Protein 6R2W (pdb70)

Foldseek 3Di:
DDDDDPDDDDVVVCVDDLCVNVVPVVSVVVCQVSVQDFPCPVVQAPDPWDWAGDRVDIATHEDPQADDRRSPGGNPPPQACVPVRSLAPDHWADDPPDHIFHADDPQWGADPVRHDIDGPDDDDPPDDVVPVD/DFQWAFQPQLNQQQKKFKDAPNHTQEIWGAAFQFKIKFWQQSCLDDDRLQRIKIWGSDFFQVDDPPSIDIFRFQAKEFAPPDDHPAFPRTMIMTTTPDTDDDDSRHDGAHADALCCCVPPQLPQFKFKAKFQQAHFFVHDGHRGITMDIKGWDAVVVQCVLPPPRADPQKTFIHDLQFRDADAPRHGNTFRWTDDPHGIHGAWTQTDWDTTRHHSHTGMTGGCSLCSVVNVCVVVDDDDDDHYHHDYDD/DVPDQKDEWDPWDWAFELLFIKTFIDDQDDQKFKWKWKDFPPGDIDIFCPRHSGRMTGCSVPCLVDLQTKMKMKMFIAGPPGRQPADDVSHGHMDIDPIDRRVQDGAYEAWAFPDKDDDAFKMKTFIDQDFGSRDDVHDTDTPCRSCPQQKKKKKWKDWPVDDDIDMDIGSHRMDMDTHHPPTKMKMKMWMARPPHPPSGIYDIHDIDMD

Radius of gyration: 31.71 Å; Cα contacts (8 Å, |Δi|>4): 1489; chains: 3; bounding box: 58×54×110 Å

Secondary structure (DSSP, 8-state):
-BS-EE--TTSSTTEEEEEETTEEEEEEEE-SSSEEEE-GGGGTT---GGGEEEEES--BTT---S--EEEEEEEEEEETT--TTS-TT--EEEEESSPPPPBTTB-PPB---HHHHHHTGGG-SEEEEEESSBSSTTSPBPSB-EEEEEEEE-HHHHTTTSTTT--TTEEEES-TTSS-B--TT-TT-EEEEEETTEEEEEEEEEE-SSSS-TT--EEEEEGGGGHHHHHHHHHSPP-SSSEEEE---/------PPP-----------------HHHHHHHHTT--GGGG----TT-EEEEETTEEEEEPPTTEESTTS-EETTS---TTTGGGG-SSEEEEETTEEEEEE--TTEEE-TTSS-EEESSSS-TT--TTT--/-TT-S----EEEEEEEETTEEEEEEEPPPSSEEEEEEEEETTS--EEEEEEES-SEEE-HHHHTT-TTS-EEEEEEEEETT-TT---TTS---EEEPPPB-HHHHSBPPPP-EEEEEEETTEEEEEE---EEEEEETTEEEEHHHHHGGG-EEEEEEEETTSS--EEEEESSSEEEEE--TT--EEEEEEEE-TT-SSS-BPPPPPPEE-

Solvent-accessible surface area: 27518 Å² total

Sequence (592 aa):
ANAFLLRPGSLRCKQCSFARIFKDARTKLFWISYSDGDQCASSPCQNGGSCKDQLQSYICFCLPAFEGRNCETHKDDQLICVNENGGCEQYCSDHTGTKRSCRCHEGYSLLADGVSCTPTVEYPCGKIPIILEKIVGGKVCPKGECPWQVLLLVVNGAQLCGGTLINNTIWVVSAAHCFDKIKNWRNLIAVLGEHDLSEHDGDEQSRRVAQVIIPSTYVPGTTTNHDIALLRLHQPVVLTDHVVPLCLPERTFSERTLAFVRFSLVSGWGQLLDRRGATALELMMVLNVPRVVMTQDCCEASSYPGKITEYMFCAGYSDDGSKDSCKGDSGGPHATHYRGTWYLTGIVSWGQGCATTVGHFGVYTRVSQYIEEWLQQKLMRSEPRPGVLLLRRAPFPSGTTNNTVAAYNLTWKSTNFKTILEWEPKPVNQVYTVQISTKSSGDWKSKCFYTTDTECDLTDEIVKDVKQTYLARVFSYPAGNVESTGSAGEPLYENSPEFTPYLETNLGQPTIQSFEQVGTKVNVTVEDERTLVRRNNTFLSLRDVFGKDLIYTTLYYYWKSSSSGKKTAKKTNTNNEFLIDVDKGENYCFSSVQAVIIPSRTVNRKSTTDSPVECM

Nearest PDB structures (foldseek):
  6r2w-assembly1_L  TM=9.993E-01  e=6.902E-25  Homo sapiens
  2b8o-assembly1_L  TM=9.483E-01  e=8.894E-23  Homo sapiens
  1fak-assembly1_L  TM=9.411E-01  e=5.788E-20  Homo sapiens
  2b7d-assembly1_L  TM=9.915E-01  e=4.739E-18  Homo sapiens
  2flb-assembly1_L  TM=9.709E-01  e=3.213E-18  Homo sapiens

B-factor: mean 26.99, std 15.72, range [4.36, 119.9]

Structure (mmCIF, N/CA/C/O backbone):
data_6R2W
#
_entry.id   6R2W
#
_cell.length_a   71.310
_cell.length_b   80.040
_cell.length_c   123.380
_cell.angle_alpha   90.000
_cell.angle_beta   90.000
_cell.angle_gamma   90.000
#
_symmetry.space_group_name_H-M   'P 21 21 21'
#
loop_
_entity.id
_entity.type
_entity.pdbx_description
1 polymer 'Coagulation factor VII'
2 polymer 'Coagulation factor VII'
3 polymer 'Tissue factor'
4 branched alpha-D-xylopyranose-(1-3)-alpha-D-xylopyranose-(1-3)-beta-D-glucopyranose
5 non-polymer 'CALCIUM ION'
6 non-polymer alpha-L-fucopyranose
7 non-polymer 'TETRAMETHYLAMMONIUM ION'
8 non-polymer N-acetyl-D-phenylalanyl-N-[(2S,3S)-6-carbamimidamido-1-chloro-2-hydroxyhexan-3-yl]-L-phenylalaninamide
9 water water
#
loop_
_atom_site.group_PDB
_atom_site.id
_atom_site.type_symbol
_atom_site.label_atom_id
_atom_site.label_alt_id
_atom_site.label_comp_id
_atom_site.label_asym_id
_atom_site.label_entity_id
_atom_site.label_seq_id
_atom_site.pdbx_PDB_ins_code
_atom_site.Cartn_x
_atom_site.Cartn_y
_atom_site.Cartn_z
_atom_site.occupancy
_atom_site.B_iso_or_equiv
_atom_site.auth_seq_id
_atom_site.auth_comp_id
_atom_site.auth_asym_id
_atom_site.auth_atom_id
_atom_site.pdbx_PDB_model_num
ATOM 1 N N . ALA A 1 1 ? 8.378 27.895 25.387 1.00 28.10 1 ALA L N 1
ATOM 2 C CA . ALA A 1 1 ? 9.418 28.917 25.647 1.00 29.81 1 ALA L CA 1
ATOM 3 C C . ALA A 1 1 ? 9.840 28.798 27.099 1.00 30.17 1 ALA L C 1
ATOM 4 O O . ALA A 1 1 ? 9.100 28.286 27.945 1.00 28.57 1 ALA L O 1
ATOM 13 N N . ASN A 1 2 ? 11.041 29.276 27.387 1.00 32.45 2 ASN L N 1
ATOM 14 C CA . ASN A 1 2 ? 11.643 29.100 28.698 1.00 33.93 2 ASN L CA 1
ATOM 15 C C . ASN A 1 2 ? 11.854 30.457 29.343 1.00 37.95 2 ASN L C 1
ATOM 16 O O . ASN A 1 2 ? 12.443 31.361 28.743 1.00 40.64 2 ASN L O 1
ATOM 27 N N . ALA A 1 3 ? 11.295 30.607 30.531 1.00 38.04 3 ALA L N 1
ATOM 28 C CA . ALA A 1 3 ? 11.565 31.712 31.422 1.00 39.16 3 ALA L CA 1
ATOM 29 C C . ALA A 1 3 ? 12.104 31.112 32.708 1.00 39.49 3 ALA L C 1
ATOM 30 O O . ALA A 1 3 ? 11.959 29.912 32.962 1.00 37.71 3 ALA L O 1
ATOM 37 N N . PHE A 1 4 ? 12.722 31.957 33.520 1.00 40.94 4 PHE L N 1
ATOM 38 C CA . PHE A 1 4 ? 13.436 31.465 34.688 1.00 42.61 4 PHE L CA 1
ATOM 39 C C . PHE A 1 4 ? 12.511 30.645 35.581 1.00 35.98 4 PHE L C 1
ATOM 40 O O . PHE A 1 4 ? 11.387 31.053 35.889 1.00 36.33 4 PHE L O 1
ATOM 57 N N . LEU A 1 5 ? 12.987 29.462 35.951 1.00 30.28 5 LEU L N 1
ATOM 58 C CA . LEU A 1 5 ? 12.309 28.523 36.840 1.00 26.48 5 LEU L CA 1
ATOM 59 C C . LEU A 1 5 ? 11.132 27.769 36.232 1.00 24.11 5 LEU L C 1
ATOM 60 O O . LEU A 1 5 ? 10.685 26.788 36.819 1.00 23.32 5 LEU L O 1
ATOM 108 N N . LEU A 1 8 ? 11.348 23.879 36.108 1.00 20.20 8 LEU L N 1
ATOM 109 C CA . LEU A 1 8 ? 11.160 23.040 37.286 1.00 19.96 8 LEU L CA 1
ATOM 110 C C . LEU A 1 8 ? 9.842 22.284 37.169 1.00 19.99 8 LEU L C 1
ATOM 111 O O . LEU A 1 8 ? 9.621 21.284 37.854 1.00 20.20 8 LEU L O 1
ATOM 127 N N . ARG A 1 9 ? 8.927 22.808 36.276 1.00 20.78 9 ARG L N 1
ATOM 128 C CA . ARG A 1 9 ? 7.601 22.238 36.122 1.00 23.61 9 ARG L CA 1
ATOM 129 C C . ARG A 1 9 ? 7.624 21.107 35.105 1.00 24.39 9 ARG L C 1
ATOM 130 O O . ARG A 1 9 ? 8.409 21.133 34.155 1.00 24.13 9 ARG L O 1
ATOM 151 N N . PRO A 1 10 ? 6.734 20.132 35.272 1.00 26.68 10 PRO L N 1
ATOM 152 C CA . PRO A 1 10 ? 6.496 19.158 34.202 1.00 26.89 10 PRO L CA 1
ATOM 153 C C . PRO A 1 10 ? 6.140 19.846 32.891 1.00 25.36 10 PRO L C 1
ATOM 154 O O . PRO A 1 10 ? 5.513 20.907 32.869 1.00 24.81 10 PRO L O 1
ATOM 165 N N . GLY A 1 11 ? 6.542 19.223 31.787 1.00 24.99 11 GLY L N 1
ATOM 166 C CA . GLY A 1 11 ? 6.210 19.768 30.486 1.00 26.07 11 GLY L CA 1
ATOM 167 C C . GLY A 1 11 ? 4.713 19.783 30.244 1.00 26.56 11 GLY L C 1
ATOM 168 O O . GLY A 1 11 ? 3.960 18.979 30.797 1.00 27.74 11 GLY L O 1
ATOM 172 N N . SER A 1 12 ? 4.279 20.722 29.404 1.00 25.49 12 SER L N 1
ATOM 173 C CA . SER A 1 12 ? 2.868 20.857 29.062 1.00 25.77 12 SER L CA 1
ATOM 174 C C . SER A 1 12 ? 2.769 21.308 27.616 1.00 24.71 12 SER L C 1
ATOM 175 O O . SER A 1 12 ? 3.244 22.397 27.276 1.00 23.86 12 SER L O 1
ATOM 183 N N . LEU A 1 13 ? 2.140 20.492 26.781 1.00 25.16 13 LEU L N 1
ATOM 184 C CA . LEU A 1 13 ? 1.942 20.850 25.385 1.00 26.14 13 LEU L CA 1
ATOM 185 C C . LEU A 1 13 ? 1.182 22.176 25.281 1.00 26.11 13 LEU L C 1
ATOM 186 O O . LEU A 1 13 ? 1.562 23.056 24.510 1.00 24.46 13 LEU L O 1
ATOM 218 N N . ARG A 1 15 ? 0.773 24.680 27.593 1.00 25.95 15 ARG L N 1
ATOM 219 C CA . ARG A 1 15 ? 1.482 25.833 28.120 1.00 26.39 15 ARG L CA 1
ATOM 220 C C . ARG A 1 15 ? 2.677 26.189 27.245 1.00 25.10 15 ARG L C 1
ATOM 221 O O . ARG A 1 15 ? 2.945 27.368 27.013 1.00 25.48 15 ARG L O 1
ATOM 258 N N . CYS A 1 17 ? 3.775 24.806 23.953 1.00 23.00 17 CYS L N 1
ATOM 259 C CA . CYS A 1 17 ? 3.762 24.783 22.496 1.00 23.81 17 CYS L CA 1
ATOM 260 C C . CYS A 1 17 ? 2.547 25.456 21.864 1.00 26.15 17 CYS L C 1
ATOM 261 O O . CYS A 1 17 ? 2.590 25.799 20.686 1.00 26.06 17 CYS L O 1
ATOM 268 N N . LYS A 1 18 ? 1.463 25.626 22.619 1.00 28.46 18 LYS L N 1
ATOM 269 C CA . LYS A 1 18 ? 0.249 26.233 22.067 1.00 31.75 18 LYS L CA 1
ATOM 270 C C . LYS A 1 18 ? 0.106 27.687 22.513 1.00 34.61 18 LYS L C 1
ATOM 271 O O . LYS A 1 18 ? -0.198 28.564 21.708 1.00 36.02 18 LYS L O 1
ATOM 322 N N . GLN A 1 21 ? 5.611 29.474 21.900 1.00 34.35 21 GLN L N 1
ATOM 323 C CA . GLN A 1 21 ? 6.383 28.725 20.923 1.00 38.94 21 GLN L CA 1
ATOM 324 C C . GLN A 1 21 ? 7.373 27.830 21.670 1.00 33.85 21 GLN L C 1
ATOM 325 O O . GLN A 1 21 ? 8.107 28.304 22.548 1.00 33.55 21 GLN L O 1
ATOM 339 N N . CYS A 1 22 ? 7.395 26.541 21.337 1.00 30.08 22 CYS L N 1
ATOM 340 C CA . CYS A 1 22 ? 8.315 25.604 21.964 1.00 28.06 22 CYS L CA 1
ATOM 341 C C . CYS A 1 22 ? 9.403 25.184 20.987 1.00 28.74 22 CYS L C 1
ATOM 342 O O . CYS A 1 22 ? 9.163 25.057 19.778 1.00 29.37 22 CYS L O 1
ATOM 349 N N . SER A 1 23 ? 10.600 24.984 21.529 1.00 28.58 23 SER L N 1
ATOM 350 C CA . SER A 1 23 ? 11.708 24.470 20.753 1.00 29.04 23 SER L CA 1
ATOM 351 C C . SER A 1 23 ? 11.568 22.960 20.611 1.00 27.47 23 SER L C 1
ATOM 352 O O . SER A 1 23 ? 10.755 22.322 21.284 1.00 26.28 23 SER L O 1
ATOM 360 N N . PHE A 1 24 ? 12.380 22.385 19.733 1.00 28.33 24 PHE L N 1
ATOM 361 C CA . PHE A 1 24 ? 12.379 20.942 19.578 1.00 29.31 24 PHE L CA 1
ATOM 362 C C . PHE A 1 24 ? 12.614 20.262 20.933 1.00 29.08 24 PHE L C 1
ATOM 363 O O . PHE A 1 24 ? 11.926 19.306 21.301 1.00 30.05 24 PHE L O 1
ATOM 412 N N . ALA A 1 27 ? 9.573 20.231 23.161 1.00 23.25 27 ALA L N 1
ATOM 413 C CA . ALA A 1 27 ? 8.603 19.255 22.697 1.00 23.37 27 ALA L CA 1
ATOM 414 C C . ALA A 1 27 ? 9.053 17.833 23.049 1.00 25.57 27 ALA L C 1
ATOM 415 O O . ALA A 1 27 ? 8.243 16.986 23.416 1.00 24.79 27 ALA L O 1
ATOM 422 N N . ARG A 1 28 ? 10.347 17.580 22.908 1.00 29.18 28 ARG L N 1
ATOM 423 C CA . ARG A 1 28 ? 10.970 16.301 23.236 1.00 36.68 28 ARG L CA 1
ATOM 424 C C . ARG A 1 28 ? 10.693 15.948 24.715 1.00 33.39 28 ARG L C 1
ATOM 425 O O . ARG A 1 28 ? 10.414 14.796 25.075 1.00 32.27 28 ARG L O 1
ATOM 462 N N . ILE A 1 30 ? 8.173 16.756 26.450 1.00 29.14 30 ILE L N 1
ATOM 463 C CA . ILE A 1 30 ? 6.767 16.430 26.572 1.00 28.60 30 ILE L CA 1
ATOM 464 C C . ILE A 1 30 ? 6.473 15.017 26.080 1.00 30.41 30 ILE L C 1
ATOM 465 O O . ILE A 1 30 ? 5.825 14.253 26.786 1.00 31.67 30 ILE L O 1
ATOM 481 N N . PHE A 1 31 ? 6.926 14.680 24.865 1.00 30.39 31 PHE L N 1
ATOM 482 C CA . PHE A 1 31 ? 6.585 13.400 24.251 1.00 32.19 31 PHE L CA 1
ATOM 483 C C . PHE A 1 31 ? 7.559 12.284 24.593 1.00 37.21 31 PHE L C 1
ATOM 484 O O . PHE A 1 31 ? 7.180 11.109 24.523 1.00 38.53 31 PHE L O 1
ATOM 501 N N . LYS A 1 32 ? 8.806 12.625 24.928 1.00 40.10 32 LYS L N 1
ATOM 502 C CA . LYS A 1 32 ? 9.811 11.668 25.380 1.00 43.77 32 LYS L CA 1
ATOM 503 C C . LYS A 1 32 ? 10.350 10.836 24.223 1.00 43.91 32 LYS L C 1
ATOM 504 O O . LYS A 1 32 ? 11.547 10.877 23.917 1.00 44.51 32 LYS L O 1
ATOM 523 N N . ASP A 1 33 ? 9.470 10.080 23.578 1.00 43.06 33 ASP L N 1
ATOM 524 C CA . ASP A 1 33 ? 9.883 9.198 22.500 1.00 42.15 33 ASP L CA 1
ATOM 525 C C . ASP A 1 33 ? 10.320 10.013 21.291 1.00 40.48 33 ASP L C 1
ATOM 526 O O . ASP A 1 33 ? 9.663 10.982 20.903 1.00 38.80 33 ASP L O 1
ATOM 535 N N . ALA A 1 34 ? 11.432 9.607 20.687 1.00 40.74 34 ALA L N 1
ATOM 536 C CA . ALA A 1 34 ? 11.978 10.316 19.537 1.00 40.69 34 ALA L CA 1
ATOM 537 C C . ALA A 1 34 ? 10.997 10.354 18.369 1.00 39.91 34 ALA L C 1
ATOM 538 O O . ALA A 1 34 ? 10.783 11.406 17.766 1.00 38.64 34 ALA L O 1
ATOM 561 N N . ARG A 1 36 ? 7.648 9.843 18.341 1.00 32.43 36 ARG L N 1
ATOM 562 C CA . ARG A 1 36 ? 6.445 10.617 18.634 1.00 29.99 36 ARG L CA 1
ATOM 563 C C . ARG A 1 36 ? 6.768 12.100 18.515 1.00 26.48 36 ARG L C 1
ATOM 564 O O . ARG A 1 36 ? 5.989 12.883 17.963 1.00 25.52 36 ARG L O 1
ATOM 585 N N . THR A 1 37 ? 7.934 12.487 19.033 1.00 26.45 37 THR L N 1
ATOM 586 C CA . THR A 1 37 ? 8.317 13.890 18.963 1.00 26.54 37 THR L CA 1
ATOM 587 C C . THR A 1 37 ? 8.446 14.338 17.515 1.00 25.52 37 THR L C 1
ATOM 588 O O . THR A 1 37 ? 7.987 15.425 17.149 1.00 23.23 37 THR L O 1
ATOM 599 N N . LYS A 1 38 ? 9.085 13.516 16.677 1.00 28.39 38 LYS L N 1
ATOM 600 C CA . LYS A 1 38 ? 9.248 13.864 15.269 1.00 32.21 38 LYS L CA 1
ATOM 601 C C . LYS A 1 38 ? 7.903 14.022 14.573 1.00 27.84 38 LYS L C 1
ATOM 602 O O . LYS A 1 38 ? 7.727 14.920 13.742 1.00 27.33 38 LYS L O 1
ATOM 621 N N . LEU A 1 39 ? 6.949 13.142 14.879 1.00 24.41 39 LEU L N 1
ATOM 622 C CA . LEU A 1 39 ? 5.647 13.217 14.228 1.00 21.52 39 LEU L CA 1
ATOM 623 C C . LEU A 1 39 ? 4.943 14.513 14.595 1.00 20.54 39 LEU L C 1
ATOM 624 O O . LEU A 1 39 ? 4.304 15.143 13.747 1.00 21.23 39 LEU L O 1
ATOM 640 N N . PHE A 1 40 ? 5.054 14.936 15.853 1.00 19.07 40 PHE L N 1
ATOM 641 C CA . PHE A 1 40 ? 4.525 16.238 16.237 1.00 19.94 40 PHE L CA 1
ATOM 642 C C . PHE A 1 40 ? 5.273 17.351 15.522 1.00 20.74 40 PHE L C 1
ATOM 643 O O . PHE A 1 40 ? 4.661 18.268 14.962 1.00 20.77 40 PHE L O 1
ATOM 660 N N . TRP A 1 41 ? 6.608 17.265 15.515 1.00 21.50 41 TRP L N 1
ATOM 661 C CA . TRP A 1 41 ? 7.456 18.370 15.079 1.00 22.58 41 TRP L CA 1
ATOM 662 C C . TRP A 1 41 ? 7.333 18.649 13.585 1.00 23.14 41 TRP L C 1
ATOM 663 O O . TRP A 1 41 ? 7.423 19.807 13.161 1.00 23.07 41 TRP L O 1
ATOM 684 N N . ILE A 1 42 ? 7.144 17.621 12.761 1.00 23.48 42 ILE L N 1
ATOM 685 C CA . ILE A 1 42 ? 7.128 17.865 11.320 1.00 23.71 42 ILE L CA 1
ATOM 686 C C . ILE A 1 42 ? 6.016 18.848 10.950 1.00 23.38 42 ILE L C 1
ATOM 687 O O . ILE A 1 42 ? 6.190 19.702 10.070 1.00 24.99 42 ILE L O 1
ATOM 703 N N . SER A 1 43 ? 4.874 18.775 11.638 1.00 21.86 43 SER L N 1
ATOM 704 C CA . SER A 1 43 ? 3.815 19.747 11.394 1.00 21.30 43 SER L CA 1
ATOM 705 C C . SER A 1 43 ? 4.021 21.024 12.198 1.00 21.23 43 SER L C 1
ATOM 706 O O . SER A 1 43 ? 3.821 22.130 11.680 1.00 21.33 43 SER L O 1
ATOM 714 N N . TYR A 1 44 ? 4.402 20.895 13.467 1.00 20.57 44 TYR L N 1
ATOM 715 C CA . TYR A 1 44 ? 4.446 22.069 14.323 1.00 22.57 44 TYR L CA 1
ATOM 716 C C . TYR A 1 44 ? 5.459 23.076 13.809 1.00 24.75 44 TYR L C 1
ATOM 717 O O . TYR A 1 44 ? 5.229 24.287 13.871 1.00 26.59 44 TYR L O 1
ATOM 735 N N . SER A 1 45 ? 6.588 22.593 13.307 1.00 24.77 45 SER L N 1
ATOM 736 C CA . SER A 1 45 ? 7.669 23.455 12.866 1.00 27.40 45 SER L CA 1
ATOM 737 C C . SER A 1 45 ? 7.557 23.860 11.405 1.00 28.49 45 SER L C 1
ATOM 738 O O . SER A 1 45 ? 8.437 24.570 10.911 1.00 30.03 45 SER L O 1
ATOM 746 N N . ASP A 1 46 ? 6.521 23.414 10.696 1.00 28.36 46 ASP L N 1
ATOM 747 C CA . ASP A 1 46 ? 6.479 23.624 9.254 1.00 29.91 46 ASP L CA 1
ATOM 748 C C . ASP A 1 46 ? 6.313 25.098 8.907 1.00 31.41 46 ASP L C 1
ATOM 749 O O . ASP A 1 46 ? 6.863 25.574 7.906 1.00 32.78 46 ASP L O 1
ATOM 758 N N . GLY A 1 47 ? 5.546 25.828 9.706 1.00 31.78 47 GLY L N 1
ATOM 759 C CA . GLY A 1 47 ? 5.194 27.194 9.387 1.00 32.21 47 GLY L CA 1
ATOM 760 C C . GLY A 1 47 ? 3.963 27.279 8.498 1.00 31.10 47 GLY L C 1
ATOM 761 O O . GLY A 1 47 ? 3.577 26.329 7.817 1.00 30.69 47 GLY L O 1
ATOM 765 N N . ASP A 1 48 ? 3.334 28.451 8.517 1.00 30.85 48 ASP L N 1
ATOM 766 C CA . ASP A 1 48 ? 2.131 28.712 7.725 1.00 31.64 48 ASP L CA 1
ATOM 767 C C . ASP A 1 48 ? 2.570 29.418 6.449 1.00 31.17 48 ASP L C 1
ATOM 768 O O . ASP A 1 48 ? 2.882 30.609 6.469 1.00 32.08 48 ASP L O 1
ATOM 777 N N . GLN A 1 49 ? 2.581 28.683 5.330 1.00 30.79 49 GLN L N 1
ATOM 778 C CA . GLN A 1 49 ? 2.995 29.271 4.058 1.00 30.71 49 GLN L CA 1
ATOM 779 C C . GLN A 1 49 ? 1.959 30.240 3.499 1.00 30.20 49 GLN L C 1
ATOM 780 O O . GLN A 1 49 ? 2.251 30.935 2.521 1.00 30.41 49 GLN L O 1
ATOM 794 N N . CYS A 1 50 ? 0.774 30.317 4.109 1.00 29.56 50 CYS L N 1
ATOM 795 C CA . CYS A 1 50 ? -0.215 31.332 3.774 1.00 29.83 50 CYS L CA 1
ATOM 796 C C . CYS A 1 50 ? 0.061 32.667 4.448 1.00 31.83 50 CYS L C 1
ATOM 797 O O . CYS A 1 50 ? -0.628 33.650 4.155 1.00 31.99 50 CYS L O 1
ATOM 804 N N . ALA A 1 51 ? 1.055 32.732 5.333 1.00 33.84 51 ALA L N 1
ATOM 805 C CA . ALA A 1 51 ? 1.286 33.963 6.077 1.00 35.59 51 ALA L CA 1
ATOM 806 C C . ALA A 1 51 ? 1.687 35.103 5.155 1.00 36.45 51 ALA L C 1
ATOM 807 O O . ALA A 1 51 ? 1.468 36.275 5.484 1.00 37.27 51 ALA L O 1
ATOM 814 N N . SER A 1 52 ? 2.280 34.785 4.009 1.00 36.34 52 SER L N 1
ATOM 815 C CA . SER A 1 52 ? 2.679 35.785 3.030 1.00 36.92 52 SER L CA 1
ATOM 816 C C . SER A 1 52 ? 1.526 36.214 2.129 1.00 36.92 52 SER L C 1
ATOM 817 O O . SER A 1 52 ? 1.752 36.974 1.180 1.00 37.74 52 SER L O 1
ATOM 824 N N . SER A 1 53 ? 0.311 35.756 2.420 1.00 36.05 53 SER L N 1
ATOM 825 C CA . SER A 1 53 ? -0.881 36.086 1.646 1.00 35.62 53 SER L CA 1
ATOM 826 C C . SER A 1 53 ? -0.679 35.851 0.145 1.00 33.96 53 SER L C 1
ATOM 827 O O . SER A 1 53 ? -0.809 36.777 -0.657 1.00 35.16 53 SER L O 1
ATOM 835 N N . PRO A 1 54 ? -0.373 34.615 -0.259 1.00 30.74 54 PRO L N 1
ATOM 836 C CA . PRO A 1 54 ? -0.039 34.364 -1.664 1.00 29.94 54 PRO L CA 1
ATOM 837 C C . PRO A 1 54 ? -1.222 34.347 -2.617 1.00 29.25 54 PRO L C 1
ATOM 838 O O . PRO A 1 54 ? -0.995 34.402 -3.833 1.00 30.53 54 PRO L O 1
ATOM 849 N N . CYS A 1 55 ? -2.463 34.271 -2.142 1.00 27.42 55 CYS L N 1
ATOM 850 C CA . CYS A 1 55 ? -3.597 34.115 -3.048 1.00 26.59 55 CYS L CA 1
ATOM 851 C C . CYS A 1 55 ? -4.183 35.481 -3.383 1.00 28.43 55 CYS L C 1
ATOM 852 O O . CYS A 1 55 ? -4.653 36.201 -2.494 1.00 30.46 55 CYS L O 1
ATOM 859 N N . GLN A 1 56 ? -4.176 35.818 -4.667 1.00 28.20 56 GLN L N 1
ATOM 860 C CA . GLN A 1 56 ? -4.589 37.128 -5.135 1.00 28.57 56 GLN L CA 1
ATOM 861 C C . GLN A 1 56 ? -6.078 37.151 -5.486 1.00 26.95 56 GLN L C 1
ATOM 862 O O . GLN A 1 56 ? -6.774 36.130 -5.493 1.00 24.63 56 GLN L O 1
ATOM 876 N N . ASN A 1 57 ? -6.563 38.358 -5.775 1.00 28.17 57 ASN L N 1
ATOM 877 C CA . ASN A 1 57 ? -7.879 38.560 -6.380 1.00 29.86 57 ASN L CA 1
ATOM 878 C C . ASN A 1 57 ? -9.003 37.923 -5.572 1.00 29.85 57 ASN L C 1
ATOM 879 O O . ASN A 1 57 ? -9.941 37.351 -6.131 1.00 29.74 57 ASN L O 1
ATOM 890 N N . GLY A 1 58 ? -8.928 38.053 -4.249 1.00 29.56 58 GLY L N 1
ATOM 891 C CA . GLY A 1 58 ? -9.974 37.554 -3.382 1.00 29.64 58 GLY L CA 1
ATOM 892 C C . GLY A 1 58 ? -9.964 36.061 -3.151 1.00 28.75 58 GLY L C 1
ATOM 893 O O . GLY A 1 58 ? -10.920 35.534 -2.569 1.00 29.77 58 GLY L O 1
ATOM 897 N N . GLY A 1 59 ? -8.915 35.363 -3.574 1.00 26.32 59 GLY L N 1
ATOM 898 C CA . GLY A 1 59 ? -8.807 33.946 -3.304 1.00 26.08 59 GLY L CA 1
ATOM 899 C C . GLY A 1 59 ? -8.537 33.656 -1.838 1.00 24.90 59 GLY L C 1
ATOM 900 O O . GLY A 1 59 ? -8.229 34.539 -1.034 1.00 25.77 59 GLY L O 1
ATOM 904 N N . SER A 1 60 ? -8.641 32.372 -1.495 1.00 23.65 60 SER L N 1
ATOM 905 C CA . SER A 1 60 ? -8.465 31.901 -0.127 1.00 22.58 60 SER L CA 1
ATOM 906 C C . SER A 1 60 ? -7.351 30.867 -0.063 1.00 21.43 60 SER L C 1
ATOM 907 O O . SER A 1 60 ? -7.325 29.908 -0.844 1.00 21.66 60 SER L O 1
ATOM 914 N N . CYS A 1 61 ? -6.449 31.065 0.889 1.00 22.64 61 CYS L N 1
ATOM 915 C CA . CYS A 1 61 ? -5.246 30.263 1.019 1.00 23.82 61 CYS L CA 1
ATOM 916 C C . CYS A 1 61 ? -5.463 29.166 2.047 1.00 23.55 61 CYS L C 1
ATOM 917 O O . CYS A 1 61 ? -5.990 29.417 3.136 1.00 23.96 61 CYS L O 1
ATOM 924 N N . LYS A 1 62 ? -5.034 27.960 1.695 1.00 22.14 62 LYS L N 1
ATOM 925 C CA . LYS A 1 62 ? -5.040 26.804 2.579 1.00 21.02 62 LYS L CA 1
ATOM 926 C C . LYS A 1 62 ? -3.604 26.326 2.752 1.00 21.36 62 LYS L C 1
ATOM 927 O O . LYS A 1 62 ? -2.960 25.907 1.783 1.00 22.36 62 LYS L O 1
ATOM 946 N N . ASP A 1 63 ? -3.107 26.386 3.985 1.00 21.26 63 ASP L N 1
ATOM 947 C CA . ASP A 1 63 ? -1.749 25.949 4.272 1.00 22.72 63 ASP L CA 1
ATOM 948 C C . ASP A 1 63 ? -1.632 24.434 4.119 1.00 24.79 63 ASP L C 1
ATOM 949 O O . ASP A 1 63 ? -2.585 23.685 4.361 1.00 25.27 63 ASP L O 1
ATOM 958 N N . GLN A 1 64 ? -0.450 23.991 3.678 1.00 26.07 64 GLN L N 1
ATOM 959 C CA . GLN A 1 64 ? -0.120 22.571 3.587 1.00 29.00 64 GLN L CA 1
ATOM 960 C C . GLN A 1 64 ? 1.247 22.347 4.230 1.00 30.86 64 GLN L C 1
ATOM 961 O O . GLN A 1 64 ? 1.771 23.253 4.885 1.00 29.45 64 GLN L O 1
ATOM 975 N N . LEU A 1 65 ? 1.834 21.160 4.058 1.00 33.50 65 LEU L N 1
ATOM 976 C CA . LEU A 1 65 ? 3.214 20.932 4.476 1.00 35.52 65 LEU L CA 1
ATOM 977 C C . LEU A 1 65 ? 4.148 21.517 3.422 1.00 35.38 65 LEU L C 1
ATOM 978 O O . LEU A 1 65 ? 4.156 21.070 2.270 1.00 35.22 65 LEU L O 1
ATOM 994 N N . GLN A 1 66 ? 4.919 22.528 3.813 1.00 36.91 66 GLN L N 1
ATOM 995 C CA . GLN A 1 66 ? 5.899 23.148 2.927 1.00 39.17 66 GLN L CA 1
ATOM 996 C C . GLN A 1 66 ? 5.262 23.642 1.635 1.00 36.66 66 GLN L C 1
ATOM 997 O O . GLN A 1 66 ? 5.903 23.654 0.582 1.00 36.73 66 GLN L O 1
ATOM 1011 N N . SER A 1 67 ? 4.007 24.078 1.714 1.00 34.30 67 SER L N 1
ATOM 1012 C CA . SER A 1 67 ? 3.267 24.500 0.533 1.00 32.10 67 SER L CA 1
ATOM 1013 C C . SER A 1 67 ? 1.901 25.040 0.937 1.00 28.28 67 SER L C 1
ATOM 1014 O O . SER A 1 67 ? 1.542 25.033 2.121 1.00 27.40 67 SER L O 1
ATOM 1022 N N . TYR A 1 68 ? 1.156 25.539 -0.045 1.00 25.36 68 TYR L N 1
ATOM 1023 C CA . TYR A 1 68 ? -0.205 26.003 0.153 1.00 23.76 68 TYR L CA 1
ATOM 1024 C C . TYR A 1 68 ? -0.981 25.716 -1.123 1.00 22.85 68 TYR L C 1
ATOM 1025 O O . TYR A 1 68 ? -0.406 25.400 -2.170 1.00 24.22 68 TYR L O 1
ATOM 1043 N N . ILE A 1 69 ? -2.302 25.862 -1.022 1.00 20.86 69 ILE L N 1
ATOM 1044 C CA . ILE A 1 69 ? -3.210 25.803 -2.159 1.00 20.07 69 ILE L CA 1
ATOM 1045 C C . ILE A 1 69 ? -4.123 27.023 -2.127 1.00 19.23 69 ILE L C 1
ATOM 1046 O O . ILE A 1 69 ? -4.647 27.391 -1.070 1.00 18.12 69 ILE L O 1
ATOM 1062 N N . CYS A 1 70 ? -4.319 27.643 -3.292 1.00 19.90 70 CYS L N 1
ATOM 1063 C CA . CYS A 1 70 ? -5.204 28.793 -3.436 1.00 18.49 70 CYS L CA 1
ATOM 1064 C C . CYS A 1 70 ? -6.530 28.373 -4.063 1.00 18.54 70 CYS L C 1
ATOM 1065 O O . CYS A 1 70 ? -6.559 27.764 -5.141 1.00 19.01 70 CYS L O 1
ATOM 1072 N N . PHE A 1 71 ? -7.620 28.717 -3.383 1.00 18.17 71 PHE L N 1
ATOM 1073 C CA . PHE A 1 71 ? -8.974 28.563 -3.893 1.00 18.64 71 PHE L CA 1
ATOM 1074 C C . PHE A 1 71 ? -9.368 29.907 -4.486 1.00 20.69 71 PHE L C 1
ATOM 1075 O O . PHE A 1 71 ? -9.341 30.925 -3.786 1.00 22.66 71 PHE L O 1
ATOM 1092 N N . CYS A 1 72 ? -9.705 29.920 -5.763 1.00 20.33 72 CYS L N 1
ATOM 1093 C CA . CYS A 1 72 ? -9.930 31.179 -6.447 1.00 21.34 72 CYS L CA 1
ATOM 1094 C C . CYS A 1 72 ? -11.418 31.459 -6.550 1.00 22.47 72 CYS L C 1
ATOM 1095 O O . CYS A 1 72 ? -12.239 30.538 -6.560 1.00 22.82 72 CYS L O 1
ATOM 1102 N N . LEU A 1 73 ? -11.749 32.743 -6.641 1.00 23.34 73 LEU L N 1
ATOM 1103 C CA . LEU A 1 73 ? -13.072 33.144 -7.053 1.00 26.04 73 LEU L CA 1
ATOM 1104 C C . LEU A 1 73 ? -13.308 32.729 -8.500 1.00 27.12 73 LEU L C 1
ATOM 1105 O O . LEU A 1 73 ? -12.363 32.489 -9.263 1.00 26.56 73 LEU L O 1
ATOM 1121 N N . PRO A 1 74 ? -14.571 32.654 -8.902 1.00 28.23 74 PRO L N 1
ATOM 1122 C CA . PRO A 1 74 ? -14.880 32.000 -10.174 1.00 30.47 74 PRO L CA 1
ATOM 1123 C C . PRO A 1 74 ? -14.233 32.620 -11.386 1.00 31.84 74 PRO L C 1
ATOM 1124 O O . PRO A 1 74 ? -14.056 31.893 -12.347 1.00 33.26 74 PRO L O 1
ATOM 1135 N N . ALA A 1 75 ? -13.886 33.907 -11.394 1.00 30.34 75 ALA L N 1
ATOM 1136 C CA . ALA A 1 75 ? -13.307 34.520 -12.588 1.00 29.69 75 ALA L CA 1
ATOM 1137 C C . ALA A 1 75 ? -11.785 34.388 -12.678 1.00 27.59 75 ALA L C 1
ATOM 1138 O O . ALA A 1 75 ? -11.184 34.938 -13.608 1.00 29.53 75 ALA L O 1
ATOM 1145 N N . PHE A 1 76 ? -11.155 33.653 -11.765 1.00 24.00 76 PHE L N 1
ATOM 1146 C CA . PHE A 1 76 ? -9.704 33.623 -11.667 1.00 23.50 76 PHE L CA 1
ATOM 1147 C C . PHE A 1 76 ? -9.176 32.200 -11.632 1.00 22.36 76 PHE L C 1
ATOM 1148 O O . PHE A 1 76 ? -9.881 31.257 -11.271 1.00 23.30 76 PHE L O 1
ATOM 1165 N N . GLU A 1 77 ? -7.907 32.067 -12.013 1.00 20.08 77 GLU L N 1
ATOM 1166 C CA . GLU A 1 77 ? -7.181 30.803 -11.953 1.00 19.43 77 GLU L CA 1
ATOM 1167 C C . GLU A 1 77 ? -5.706 31.135 -11.750 1.00 17.88 77 GLU L C 1
ATOM 1168 O O . GLU A 1 77 ? -5.329 32.301 -11.587 1.00 18.71 77 GLU L O 1
ATOM 1180 N N . GLY A 1 78 ? -4.881 30.101 -11.734 1.00 17.14 78 GLY L N 1
ATOM 1181 C CA . GLY A 1 78 ? -3.470 30.228 -11.447 1.00 16.97 78 GLY L CA 1
ATOM 1182 C C . GLY A 1 78 ? -3.137 29.717 -10.054 1.00 16.73 78 GLY L C 1
ATOM 1183 O O . GLY A 1 78 ? -3.977 29.682 -9.152 1.00 17.00 78 GLY L O 1
ATOM 1187 N N . ARG A 1 79 ? -1.873 29.319 -9.883 1.00 16.48 79 ARG L N 1
ATOM 1188 C CA . ARG A 1 79 ? -1.392 28.899 -8.567 1.00 16.84 79 ARG L CA 1
ATOM 1189 C C . ARG A 1 79 ? -1.744 29.925 -7.490 1.00 17.31 79 ARG L C 1
ATOM 1190 O O . ARG A 1 79 ? -1.993 29.570 -6.332 1.00 18.73 79 ARG L O 1
ATOM 1211 N N . ASN A 1 80 ? -1.706 31.212 -7.846 1.00 17.85 80 ASN L N 1
ATOM 1212 C CA . ASN A 1 80 ? -1.953 32.312 -6.916 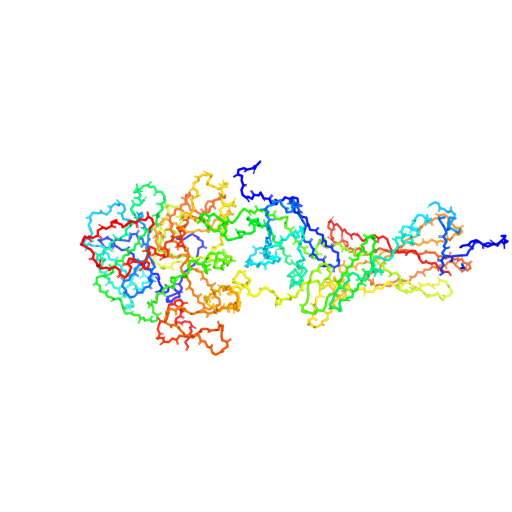1.00 19.69 80 ASN L CA 1
ATOM 1213 C C . ASN A 1 80 ? -3.198 33.110 -7.290 1.00 20.37 80 ASN L C 1
ATOM 1214 O O . ASN A 1 80 ? -3.375 34.243 -6.823 1.00 21.76 80 ASN L O 1
ATOM 1225 N N . CYS A 1 81 ? -4.084 32.527 -8.098 1.00 19.40 81 CYS L N 1
ATOM 1226 C CA . CYS A 1 81 ? -5.273 33.217 -8.594 1.00 19.89 81 CYS L CA 1
ATOM 1227 C C . CYS A 1 81 ? -4.907 34.486 -9.347 1.00 20.42 81 CYS L C 1
ATOM 1228 O O . CYS A 1 81 ? -5.663 35.461 -9.341 1.00 22.32 81 CYS L O 1
ATOM 1235 N N . GLU A 1 82 ? -3.741 34.480 -9.988 1.00 19.81 82 GLU L N 1
ATOM 1236 C CA . GLU A 1 82 ? -3.229 35.669 -10.658 1.00 21.94 82 GLU L CA 1
ATOM 1237 C C . GLU A 1 82 ? -3.815 35.877 -12.053 1.00 22.70 82 GLU L C 1
ATOM 1238 O O . GLU A 1 82 ? -3.647 36.961 -12.623 1.00 25.38 82 GLU L O 1
ATOM 1250 N N . THR A 1 83 ? -4.490 34.881 -12.619 1.00 22.57 83 THR L N 1
ATOM 1251 C CA . THR A 1 83 ? -4.937 34.927 -14.005 1.00 24.35 83 THR L CA 1
ATOM 1252 C C . THR A 1 83 ? -6.429 35.205 -14.037 1.00 26.12 83 THR L C 1
ATOM 1253 O O . THR A 1 83 ? -7.203 34.477 -13.413 1.00 25.39 83 THR L O 1
ATOM 1264 N N . HIS A 1 84 ? -6.839 36.231 -14.776 1.00 28.86 84 HIS L N 1
ATOM 1265 C CA . HIS A 1 84 ? -8.260 36.472 -14.973 1.00 33.07 84 HIS L CA 1
ATOM 1266 C C . HIS A 1 84 ? -8.712 35.793 -16.261 1.00 34.59 84 HIS L C 1
ATOM 1267 O O . HIS A 1 84 ? -8.002 35.825 -17.269 1.00 30.47 84 HIS L O 1
ATOM 1281 N N . LYS A 1 85 ? -9.908 35.195 -16.227 1.00 40.99 85 LYS L N 1
ATOM 1282 C CA . LYS A 1 85 ? -10.322 34.311 -17.309 1.00 50.04 85 LYS L CA 1
ATOM 1283 C C . LYS A 1 85 ? -10.484 35.034 -18.632 1.00 55.58 85 LYS L C 1
ATOM 1284 O O . LYS A 1 85 ? -10.362 34.412 -19.694 1.00 55.01 85 LYS L O 1
ATOM 1303 N N . ASP A 1 86 ? -10.821 36.317 -18.600 1.00 62.28 86 ASP L N 1
ATOM 1304 C CA . ASP A 1 86 ? -10.965 37.062 -19.844 1.00 69.75 86 ASP L CA 1
ATOM 1305 C C . ASP A 1 86 ? -9.946 38.194 -19.910 1.00 72.96 86 ASP L C 1
ATOM 1306 O O . ASP A 1 86 ? -10.316 39.366 -20.006 1.00 75.55 86 ASP L O 1
ATOM 1315 N N . ASP A 1 87 ? -8.655 37.849 -19.873 1.00 72.41 87 ASP L N 1
ATOM 1316 C CA . ASP A 1 87 ? -7.582 38.831 -19.966 1.00 70.51 87 ASP L CA 1
ATOM 1317 C C . ASP A 1 87 ? -6.661 38.611 -21.159 1.00 61.19 87 ASP L C 1
ATOM 1318 O O . ASP A 1 87 ? -5.713 39.384 -21.342 1.00 61.58 87 ASP L O 1
ATOM 1327 N N . GLN A 1 88 ? -6.895 37.564 -21.956 1.00 50.75 88 GLN L N 1
ATOM 1328 C CA . GLN A 1 88 ? -6.185 37.335 -23.213 1.00 41.87 88 GLN L CA 1
ATOM 1329 C C . GLN A 1 88 ? -7.246 37.096 -24.291 1.00 34.86 88 GLN L C 1
ATOM 1330 O O . GLN A 1 88 ? -7.462 35.968 -24.742 1.00 32.59 88 GLN L O 1
ATOM 1344 N N . LEU A 1 89 ? -7.930 38.170 -24.681 1.00 31.44 89 LEU L N 1
ATOM 1345 C CA . LEU A 1 89 ? -8.927 38.106 -25.747 1.00 29.26 89 LEU L CA 1
ATOM 1346 C C . LEU A 1 89 ? -8.184 38.177 -27.077 1.00 27.12 89 LEU L C 1
ATOM 1347 O O . LEU A 1 89 ? -8.122 39.211 -27.747 1.00 27.78 89 LEU L O 1
ATOM 1363 N N . ILE A 1 90 ? -7.598 37.040 -27.450 1.00 25.59 90 ILE L N 1
ATOM 1364 C CA . ILE A 1 90 ? -6.761 36.921 -28.634 1.00 23.87 90 ILE L CA 1
ATOM 1365 C C . ILE A 1 90 ? -7.241 35.716 -29.433 1.00 21.69 90 ILE L C 1
ATOM 1366 O O . ILE A 1 90 ? -7.886 34.807 -28.908 1.00 21.45 90 ILE L O 1
ATOM 1382 N N . CYS A 1 91 ? -6.919 35.724 -30.725 1.00 20.96 91 CYS L N 1
ATOM 1383 C CA . CYS A 1 91 ? -7.510 34.756 -31.641 1.00 22.01 91 CYS L CA 1
ATOM 1384 C C . CYS A 1 91 ? -7.098 33.320 -31.344 1.00 22.32 91 CYS L C 1
ATOM 1385 O O . CYS A 1 91 ? -7.846 32.397 -31.682 1.00 22.72 91 CYS L O 1
ATOM 1392 N N . VAL A 1 92 ? -5.932 33.098 -30.725 1.00 21.47 92 VAL L N 1
ATOM 1393 C CA . VAL A 1 92 ? -5.541 31.731 -30.378 1.00 20.89 92 VAL L CA 1
ATOM 1394 C C . VAL A 1 92 ? -6.243 31.203 -29.131 1.00 20.27 92 VAL L C 1
ATOM 1395 O O . VAL A 1 92 ? -6.108 30.017 -28.799 1.00 19.41 92 VAL L O 1
ATOM 1408 N N . ASN A 1 93 ? -6.984 32.049 -28.424 1.00 20.37 93 ASN L N 1
ATOM 1409 C CA . ASN A 1 93 ? -7.672 31.651 -27.200 1.00 20.99 93 ASN L CA 1
ATOM 1410 C C . ASN A 1 93 ? -9.136 31.393 -27.527 1.00 20.57 93 ASN L C 1
ATOM 1411 O O . ASN A 1 93 ? -9.949 32.321 -27.562 1.00 21.49 93 ASN L O 1
ATOM 1422 N N . GLU A 1 94 ? -9.473 30.129 -27.758 1.00 21.22 94 GLU L N 1
ATOM 1423 C CA . GLU A 1 94 ? -10.840 29.755 -28.101 1.00 21.27 94 GLU L CA 1
ATOM 1424 C C . GLU A 1 94 ? -11.389 30.649 -29.212 1.00 19.45 94 GLU L C 1
ATOM 1425 O O . GLU A 1 94 ? -12.531 31.109 -29.164 1.00 20.32 94 GLU L O 1
ATOM 1437 N N . ASN A 1 95 ? -10.549 30.915 -30.210 1.00 18.10 95 ASN L N 1
ATOM 1438 C CA . ASN A 1 95 ? -10.926 31.643 -31.419 1.00 16.98 95 ASN L CA 1
ATOM 1439 C C . ASN A 1 95 ? -11.352 33.073 -31.128 1.00 18.15 95 ASN L C 1
ATOM 1440 O O . ASN A 1 95 ? -12.118 33.662 -31.895 1.00 18.77 95 ASN L O 1
ATOM 1451 N N . GLY A 1 96 ? -10.876 33.638 -30.023 1.00 18.66 96 GLY L N 1
ATOM 1452 C CA . GLY A 1 96 ? -11.285 34.964 -29.625 1.00 19.69 96 GLY L CA 1
ATOM 1453 C C . GLY A 1 96 ? -12.740 35.086 -29.249 1.00 20.36 96 GLY L C 1
ATOM 1454 O O . GLY A 1 96 ? -13.241 36.207 -29.122 1.00 21.62 96 GLY L O 1
ATOM 1458 N N . GLY A 1 97 ? -13.437 33.968 -29.062 1.00 20.13 97 GLY L N 1
ATOM 1459 C CA . GLY A 1 97 ? -14.865 33.985 -28.867 1.00 21.51 97 GLY L CA 1
ATOM 1460 C C . GLY A 1 97 ? -15.654 34.162 -30.140 1.00 20.78 97 GLY L C 1
ATOM 1461 O O . GLY A 1 97 ? -16.892 34.238 -30.082 1.00 21.21 97 GLY L O 1
ATOM 1465 N N . CYS A 1 98 ? -14.979 34.224 -31.286 1.00 20.10 98 CYS L N 1
ATOM 1466 C CA . CYS A 1 98 ? -15.649 34.446 -32.555 1.00 18.76 98 CYS L CA 1
ATOM 1467 C C . CYS A 1 98 ? -16.256 33.145 -33.065 1.00 18.14 98 CYS L C 1
ATOM 1468 O O . CYS A 1 98 ? -15.676 32.067 -32.915 1.00 18.52 98 CYS L O 1
ATOM 1475 N N . GLU A 1 99 ? -17.425 33.251 -33.694 1.00 18.95 99 GLU L N 1
ATOM 1476 C CA . GLU A 1 99 ? -18.048 32.060 -34.256 1.00 18.41 99 GLU L CA 1
ATOM 1477 C C . GLU A 1 99 ? -17.275 31.539 -35.464 1.00 16.91 99 GLU L C 1
ATOM 1478 O O . GLU A 1 99 ? -17.112 30.323 -35.618 1.00 17.22 99 GLU L O 1
ATOM 1490 N N . GLN A 1 100 ? -16.806 32.446 -36.335 1.00 16.48 100 GLN L N 1
ATOM 1491 C CA . GLN A 1 100 ? -16.110 32.073 -37.559 1.00 16.15 100 GLN L CA 1
ATOM 1492 C C . GLN A 1 100 ? -14.704 32.631 -37.514 1.00 17.68 100 GLN L C 1
ATOM 1493 O O . GLN A 1 100 ? -13.822 32.033 -36.887 1.00 18.81 100 GLN L O 1
ATOM 1507 N N . TYR A 1 101 ? -14.430 33.765 -38.156 1.00 17.35 101 TYR L N 1
ATOM 1508 C CA . TYR A 1 101 ? -13.066 34.253 -38.312 1.00 18.37 101 TYR L CA 1
ATOM 1509 C C . TYR A 1 101 ? -12.725 35.312 -37.269 1.00 18.77 101 TYR L C 1
ATOM 1510 O O . TYR A 1 101 ? -13.600 36.007 -36.749 1.00 19.66 101 TYR L O 1
ATOM 1528 N N . CYS A 1 102 ? -11.428 35.423 -36.971 1.00 19.92 102 CYS L N 1
ATOM 1529 C CA . CYS A 1 102 ? -10.920 36.271 -35.900 1.00 21.42 102 CYS L CA 1
ATOM 1530 C C . CYS A 1 102 ? -9.665 36.980 -36.387 1.00 22.05 102 CYS L C 1
ATOM 1531 O O . CYS A 1 102 ? -8.814 36.376 -37.046 1.00 22.00 102 CYS L O 1
ATOM 1538 N N . SER A 1 103 ? -9.543 38.260 -36.058 1.00 23.25 103 SER L N 1
ATOM 1539 C CA . SER A 1 103 ? -8.333 39.002 -36.369 1.00 24.54 103 SER L CA 1
ATOM 1540 C C . SER A 1 103 ? -7.857 39.731 -35.124 1.00 24.84 103 SER L C 1
ATOM 1541 O O . SER A 1 103 ? -8.633 40.459 -34.496 1.00 24.54 103 SER L O 1
ATOM 1549 N N . ASP A 1 104 ? -6.587 39.545 -34.779 1.00 25.26 104 ASP L N 1
ATOM 1550 C CA . ASP A 1 104 ? -5.937 40.393 -33.794 1.00 26.90 104 ASP L CA 1
ATOM 1551 C C . ASP A 1 104 ? -5.474 41.681 -34.466 1.00 30.49 104 ASP L C 1
ATOM 1552 O O . ASP A 1 104 ? -5.080 41.693 -35.636 1.00 31.71 104 ASP L O 1
ATOM 1561 N N . HIS A 1 105 ? -5.515 42.772 -33.712 1.00 33.36 105 HIS L N 1
ATOM 1562 C CA . HIS A 1 105 ? -5.113 44.070 -34.224 1.00 36.57 105 HIS L CA 1
ATOM 1563 C C . HIS A 1 105 ? -4.196 44.750 -33.226 1.00 41.61 105 HIS L C 1
ATOM 1564 O O . HIS A 1 105 ? -4.386 44.626 -32.012 1.00 42.13 105 HIS L O 1
ATOM 1578 N N . THR A 1 106 ? -3.224 45.490 -33.741 1.00 46.41 106 THR L N 1
ATOM 1579 C CA . THR A 1 106 ? -2.363 46.297 -32.886 1.00 50.49 106 THR L CA 1
ATOM 1580 C C . THR A 1 106 ? -3.155 47.493 -32.372 1.00 51.31 106 THR L C 1
ATOM 1581 O O . THR A 1 106 ? -3.669 48.291 -33.163 1.00 51.70 106 THR L O 1
ATOM 1592 N N . GLY A 1 107 ? -3.260 47.614 -31.050 1.00 51.05 107 GLY L N 1
ATOM 1593 C CA . GLY A 1 107 ? -3.888 48.770 -30.444 1.00 50.35 107 GLY L CA 1
ATOM 1594 C C . GLY A 1 107 ? -5.398 48.804 -30.504 1.00 49.27 107 GLY L C 1
ATOM 1595 O O . GLY A 1 107 ? -5.987 49.856 -30.239 1.00 48.98 107 GLY L O 1
ATOM 1599 N N . THR A 1 108 ? -6.047 47.698 -30.847 1.00 48.57 108 THR L N 1
ATOM 1600 C CA . THR A 1 108 ? -7.500 47.629 -30.849 1.00 48.41 108 THR L CA 1
ATOM 1601 C C . THR A 1 108 ? -7.904 46.244 -30.369 1.00 41.92 108 THR L C 1
ATOM 1602 O O . THR A 1 108 ? -7.122 45.293 -30.436 1.00 40.55 108 THR L O 1
ATOM 1613 N N . LYS A 1 109 ? -9.137 46.134 -29.885 1.00 37.97 109 LYS L N 1
ATOM 1614 C CA . LYS A 1 109 ? -9.678 44.820 -29.568 1.00 37.25 109 LYS L CA 1
ATOM 1615 C C . LYS A 1 109 ? -9.747 43.972 -30.835 1.00 32.83 109 LYS L C 1
ATOM 1616 O O . LYS A 1 109 ? -9.856 44.484 -31.953 1.00 31.82 109 LYS L O 1
ATOM 1635 N N . ARG A 1 110 ? -9.662 42.660 -30.655 1.00 30.00 110 ARG L N 1
ATOM 1636 C CA . ARG A 1 110 ? -9.787 41.758 -31.787 1.00 28.99 110 ARG L CA 1
ATOM 1637 C C . ARG A 1 110 ? -11.155 41.943 -32.427 1.00 28.85 110 ARG L C 1
ATOM 1638 O O . ARG A 1 110 ? -12.121 42.359 -31.783 1.00 29.26 110 ARG L O 1
ATOM 1659 N N . SER A 1 111 ? -11.240 41.645 -33.709 1.00 28.10 111 SER L N 1
ATOM 1660 C CA . SER A 1 111 ? -12.518 41.696 -34.393 1.00 28.28 111 SER L CA 1
ATOM 1661 C C . SER A 1 111 ? -12.881 40.301 -34.877 1.00 26.57 111 SER L C 1
ATOM 1662 O O . SER A 1 111 ? -12.014 39.481 -35.200 1.00 26.27 111 SER L O 1
ATOM 1670 N N . CYS A 1 112 ? -14.176 40.032 -34.882 1.00 25.38 112 CYS L N 1
ATOM 1671 C CA . CYS A 1 112 ? -14.717 38.820 -35.467 1.00 24.49 112 CYS L CA 1
ATOM 1672 C C . CYS A 1 112 ? -15.281 39.143 -36.843 1.00 23.71 112 CYS L C 1
ATOM 1673 O O . CYS A 1 112 ? -15.736 40.262 -37.099 1.00 23.69 112 CYS L O 1
ATOM 1680 N N . ARG A 1 113 ? -15.240 38.147 -37.726 1.00 22.58 113 ARG L N 1
ATOM 1681 C CA . ARG A 1 113 ? -15.703 38.291 -39.097 1.00 21.59 113 ARG L CA 1
ATOM 1682 C C . ARG A 1 113 ? -16.405 37.011 -39.515 1.00 20.38 113 ARG L C 1
ATOM 1683 O O . ARG A 1 113 ? -16.315 35.979 -38.844 1.00 20.55 113 ARG L O 1
ATOM 1704 N N . CYS A 1 114 ? -17.129 37.089 -40.626 1.00 20.28 114 CYS L N 1
ATOM 1705 C CA . CYS A 1 114 ? -17.839 35.937 -41.153 1.00 20.13 114 CYS L CA 1
ATOM 1706 C C . CYS A 1 114 ? -17.400 35.633 -42.581 1.00 20.22 114 CYS L C 1
ATOM 1707 O O . CYS A 1 114 ? -16.916 36.500 -43.313 1.00 21.21 114 CYS L O 1
ATOM 1714 N N . HIS A 1 115 ? -17.586 34.372 -42.958 1.00 19.71 115 HIS L N 1
ATOM 1715 C CA . HIS A 1 115 ? -17.348 33.883 -44.307 1.00 20.11 115 HIS L CA 1
ATOM 1716 C C . HIS A 1 115 ? -18.380 34.450 -45.282 1.00 20.55 115 HIS L C 1
ATOM 1717 O O . HIS A 1 115 ? -19.462 34.895 -44.904 1.00 19.70 115 HIS L O 1
ATOM 1731 N N . GLU A 1 116 ? -18.039 34.416 -46.565 1.00 21.89 116 GLU L N 1
ATOM 1732 C CA . GLU A 1 116 ? -19.007 34.775 -47.593 1.00 24.15 116 GLU L CA 1
ATOM 1733 C C . GLU A 1 116 ? -20.299 33.988 -47.405 1.00 20.75 116 GLU L C 1
ATOM 1734 O O . GLU A 1 116 ? -20.276 32.807 -47.055 1.00 20.20 116 GLU L O 1
ATOM 1746 N N . GLY A 1 117 ? -21.434 34.639 -47.662 1.00 20.61 117 GLY L N 1
ATOM 1747 C CA . GLY A 1 117 ? -22.719 34.014 -47.438 1.00 20.25 117 GLY L CA 1
ATOM 1748 C C . GLY A 1 117 ? -23.239 34.149 -46.027 1.00 19.67 117 GLY L C 1
ATOM 1749 O O . GLY A 1 117 ? -24.299 33.591 -45.722 1.00 19.31 117 GLY L O 1
ATOM 1753 N N . TYR A 1 118 ? -22.527 34.878 -45.169 1.00 20.19 118 TYR L N 1
ATOM 1754 C CA . TYR A 1 118 ? -22.890 35.106 -43.782 1.00 19.41 118 TYR L CA 1
ATOM 1755 C C . TYR A 1 118 ? -22.654 36.574 -43.452 1.00 21.53 118 TYR L C 1
ATOM 1756 O O . TYR A 1 118 ? -21.885 37.262 -44.126 1.00 23.01 118 TYR L O 1
ATOM 1774 N N . SER A 1 119 ? -23.305 37.048 -42.391 1.00 22.04 119 SER L N 1
ATOM 1775 C CA . SER A 1 119 ? -23.053 38.390 -41.881 1.00 24.67 119 SER L CA 1
ATOM 1776 C C . SER A 1 119 ? -22.939 38.348 -40.362 1.00 24.24 119 SER L C 1
ATOM 1777 O O . SER A 1 119 ? -23.528 37.489 -39.701 1.00 23.35 119 SER L O 1
ATOM 1785 N N . LEU A 1 120 ? -22.185 39.298 -39.815 1.00 25.21 120 LEU L N 1
ATOM 1786 C CA . LEU A 1 120 ? -21.936 39.355 -38.380 1.00 26.83 120 LEU L CA 1
ATOM 1787 C C . LEU A 1 120 ? -23.129 39.981 -37.668 1.00 29.26 120 LEU L C 1
ATOM 1788 O O . LEU A 1 120 ? -23.673 40.994 -38.121 1.00 31.14 120 LEU L O 1
ATOM 1804 N N . LEU A 1 121 ? -23.541 39.368 -36.560 1.00 29.91 121 LEU L N 1
ATOM 1805 C CA . LEU A 1 121 ? -24.645 39.882 -35.768 1.00 30.63 121 LEU L CA 1
ATOM 1806 C C . LEU A 1 121 ? -24.185 41.014 -34.854 1.00 31.79 121 LEU L C 1
ATOM 1807 O O . LEU A 1 121 ? -22.989 41.255 -34.656 1.00 31.33 121 LEU L O 1
ATOM 1823 N N . ALA A 1 122 ? -25.177 41.704 -34.281 1.00 32.55 122 ALA L N 1
ATOM 1824 C CA . ALA A 1 122 ? -24.931 42.838 -33.402 1.00 33.92 122 ALA L CA 1
ATOM 1825 C C . ALA A 1 122 ? -24.108 42.463 -32.177 1.00 34.53 122 ALA L C 1
ATOM 1826 O O . ALA A 1 122 ? -23.473 43.340 -31.581 1.00 36.29 122 ALA L O 1
ATOM 1833 N N . ASP A 1 123 ? -24.121 41.192 -31.768 1.00 33.92 123 ASP L N 1
ATOM 1834 C CA . ASP A 1 123 ? -23.290 40.766 -30.644 1.00 33.41 123 ASP L CA 1
ATOM 1835 C C . ASP A 1 123 ? -21.806 40.801 -30.984 1.00 33.48 123 ASP L C 1
ATOM 1836 O O . ASP A 1 123 ? -20.971 40.635 -30.088 1.00 35.16 123 ASP L O 1
ATOM 1845 N N . GLY A 1 124 ? -21.461 41.026 -32.247 1.00 31.84 124 GLY L N 1
ATOM 1846 C CA . GLY A 1 124 ? -20.084 41.186 -32.646 1.00 30.40 124 GLY L CA 1
ATOM 1847 C C . GLY A 1 124 ? -19.282 39.913 -32.755 1.00 28.50 124 GLY L C 1
ATOM 1848 O O . GLY A 1 124 ? -18.081 39.990 -33.042 1.00 27.99 124 GLY L O 1
ATOM 1852 N N . VAL A 1 125 ? -19.897 38.748 -32.548 1.00 27.06 125 VAL L N 1
ATOM 1853 C CA . VAL A 1 125 ? -19.164 37.489 -32.567 1.00 26.02 125 VAL L CA 1
ATOM 1854 C C . VAL A 1 125 ? -19.870 36.423 -33.402 1.00 24.22 125 VAL L C 1
ATOM 1855 O O . VAL A 1 125 ? -19.213 35.547 -33.974 1.00 23.24 125 VAL L O 1
ATOM 1868 N N . SER A 1 126 ? -21.200 36.472 -33.476 1.00 26.10 126 SER L N 1
ATOM 1869 C CA . SER A 1 126 ? -21.973 35.421 -34.129 1.00 26.07 126 SER L CA 1
ATOM 1870 C C . SER A 1 126 ? -22.211 35.751 -35.602 1.00 25.22 126 SER L C 1
ATOM 1871 O O . SER A 1 126 ? -22.172 36.909 -36.015 1.00 24.82 126 SER L O 1
ATOM 1879 N N . CYS A 1 127 ? -22.454 34.705 -36.395 1.00 24.63 127 CYS L N 1
ATOM 1880 C CA . CYS A 1 127 ? -22.670 34.829 -37.831 1.00 24.08 127 CYS L CA 1
ATOM 1881 C C . CYS A 1 127 ? -24.009 34.207 -38.200 1.00 24.79 127 CYS L C 1
ATOM 1882 O O . CYS A 1 127 ? -24.446 33.231 -37.587 1.00 27.13 127 CYS L O 1
ATOM 1889 N N . THR A 1 128 ? -24.667 34.778 -39.199 1.00 23.54 128 THR L N 1
ATOM 1890 C CA . THR A 1 128 ? -25.933 34.228 -39.664 1.00 25.02 128 THR L CA 1
ATOM 1891 C C . THR A 1 128 ? -25.936 34.209 -41.184 1.00 24.02 128 THR L C 1
ATOM 1892 O O . THR A 1 128 ? -25.327 35.080 -41.815 1.00 22.60 128 THR L O 1
ATOM 1903 N N . PRO A 1 129 ? -26.578 33.210 -41.799 1.00 23.93 129 PRO L N 1
ATOM 1904 C CA . PRO A 1 129 ? -26.581 33.137 -43.264 1.00 23.26 129 PRO L CA 1
ATOM 1905 C C . PRO A 1 129 ? -27.316 34.297 -43.906 1.00 23.95 129 PRO L C 1
ATOM 1906 O O . PRO A 1 129 ? -28.345 34.759 -43.408 1.00 25.07 129 PRO L O 1
ATOM 1917 N N . THR A 1 130 ? -26.790 34.740 -45.047 1.00 25.03 130 THR L N 1
ATOM 1918 C CA . THR A 1 130 ? -27.464 35.717 -45.888 1.00 26.60 130 THR L CA 1
ATOM 1919 C C . THR A 1 130 ? -27.955 35.113 -47.200 1.00 26.70 130 THR L C 1
ATOM 1920 O O . THR A 1 130 ? -28.562 35.830 -48.006 1.00 27.94 130 THR L O 1
ATOM 1931 N N . VAL A 1 131 ? -27.711 33.816 -47.427 1.00 24.58 131 VAL L N 1
ATOM 1932 C CA . VAL A 1 131 ? -28.133 33.099 -48.625 1.00 24.37 131 VAL L CA 1
ATOM 1933 C C . VAL A 1 131 ? -28.869 31.829 -48.200 1.00 24.83 131 VAL L C 1
ATOM 1934 O O . VAL A 1 131 ? -28.784 31.388 -47.052 1.00 24.55 131 VAL L O 1
ATOM 1947 N N . GLU A 1 132 ? -29.542 31.198 -49.167 1.00 26.67 132 GLU L N 1
ATOM 1948 C CA . GLU A 1 132 ? -30.345 30.016 -48.862 1.00 28.81 132 GLU L CA 1
ATOM 1949 C C . GLU A 1 132 ? -29.486 28.794 -48.542 1.00 24.74 132 GLU L C 1
ATOM 1950 O O . GLU A 1 132 ? -29.842 27.998 -47.663 1.00 24.73 132 GLU L O 1
ATOM 1962 N N . TYR A 1 133 ? -28.381 28.601 -49.270 1.00 20.34 133 TYR L N 1
ATOM 1963 C CA . TYR A 1 133 ? -27.496 27.449 -49.098 1.00 17.47 133 TYR L CA 1
ATOM 1964 C C . TYR A 1 133 ? -26.079 27.940 -48.815 1.00 16.52 133 TYR L C 1
ATOM 1965 O O . TYR A 1 133 ? -25.180 27.837 -49.662 1.00 16.91 133 TYR L O 1
ATOM 1983 N N . PRO A 1 134 ? -25.844 28.482 -47.628 1.00 16.34 134 PRO L N 1
ATOM 1984 C CA . PRO A 1 134 ? -24.479 28.863 -47.263 1.00 15.81 134 PRO L CA 1
ATOM 1985 C C . PRO A 1 134 ? -23.594 27.637 -47.118 1.00 14.80 134 PRO L C 1
ATOM 1986 O O . PRO A 1 134 ? -24.041 26.526 -46.827 1.00 15.50 134 PRO L O 1
ATOM 1997 N N . CYS A 1 135 ? -22.301 27.864 -47.288 1.00 14.42 135 CYS L N 1
ATOM 1998 C CA . CYS A 1 135 ? -21.354 26.769 -47.168 1.00 12.87 135 CYS L CA 1
ATOM 1999 C C . CYS A 1 135 ? -21.346 26.200 -45.753 1.00 11.64 135 CYS L C 1
ATOM 2000 O O . CYS A 1 135 ? -21.593 26.900 -44.765 1.00 13.76 135 CYS L O 1
ATOM 2007 N N . GLY A 1 136 ? -21.056 24.902 -45.669 1.00 11.72 136 GLY L N 1
ATOM 2008 C CA . GLY A 1 136 ? -20.765 24.288 -44.388 1.00 12.01 136 GLY L CA 1
ATOM 2009 C C . GLY A 1 136 ? -21.951 24.041 -43.489 1.00 12.95 136 GLY L C 1
ATOM 2010 O O . GLY A 1 136 ? -21.756 23.729 -42.309 1.00 15.22 136 GLY L O 1
ATOM 2014 N N . LYS A 1 137 ? -23.167 24.127 -44.012 1.00 12.89 137 LYS L N 1
ATOM 2015 C CA . LYS A 1 137 ? -24.370 23.763 -43.290 1.00 14.96 137 LYS L CA 1
ATOM 2016 C C . LYS A 1 137 ? -25.001 22.567 -43.990 1.00 15.57 137 LYS L C 1
ATOM 2017 O O . LYS A 1 137 ? -24.796 22.349 -45.189 1.00 18.48 137 LYS L O 1
ATOM 2036 N N . ILE A 1 138 ? -25.778 21.802 -43.227 1.00 14.33 138 ILE L N 1
ATOM 2037 C CA . ILE A 1 138 ? -26.404 20.561 -43.687 1.00 14.97 138 ILE L CA 1
ATOM 2038 C C . ILE A 1 138 ? -27.912 20.783 -43.663 1.00 16.43 138 ILE L C 1
ATOM 2039 O O . ILE A 1 138 ? -28.577 20.481 -42.661 1.00 16.39 138 ILE L O 1
ATOM 2055 N N . PRO A 1 139 ? -28.482 21.300 -44.755 1.00 17.21 139 PRO L N 1
ATOM 2056 C CA . PRO A 1 139 ? -29.900 21.700 -44.745 1.00 19.46 139 PRO L CA 1
ATOM 2057 C C . PRO A 1 139 ? -30.868 20.561 -44.481 1.00 19.22 139 PRO L C 1
ATOM 2058 O O . PRO A 1 139 ? -31.932 20.793 -43.897 1.00 19.90 139 PRO L O 1
ATOM 2069 N N . ILE A 1 140 ? -30.523 19.326 -44.843 1.00 20.00 140 ILE L N 1
ATOM 2070 C CA A ILE A 1 140 ? -31.461 18.231 -44.618 0.21 23.61 140 ILE L CA 1
ATOM 2071 C CA B ILE A 1 140 ? -31.450 18.238 -44.626 0.79 22.48 140 ILE L CA 1
ATOM 2072 C C . ILE A 1 140 ? -31.682 17.979 -43.133 1.00 22.96 140 ILE L C 1
ATOM 2073 O O . ILE A 1 140 ? -32.685 17.361 -42.754 1.00 25.21 140 ILE L O 1
ATOM 2101 N N . LEU A 1 141 ? -30.762 18.434 -42.277 1.00 21.37 141 LEU L N 1
ATOM 2102 C CA . LEU A 1 141 ? -30.863 18.254 -40.835 1.00 23.59 141 LEU L CA 1
ATOM 2103 C C . LEU A 1 141 ? -31.338 19.498 -40.111 1.00 32.20 141 LEU L C 1
ATOM 2104 O O . LEU A 1 141 ? -31.894 19.386 -39.017 1.00 32.52 141 LEU L O 1
ATOM 2120 N N . GLU A 1 142 ? -31.099 20.680 -40.666 1.00 40.93 142 GLU L N 1
ATOM 2121 C CA . GLU A 1 142 ? -31.551 21.919 -40.043 1.00 51.37 142 GLU L CA 1
ATOM 2122 C C . GLU A 1 142 ? -32.722 22.453 -40.863 1.00 59.02 142 GLU L C 1
ATOM 2123 O O . GLU A 1 142 ? -32.586 23.368 -41.674 1.00 60.21 142 GLU L O 1
ATOM 2135 N N . LYS A 1 143 ? -33.892 21.864 -40.631 1.00 65.34 143 LYS L N 1
ATOM 2136 C CA . LYS A 1 143 ? -35.096 22.184 -41.382 1.00 71.12 143 LYS L CA 1
ATOM 2137 C C . LYS A 1 143 ? -36.237 22.460 -40.406 1.00 71.37 143 LYS L C 1
ATOM 2138 O O . LYS A 1 143 ? -37.396 22.599 -40.800 1.00 71.37 143 LYS L O 1
ATOM 2157 N N . ILE B 2 1 ? -13.400 3.761 -47.577 1.00 10.38 16 ILE H N 1
ATOM 2158 C CA . ILE B 2 1 ? -13.437 4.003 -46.126 1.00 10.74 16 ILE H CA 1
ATOM 2159 C C . ILE B 2 1 ? -13.505 2.676 -45.380 1.00 10.74 16 ILE H C 1
ATOM 2160 O O . ILE B 2 1 ? -14.354 1.847 -45.695 1.00 12.10 16 ILE H O 1
ATOM 2175 N N . VAL B 2 2 ? -12.599 2.486 -44.416 1.00 12.23 17 VAL H N 1
ATOM 2176 C CA . VAL B 2 2 ? -12.515 1.275 -43.605 1.00 12.49 17 VAL H CA 1
ATOM 2177 C C . VAL B 2 2 ? -13.055 1.575 -42.215 1.00 13.04 17 VAL H C 1
ATOM 2178 O O . VAL B 2 2 ? -12.574 2.496 -41.547 1.00 14.33 17 VAL H O 1
ATOM 2191 N N . GLY B 2 3 ? -14.025 0.779 -41.764 1.00 14.11 18 GLY H N 1
ATOM 2192 C CA . GLY B 2 3 ? -14.528 0.898 -40.408 1.00 16.38 18 GLY H CA 1
ATOM 2193 C C . GLY B 2 3 ? -15.494 2.034 -40.196 1.00 16.04 18 GLY H C 1
ATOM 2194 O O . GLY B 2 3 ? -15.739 2.419 -39.044 1.00 18.12 18 GLY H O 1
ATOM 2198 N N . GLY B 2 4 ? -16.033 2.586 -41.288 1.00 15.12 19 GLY H N 1
ATOM 2199 C CA . GLY B 2 4 ? -17.017 3.646 -41.248 1.00 14.70 19 GLY H CA 1
ATOM 2200 C C . GLY B 2 4 ? -18.437 3.123 -41.329 1.00 15.54 19 GLY H C 1
ATOM 2201 O O . GLY B 2 4 ? -18.710 1.936 -41.131 1.00 16.68 19 GLY H O 1
ATOM 2205 N N . LYS B 2 5 ? -19.356 4.041 -41.620 1.00 13.93 20 LYS H N 1
ATOM 2206 C CA . LYS B 2 5 ? -20.770 3.732 -41.768 1.00 16.01 20 LYS H CA 1
ATOM 2207 C C . LYS B 2 5 ? -21.305 4.512 -42.958 1.00 14.40 20 LYS H C 1
ATOM 2208 O O . LYS B 2 5 ? -20.653 5.425 -43.466 1.00 14.68 20 LYS H O 1
ATOM 2227 N N . VAL B 2 6 ? -22.498 4.145 -43.425 1.00 14.10 21 VAL H N 1
ATOM 2228 C CA . VAL B 2 6 ? -23.095 4.897 -44.520 1.00 14.15 21 VAL H CA 1
ATOM 2229 C C . VAL B 2 6 ? -23.371 6.326 -44.073 1.00 13.40 21 VAL H C 1
ATOM 2230 O O . VAL B 2 6 ? -23.930 6.564 -42.997 1.00 16.29 21 VAL H O 1
ATOM 2243 N N . CYS B 2 7 ? -22.990 7.283 -44.909 1.00 12.49 22 CYS H N 1
ATOM 2244 C CA . CYS B 2 7 ? -23.351 8.675 -44.676 1.00 13.69 22 CYS H CA 1
ATOM 2245 C C . CYS B 2 7 ? -24.780 8.824 -45.169 1.00 15.87 22 CYS H C 1
ATOM 2246 O O . CYS B 2 7 ? -25.022 8.671 -46.373 1.00 16.97 22 CYS H O 1
ATOM 2253 N N . PRO B 2 8 ? -25.750 9.068 -44.293 1.00 18.21 23 PRO H N 1
ATOM 2254 C CA . PRO B 2 8 ? -27.128 9.137 -44.764 1.00 19.29 23 PRO H CA 1
ATOM 2255 C C . PRO B 2 8 ? -27.240 10.185 -45.852 1.00 18.88 23 PRO H C 1
ATOM 2256 O O . PRO B 2 8 ? -26.577 11.225 -45.838 1.00 18.79 23 PRO H O 1
ATOM 2267 N N . LYS B 2 9 ? -28.100 9.892 -46.798 1.00 20.22 24 LYS H N 1
ATOM 2268 C CA . LYS B 2 9 ? -28.261 10.744 -47.954 1.00 19.13 24 LYS H CA 1
ATOM 2269 C C . LYS B 2 9 ? -28.501 12.200 -47.552 1.00 18.24 24 LYS H C 1
ATOM 2270 O O . LYS B 2 9 ? -29.383 12.509 -46.746 1.00 18.99 24 LYS H O 1
ATOM 2289 N N . GLY B 2 10 ? -27.656 13.093 -48.091 1.00 18.39 25 GLY H N 1
ATOM 2290 C CA . GLY B 2 10 ? -27.694 14.520 -47.813 1.00 17.85 25 GLY H CA 1
ATOM 2291 C C . GLY B 2 10 ? -26.887 14.985 -46.613 1.00 16.90 25 GLY H C 1
ATOM 2292 O O . GLY B 2 10 ? -26.778 16.199 -46.376 1.00 17.24 25 GLY H O 1
ATOM 2296 N N . GLU B 2 11 ? -26.316 14.074 -45.846 1.00 13.06 26 GLU H N 1
ATOM 2297 C CA . GLU B 2 11 ? -25.554 14.474 -44.670 1.00 12.61 26 GLU H CA 1
ATOM 2298 C C . GLU B 2 11 ? -24.083 14.715 -44.975 1.00 12.29 26 GLU H C 1
ATOM 2299 O O . GLU B 2 11 ? -23.366 15.229 -44.107 1.00 14.21 26 GLU H O 1
ATOM 2311 N N . CYS B 2 12 ? -23.639 14.395 -46.192 1.00 11.76 27 CYS H N 1
ATOM 2312 C CA A CYS B 2 12 ? -22.307 14.750 -46.685 0.98 11.11 27 CYS H CA 1
ATOM 2313 C C . CYS B 2 12 ? -22.475 15.487 -48.009 1.00 11.19 27 CYS H C 1
ATOM 2314 O O . CYS B 2 12 ? -22.026 15.015 -49.054 1.00 12.46 27 CYS H O 1
ATOM 2321 N N . PRO B 2 13 ? -23.138 16.649 -48.006 1.00 11.24 28 PRO H N 1
ATOM 2322 C CA . PRO B 2 13 ? -23.681 17.188 -49.264 1.00 10.83 28 PRO H CA 1
ATOM 2323 C C . PRO B 2 13 ? -22.661 17.881 -50.156 1.00 11.14 28 PRO H C 1
ATOM 2324 O O . PRO B 2 13 ? -22.984 18.191 -51.314 1.00 10.41 28 PRO H O 1
ATOM 2335 N N . TRP B 2 14 ? -21.435 18.079 -49.663 1.00 10.01 29 TRP H N 1
ATOM 2336 C CA . TRP B 2 14 ? -20.300 18.589 -50.421 1.00 10.78 29 TRP H CA 1
ATOM 2337 C C . TRP B 2 14 ? -19.469 17.485 -51.070 1.00 9.43 29 TRP H C 1
ATOM 2338 O O . TRP B 2 14 ? -18.547 17.788 -51.839 1.00 9.63 29 TRP H O 1
ATOM 2359 N N . GLN B 2 15 ? -19.785 16.220 -50.819 1.00 10.08 30 GLN H N 1
ATOM 2360 C CA . GLN B 2 15 ? -19.021 15.144 -51.437 1.00 9.58 30 GLN H CA 1
ATOM 2361 C C . GLN B 2 15 ? -19.242 15.128 -52.946 1.00 8.90 30 GLN H C 1
ATOM 2362 O O . GLN B 2 15 ? -20.371 15.266 -53.423 1.00 10.70 30 GLN H O 1
ATOM 2376 N N . VAL B 2 16 ? -18.158 14.919 -53.694 1.00 9.32 31 VAL H N 1
ATOM 2377 C CA . VAL B 2 16 ? -18.197 14.776 -55.143 1.00 10.41 31 VAL H CA 1
ATOM 2378 C C . VAL B 2 16 ? -17.700 13.385 -55.502 1.00 9.99 31 VAL H C 1
ATOM 2379 O O . VAL B 2 16 ? -16.781 12.859 -54.861 1.00 10.85 31 VAL H O 1
ATOM 2392 N N . LEU B 2 17 ? -18.316 12.796 -56.522 1.00 9.81 32 LEU H N 1
ATOM 2393 C CA . LEU B 2 17 ? -17.796 11.602 -57.166 1.00 10.78 32 LEU H CA 1
ATOM 2394 C C . LEU B 2 17 ? -17.200 11.984 -58.510 1.00 10.55 32 LEU H C 1
ATOM 2395 O O . LEU B 2 17 ? -17.861 12.641 -59.314 1.00 11.34 32 LEU H O 1
ATOM 2411 N N . LEU B 2 18 ? -15.980 11.541 -58.776 1.00 11.01 33 LEU H N 1
ATOM 2412 C CA . LEU B 2 18 ? -15.379 11.710 -60.090 1.00 12.53 33 LEU H CA 1
ATOM 2413 C C . LEU B 2 18 ? -15.411 10.389 -60.836 1.00 13.36 33 LEU H C 1
ATOM 2414 O O . LEU B 2 18 ? -15.068 9.335 -60.272 1.00 14.30 33 LEU H O 1
ATOM 2430 N N . LEU B 2 19 ? -15.808 10.466 -62.103 1.00 15.17 34 LEU H N 1
ATOM 2431 C CA . LEU B 2 19 ? -15.885 9.335 -63.006 1.00 17.30 34 LEU H CA 1
ATOM 2432 C C . LEU B 2 19 ? -15.036 9.623 -64.239 1.00 18.08 34 LEU H C 1
ATOM 2433 O O . LEU B 2 19 ? -14.972 10.768 -64.700 1.00 18.08 34 LEU H O 1
ATOM 2449 N N . VAL B 2 20 ? -14.395 8.591 -64.781 1.00 21.61 35 VAL H N 1
ATOM 2450 C CA A VAL B 2 20 ? -13.742 8.663 -66.086 0.56 24.73 35 VAL H CA 1
ATOM 2451 C CA B VAL B 2 20 ? -13.750 8.670 -66.086 0.44 24.55 35 VAL H CA 1
ATOM 2452 C C . VAL B 2 20 ? -14.348 7.578 -66.959 1.00 26.80 35 VAL H C 1
ATOM 2453 O O . VAL B 2 20 ? -14.287 6.393 -66.607 1.00 25.89 35 VAL H O 1
ATOM 2476 N N . ASN B 2 21 ? -14.928 7.972 -68.087 1.00 33.73 36 ASN H N 1
ATOM 2477 C CA . ASN B 2 21 ? -15.559 7.007 -68.982 1.00 39.80 36 ASN H CA 1
ATOM 2478 C C . ASN B 2 21 ? -16.574 6.161 -68.218 1.00 37.84 36 ASN H C 1
ATOM 2479 O O . ASN B 2 21 ? -16.698 4.951 -68.424 1.00 39.42 36 ASN H O 1
ATOM 2490 N N . GLY B 2 22 ? -17.295 6.808 -67.306 1.00 34.41 37 GLY H N 1
ATOM 2491 C CA . GLY B 2 22 ? -18.333 6.157 -66.543 1.00 32.58 37 GLY H CA 1
ATOM 2492 C C . GLY B 2 22 ? -17.852 5.322 -65.382 1.00 30.86 37 GLY H C 1
ATOM 2493 O O . GLY B 2 22 ? -18.688 4.788 -64.641 1.00 31.83 37 GLY H O 1
ATOM 2497 N N . ALA B 2 23 ? -16.541 5.207 -65.190 1.00 27.58 38 ALA H N 1
ATOM 2498 C CA . ALA B 2 23 ? -15.980 4.379 -64.138 1.00 26.17 38 ALA H CA 1
ATOM 2499 C C . ALA B 2 23 ? -15.510 5.245 -62.984 1.00 22.34 38 ALA H C 1
ATOM 2500 O O . ALA B 2 23 ? -14.950 6.323 -63.178 1.00 19.88 38 ALA H O 1
ATOM 2507 N N . GLN B 2 24 ? -15.706 4.745 -61.791 1.00 20.32 39 GLN H N 1
ATOM 2508 C CA . GLN B 2 24 ? -15.353 5.482 -60.598 1.00 19.50 39 GLN H CA 1
ATOM 2509 C C . GLN B 2 24 ? -13.854 5.730 -60.533 1.00 17.15 39 GLN H C 1
ATOM 2510 O O . GLN B 2 24 ? -13.051 4.819 -60.734 1.00 18.41 39 GLN H O 1
ATOM 2524 N N . LEU B 2 25 ? -13.477 6.979 -60.245 1.00 15.49 40 LEU H N 1
ATOM 2525 C CA . LEU B 2 25 ? -12.075 7.376 -60.164 1.00 15.01 40 LEU H CA 1
ATOM 2526 C C . LEU B 2 25 ? -11.628 7.811 -58.775 1.00 15.49 40 LEU H C 1
ATOM 2527 O O . LEU B 2 25 ? -10.592 7.355 -58.283 1.00 16.51 40 LEU H O 1
ATOM 2543 N N . CYS B 2 26 ? -12.360 8.724 -58.149 1.00 13.56 41 CYS H N 1
ATOM 2544 C CA . CYS B 2 26 ? -11.903 9.437 -56.965 1.00 12.80 41 CYS H CA 1
ATOM 2545 C C . CYS B 2 26 ? -13.082 10.217 -56.399 1.00 11.75 41 CYS H C 1
ATOM 2546 O O . CYS B 2 26 ? -14.149 10.302 -57.011 1.00 12.47 41 CYS H O 1
ATOM 2553 N N . GLY B 2 27 ? -12.857 10.805 -55.223 1.00 10.98 42 GLY H N 1
ATOM 2554 C CA . GLY B 2 27 ? -13.760 11.771 -54.648 1.00 11.84 42 GLY H CA 1
ATOM 2555 C C . GLY B 2 27 ? -13.297 13.189 -54.933 1.00 11.72 42 GLY H C 1
ATOM 2556 O O . GLY B 2 27 ? -12.312 13.441 -55.623 1.00 11.99 42 GLY H O 1
ATOM 2560 N N . GLY B 2 28 ? -14.036 14.116 -54.346 1.00 11.26 43 GLY H N 1
ATOM 2561 C CA . GLY B 2 28 ? -13.785 15.538 -54.432 1.00 11.25 43 GLY H CA 1
ATOM 2562 C C . GLY B 2 28 ? -14.663 16.247 -53.423 1.00 9.98 43 GLY H C 1
ATOM 2563 O O . GLY B 2 28 ? -15.532 15.648 -52.777 1.00 10.63 43 GLY H O 1
ATOM 2567 N N . THR B 2 29 ? -14.424 17.551 -53.308 1.00 10.67 44 THR H N 1
ATOM 2568 C CA . THR B 2 29 ? -15.143 18.417 -52.382 1.00 10.20 44 THR H CA 1
ATOM 2569 C C . THR B 2 29 ? -15.650 19.654 -53.112 1.00 9.74 44 THR H C 1
ATOM 2570 O O . THR B 2 29 ? -14.857 20.411 -53.678 1.00 10.30 44 THR H O 1
ATOM 2581 N N . LEU B 2 30 ? -16.954 19.891 -53.058 1.00 9.50 45 LEU H N 1
ATOM 2582 C CA . LEU B 2 30 ? -17.535 21.082 -53.665 1.00 10.41 45 LEU H CA 1
ATOM 2583 C C . LEU B 2 30 ? -17.216 22.276 -52.778 1.00 11.04 45 LEU H C 1
ATOM 2584 O O . LEU B 2 30 ? -17.479 22.229 -51.577 1.00 11.85 45 LEU H O 1
ATOM 2600 N N . ILE B 2 31 ? -16.669 23.351 -53.343 1.00 12.71 46 ILE H N 1
ATOM 2601 C CA . ILE B 2 31 ? -16.451 24.561 -52.554 1.00 14.94 46 ILE H CA 1
ATOM 2602 C C . ILE B 2 31 ? -17.223 25.772 -53.066 1.00 17.35 46 ILE H C 1
ATOM 2603 O O . ILE B 2 31 ? -17.290 26.791 -52.359 1.00 18.09 46 ILE H O 1
ATOM 2619 N N . ASN B 2 32 ? -17.881 25.661 -54.213 1.00 17.99 47 ASN H N 1
ATOM 2620 C CA A ASN B 2 32 ? -18.909 26.605 -54.661 0.81 19.38 47 ASN H CA 1
ATOM 2621 C CA B ASN B 2 32 ? -18.865 26.625 -54.689 0.19 19.73 47 ASN H CA 1
ATOM 2622 C C . ASN B 2 32 ? -19.527 25.990 -55.915 1.00 19.86 47 ASN H C 1
ATOM 2623 O O . ASN B 2 32 ? -19.268 24.824 -56.237 1.00 21.77 47 ASN H O 1
ATOM 2642 N N . THR B 2 33 ? -20.373 26.745 -56.622 1.00 19.62 48 THR H N 1
ATOM 2643 C CA . THR B 2 33 ? -21.153 26.094 -57.676 1.00 19.23 48 THR H CA 1
ATOM 2644 C C . THR B 2 33 ? -20.319 25.643 -58.880 1.00 18.16 48 THR H C 1
ATOM 2645 O O . THR B 2 33 ? -20.793 24.798 -59.649 1.00 18.38 48 THR H O 1
ATOM 2656 N N . ILE B 2 34 ? -19.104 26.166 -59.061 1.00 18.65 49 ILE H N 1
ATOM 2657 C CA . ILE B 2 34 ? -18.281 25.823 -60.217 1.00 21.93 49 ILE H CA 1
ATOM 2658 C C . ILE B 2 34 ? -17.000 25.088 -59.864 1.00 17.60 49 ILE H C 1
ATOM 2659 O O . ILE B 2 34 ? -16.333 24.574 -60.774 1.00 18.61 49 ILE H O 1
ATOM 2675 N N . TRP B 2 35 ? -16.596 25.054 -58.604 1.00 14.13 50 TRP H N 1
ATOM 2676 C CA . TRP B 2 35 ? -15.254 24.625 -58.251 1.00 12.60 50 TRP H CA 1
ATOM 2677 C C . TRP B 2 35 ? -15.271 23.458 -57.277 1.00 12.16 50 TRP H C 1
ATOM 2678 O O . TRP B 2 35 ? -15.992 23.477 -56.271 1.00 11.89 50 TRP H O 1
ATOM 2699 N N . VAL B 2 36 ? -14.434 22.469 -57.579 1.00 11.68 51 VAL H N 1
ATOM 2700 C CA . VAL B 2 36 ? -14.272 21.247 -56.803 1.00 10.85 51 VAL H CA 1
ATOM 2701 C C . VAL B 2 36 ? -12.792 21.090 -56.465 1.00 10.83 51 VAL H C 1
ATOM 2702 O O . VAL B 2 36 ? -11.932 21.258 -57.336 1.00 12.50 51 VAL H O 1
ATOM 2715 N N . VAL B 2 37 ? -12.494 20.750 -55.211 1.00 9.89 52 VAL H N 1
ATOM 2716 C CA . VAL B 2 37 ? -11.141 20.382 -54.803 1.00 10.73 52 VAL H CA 1
ATOM 2717 C C . VAL B 2 37 ? -11.024 18.865 -54.778 1.00 10.05 52 VAL H C 1
ATOM 2718 O O . VAL B 2 37 ? -11.895 18.171 -54.237 1.00 11.59 52 VAL H O 1
ATOM 2731 N N . SER B 2 38 ? -9.948 18.348 -55.359 1.00 10.35 53 SER H N 1
ATOM 2732 C CA . SER B 2 38 ? -9.673 16.917 -55.329 1.00 9.73 53 SER H CA 1
ATOM 2733 C C . SER B 2 38 ? -8.177 16.721 -55.076 1.00 9.08 53 SER H C 1
ATOM 2734 O O . SER B 2 38 ? -7.472 17.632 -54.623 1.00 9.93 53 SER H O 1
ATOM 2742 N N . ALA B 2 39 ? -7.675 15.513 -55.361 1.00 9.33 54 ALA H N 1
ATOM 2743 C CA . ALA B 2 39 ? -6.261 15.170 -55.201 1.00 9.16 54 ALA H CA 1
ATOM 2744 C C . ALA B 2 39 ? -5.592 15.073 -56.566 1.00 10.59 54 ALA H C 1
ATOM 2745 O O . ALA B 2 39 ? -6.126 14.450 -57.488 1.00 11.33 54 ALA H O 1
ATOM 2752 N N . ALA B 2 40 ? -4.415 15.673 -56.683 1.00 10.40 55 ALA H N 1
ATOM 2753 C CA . ALA B 2 40 ? -3.708 15.650 -57.957 1.00 11.65 55 ALA H CA 1
ATOM 2754 C C . ALA B 2 40 ? -3.464 14.226 -58.455 1.00 11.61 55 ALA H C 1
ATOM 2755 O O . ALA B 2 40 ? -3.512 13.971 -59.665 1.00 12.82 55 ALA H O 1
ATOM 2762 N N . HIS B 2 41 ? -3.176 13.286 -57.545 1.00 10.47 56 HIS H N 1
ATOM 2763 C CA . HIS B 2 41 ? -2.804 11.940 -57.971 1.00 11.30 56 HIS H CA 1
ATOM 2764 C C . HIS B 2 41 ? -3.946 11.225 -58.666 1.00 12.54 56 HIS H C 1
ATOM 2765 O O . HIS B 2 41 ? -3.690 10.259 -59.386 1.00 13.77 56 HIS H O 1
ATOM 2779 N N . CYS B 2 42 ? -5.182 11.703 -58.501 1.00 12.10 57 CYS H N 1
ATOM 2780 C CA . CYS B 2 42 ? -6.311 11.112 -59.201 1.00 13.33 57 CYS H CA 1
ATOM 2781 C C . CYS B 2 42 ? -6.173 11.220 -60.706 1.00 13.56 57 CYS H C 1
ATOM 2782 O O . CYS B 2 42 ? -6.813 10.452 -61.434 1.00 15.85 57 CYS H O 1
ATOM 2789 N N . PHE B 2 43 ? -5.353 12.146 -61.185 1.00 13.05 58 PHE H N 1
ATOM 2790 C CA . PHE B 2 43 ? -5.268 12.450 -62.608 1.00 14.60 58 PHE H CA 1
ATOM 2791 C C . PHE B 2 43 ? -3.994 11.933 -63.251 1.00 16.84 58 PHE H C 1
ATOM 2792 O O . PHE B 2 43 ? -3.772 12.185 -64.441 1.00 19.56 58 PHE H O 1
ATOM 2809 N N . ASP B 2 44 ? -3.178 11.170 -62.510 1.00 16.70 59 ASP H N 1
ATOM 2810 C CA . ASP B 2 44 ? -1.859 10.813 -63.010 1.00 20.23 59 ASP H CA 1
ATOM 2811 C C . ASP B 2 44 ? -1.940 9.979 -64.276 1.00 25.80 59 ASP H C 1
ATOM 2812 O O . ASP B 2 44 ? -1.012 10.010 -65.092 1.00 28.28 59 ASP H O 1
ATOM 2821 N N . LYS B 2 45 ? -2.994 9.176 -64.424 1.00 29.30 60 LYS H N 1
ATOM 2822 C CA . LYS B 2 45 ? -3.059 8.204 -65.508 1.00 34.56 60 LYS H CA 1
ATOM 2823 C C . LYS B 2 45 ? -4.146 8.508 -66.531 1.00 34.53 60 LYS H C 1
ATOM 2824 O O . LYS B 2 45 ? -4.429 7.664 -67.385 1.00 36.05 60 LYS H O 1
ATOM 2843 N N . ILE B 2 46 ? -4.762 9.689 -66.477 1.00 34.51 61 ILE H N 1
ATOM 2844 C CA . ILE B 2 46 ? -5.864 9.964 -67.386 1.00 36.42 61 ILE H CA 1
ATOM 2845 C C . ILE B 2 46 ? -5.332 10.198 -68.793 1.00 42.85 61 ILE H C 1
ATOM 2846 O O . ILE B 2 46 ? -4.321 10.888 -68.997 1.00 42.76 61 ILE H O 1
ATOM 2862 N N . LYS B 2 47 ? -6.032 9.637 -69.769 1.00 49.99 62 LYS H N 1
ATOM 2863 C CA . LYS B 2 47 ? -5.867 9.975 -71.173 1.00 58.30 62 LYS H CA 1
ATOM 2864 C C . LYS B 2 47 ? -7.148 10.497 -71.808 1.00 62.32 62 LYS H C 1
ATOM 2865 O O . LYS B 2 47 ? -7.076 11.301 -72.739 1.00 62.31 62 LYS H O 1
ATOM 2884 N N . ASN B 2 48 ? -8.313 10.077 -71.314 1.00 66.65 63 ASN H N 1
ATOM 2885 C CA . ASN B 2 48 ? -9.599 10.463 -71.892 1.00 71.37 63 ASN H CA 1
ATOM 2886 C C . ASN B 2 48 ? -10.192 11.630 -71.102 1.00 62.89 63 ASN H C 1
ATOM 2887 O O . ASN B 2 48 ? -11.202 11.507 -70.407 1.00 61.03 63 ASN H O 1
ATOM 2898 N N . TRP B 2 49 ? -9.544 12.791 -71.243 1.00 57.54 64 TRP H N 1
ATOM 2899 C CA . TRP B 2 49 ? -9.943 13.962 -70.466 1.00 54.03 64 TRP H CA 1
ATOM 2900 C C . TRP B 2 49 ? -11.380 14.375 -70.757 1.00 54.33 64 TRP H C 1
ATOM 2901 O O . TRP B 2 49 ? -12.097 14.830 -69.859 1.00 53.64 64 TRP H O 1
ATOM 2922 N N . ARG B 2 50 ? -11.818 14.248 -72.007 1.00 56.11 65 ARG H N 1
ATOM 2923 C CA . ARG B 2 50 ? -13.154 14.715 -72.355 1.00 58.34 65 ARG H CA 1
ATOM 2924 C C . ARG B 2 50 ? -14.247 13.935 -71.638 1.00 52.30 65 ARG H C 1
ATOM 2925 O O . ARG B 2 50 ? -15.390 14.403 -71.600 1.00 51.23 65 ARG H O 1
ATOM 2946 N N . ASN B 2 51 ? -13.922 12.784 -71.047 1.00 47.90 66 ASN H N 1
ATOM 2947 C CA . ASN B 2 51 ? -14.896 11.924 -70.387 1.00 45.49 66 ASN H CA 1
ATOM 2948 C C . ASN B 2 51 ? -14.758 11.962 -68.871 1.00 34.79 66 ASN H C 1
ATOM 2949 O O . ASN B 2 51 ? -15.201 11.039 -68.180 1.00 34.46 66 ASN H O 1
ATOM 2960 N N . LEU B 2 52 ? -14.146 13.010 -68.341 1.00 25.19 67 LEU H N 1
ATOM 2961 C CA . LEU B 2 52 ? -14.059 13.212 -66.901 1.00 19.84 67 LEU H CA 1
ATOM 2962 C C . LEU B 2 52 ? -15.316 13.936 -66.423 1.00 16.51 67 LEU H C 1
ATOM 2963 O O . LEU B 2 52 ? -15.630 15.038 -66.896 1.00 18.11 67 LEU H O 1
ATOM 2979 N N . ILE B 2 53 ? -16.052 13.298 -65.510 1.00 16.26 68 ILE H N 1
ATOM 2980 C CA . ILE B 2 53 ? -17.326 13.808 -65.014 1.00 17.08 68 ILE H CA 1
ATOM 2981 C C . ILE B 2 53 ? -17.288 13.881 -63.496 1.00 14.56 68 ILE H C 1
ATOM 2982 O O . ILE B 2 53 ? -16.762 12.984 -62.825 1.00 15.90 68 ILE H O 1
ATOM 2998 N N . ALA B 2 54 ? -17.838 14.967 -62.965 1.00 12.85 69 ALA H N 1
ATOM 2999 C CA . ALA B 2 54 ? -18.061 15.144 -61.540 1.00 12.68 69 ALA H CA 1
ATOM 3000 C C . ALA B 2 54 ? -19.548 15.004 -61.269 1.00 11.82 69 ALA H C 1
ATOM 3001 O O . ALA B 2 54 ? -20.372 15.593 -61.980 1.00 13.61 69 ALA H O 1
ATOM 3008 N N . VAL B 2 55 ? -19.885 14.230 -60.243 1.00 10.98 70 VAL H N 1
ATOM 3009 C CA . VAL B 2 55 ? -21.267 14.036 -59.837 1.00 10.86 70 VAL H CA 1
ATOM 3010 C C . VAL B 2 55 ? -21.448 14.593 -58.437 1.00 10.44 70 VAL H C 1
ATOM 3011 O O . VAL B 2 55 ? -20.752 14.189 -57.496 1.00 10.73 70 VAL H O 1
ATOM 3024 N N . LEU B 2 56 ? -22.422 15.479 -58.306 1.00 10.38 71 LEU H N 1
ATOM 3025 C CA . LEU B 2 56 ? -22.844 16.052 -57.044 1.00 10.53 71 LEU H CA 1
ATOM 3026 C C . LEU B 2 56 ? -24.180 15.440 -56.650 1.00 10.27 71 LEU H C 1
ATOM 3027 O O . LEU B 2 56 ? -24.974 15.039 -57.506 1.00 11.15 71 LEU H O 1
ATOM 3043 N N . GLY B 2 57 ? -24.443 15.417 -55.347 1.00 10.48 72 GLY H N 1
ATOM 3044 C CA . GLY B 2 57 ? -25.699 14.881 -54.864 1.00 11.02 72 GLY H CA 1
ATOM 3045 C C . GLY B 2 57 ? -25.784 13.385 -54.972 1.00 11.34 72 GLY H C 1
ATOM 3046 O O . GLY B 2 57 ? -26.880 12.825 -54.926 1.00 11.29 72 GLY H O 1
ATOM 3050 N N . GLU B 2 58 ? -24.648 12.725 -55.143 1.00 9.93 73 GLU H N 1
ATOM 3051 C CA . GLU B 2 58 ? -24.606 11.280 -55.270 1.00 9.96 73 GLU H CA 1
ATOM 3052 C C . GLU B 2 58 ? -24.635 10.626 -53.892 1.00 9.86 73 GLU H C 1
ATOM 3053 O O . GLU B 2 58 ? -24.211 11.207 -52.884 1.00 10.97 73 GLU H O 1
ATOM 3065 N N . HIS B 2 59 ? -25.160 9.403 -53.860 1.00 10.21 74 HIS H N 1
ATOM 3066 C CA . HIS B 2 59 ? -25.212 8.638 -52.629 1.00 10.66 74 HIS H CA 1
ATOM 3067 C C . HIS B 2 59 ? -25.051 7.144 -52.894 1.00 10.53 74 HIS H C 1
ATOM 3068 O O . HIS B 2 59 ? -24.083 6.527 -52.434 1.00 10.97 74 HIS H O 1
ATOM 3082 N N . ASP B 2 60 ? -26.006 6.564 -53.623 1.00 11.58 75 ASP H N 1
ATOM 3083 C CA . ASP B 2 60 ? -26.039 5.144 -53.972 1.00 11.53 75 ASP H CA 1
ATOM 3084 C C . ASP B 2 60 ? -25.700 5.025 -55.454 1.00 11.36 75 ASP H C 1
ATOM 3085 O O . ASP B 2 60 ? -26.429 5.529 -56.314 1.00 11.31 75 ASP H O 1
ATOM 3094 N N . LEU B 2 61 ? -24.561 4.398 -55.751 1.00 12.46 76 LEU H N 1
ATOM 3095 C CA . LEU B 2 61 ? -24.092 4.311 -57.129 1.00 12.78 76 LEU H CA 1
ATOM 3096 C C . LEU B 2 61 ? -24.906 3.344 -57.980 1.00 14.01 76 LEU H C 1
ATOM 3097 O O . LEU B 2 61 ? -24.727 3.324 -59.204 1.00 16.48 76 LEU H O 1
ATOM 3113 N N . SER B 2 62 ? -25.775 2.529 -57.376 1.00 13.70 77 SER H N 1
ATOM 3114 C CA . SER B 2 62 ? -26.525 1.543 -58.148 1.00 15.36 77 SER H CA 1
ATOM 3115 C C . SER B 2 62 ? -27.803 2.081 -58.787 1.00 16.49 77 SER H C 1
ATOM 3116 O O . SER B 2 62 ? -28.412 1.372 -59.593 1.00 18.36 77 SER H O 1
ATOM 3124 N N . GLU B 2 63 ? -28.229 3.296 -58.455 1.00 16.63 78 GLU H N 1
ATOM 3125 C CA . GLU B 2 63 ? -29.503 3.815 -58.924 1.00 19.72 78 GLU H CA 1
ATOM 3126 C C . GLU B 2 63 ? -29.389 5.329 -59.033 1.00 15.64 78 GLU H C 1
ATOM 3127 O O . GLU B 2 63 ? -28.801 5.958 -58.149 1.00 14.34 78 GLU H O 1
ATOM 3138 N N . HIS B 2 64 ? -29.978 5.919 -60.080 1.00 14.93 79 HIS H N 1
ATOM 3139 C CA . HIS B 2 64 ? -30.145 7.368 -60.124 1.00 14.69 79 HIS H CA 1
ATOM 3140 C C . HIS B 2 64 ? -31.483 7.712 -59.470 1.00 14.62 79 HIS H C 1
ATOM 3141 O O . HIS B 2 64 ? -32.540 7.261 -59.935 1.00 16.90 79 HIS H O 1
ATOM 3155 N N . ASP B 2 65 ? -31.447 8.494 -58.389 1.00 13.67 80 ASP H N 1
ATOM 3156 C CA . ASP B 2 65 ? -32.692 8.872 -57.732 1.00 13.33 80 ASP H CA 1
ATOM 3157 C C . ASP B 2 65 ? -33.185 10.259 -58.108 1.00 14.42 80 ASP H C 1
ATOM 3158 O O . ASP B 2 65 ? -34.316 10.596 -57.763 1.00 16.16 80 ASP H O 1
ATOM 3167 N N . GLY B 2 66 ? -32.392 11.043 -58.833 1.00 13.36 81 GLY H N 1
ATOM 3168 C CA . GLY B 2 66 ? -32.795 12.346 -59.312 1.00 12.04 81 GLY H CA 1
ATOM 3169 C C . GLY B 2 66 ? -32.089 13.503 -58.639 1.00 11.97 81 GLY H C 1
ATOM 3170 O O . GLY B 2 66 ? -32.090 14.613 -59.190 1.00 13.75 81 GLY H O 1
ATOM 3174 N N . ASP B 2 67 ? -31.463 13.281 -57.484 1.00 11.84 82 ASP H N 1
ATOM 3175 C CA . ASP B 2 67 ? -30.725 14.348 -56.825 1.00 12.58 82 ASP H CA 1
ATOM 3176 C C . ASP B 2 67 ? -29.305 14.479 -57.348 1.00 12.55 82 ASP H C 1
ATOM 3177 O O . ASP B 2 67 ? -28.634 15.468 -57.045 1.00 13.01 82 ASP H O 1
ATOM 3186 N N . GLU B 2 68 ? -28.841 13.519 -58.137 1.00 11.63 83 GLU H N 1
ATOM 3187 C CA . GLU B 2 68 ? -27.521 13.618 -58.731 1.00 11.53 83 GLU H CA 1
ATOM 3188 C C . GLU B 2 68 ? -27.500 14.670 -59.830 1.00 11.98 83 GLU H C 1
ATOM 3189 O O . GLU B 2 68 ? -28.418 14.762 -60.654 1.00 11.96 83 GLU H O 1
ATOM 3201 N N . GLN B 2 69 ? -26.419 15.442 -59.857 1.00 11.12 84 GLN H N 1
ATOM 3202 C CA . GLN B 2 69 ? -26.145 16.421 -60.896 1.00 11.70 84 GLN H CA 1
ATOM 3203 C C . GLN B 2 69 ? -24.769 16.100 -61.459 1.00 11.38 84 GLN H C 1
ATOM 3204 O O . GLN B 2 69 ? -23.799 15.991 -60.708 1.00 12.48 84 GLN H O 1
ATOM 3218 N N . SER B 2 70 ? -24.687 15.919 -62.768 1.00 11.89 85 SER H N 1
ATOM 3219 C CA . SER B 2 70 ? -23.450 15.504 -63.415 1.00 13.02 85 SER H CA 1
ATOM 3220 C C . SER B 2 70 ? -22.901 16.633 -64.281 1.00 12.63 85 SER H C 1
ATOM 3221 O O . SER B 2 70 ? -23.651 17.300 -65.001 1.00 13.86 85 SER H O 1
ATOM 3229 N N . ARG B 2 71 ? -21.586 16.838 -64.215 1.00 13.24 86 ARG H N 1
ATOM 3230 C CA . ARG B 2 71 ? -20.947 17.916 -64.946 1.00 14.10 86 ARG H CA 1
ATOM 3231 C C . ARG B 2 71 ? -19.643 17.447 -65.562 1.00 15.02 86 ARG H C 1
ATOM 3232 O O . ARG B 2 71 ? -18.837 16.778 -64.909 1.00 15.77 86 ARG H O 1
ATOM 3253 N N . ARG B 2 72 ? -19.415 17.837 -66.803 1.00 16.27 87 ARG H N 1
ATOM 3254 C CA . ARG B 2 72 ? -18.086 17.671 -67.362 1.00 17.90 87 ARG H CA 1
ATOM 3255 C C . ARG B 2 72 ? -17.104 18.554 -66.595 1.00 16.51 87 ARG H C 1
ATOM 3256 O O . ARG B 2 72 ? -17.436 19.661 -66.161 1.00 16.78 87 ARG H O 1
ATOM 3277 N N . VAL B 2 73 ? -15.901 18.038 -66.387 1.00 16.09 88 VAL H N 1
ATOM 3278 C CA . VAL B 2 73 ? -14.820 18.806 -65.783 1.00 16.93 88 VAL H CA 1
ATOM 3279 C C . VAL B 2 73 ? -14.116 19.539 -66.914 1.00 17.24 88 VAL H C 1
ATOM 3280 O O . VAL B 2 73 ? -13.524 18.909 -67.794 1.00 19.66 88 VAL H O 1
ATOM 3293 N N . ALA B 2 74 ? -14.195 20.873 -66.894 1.00 16.35 89 ALA H N 1
ATOM 3294 C CA . ALA B 2 74 ? -13.600 21.685 -67.945 1.00 17.57 89 ALA H CA 1
ATOM 3295 C C . ALA B 2 74 ? -12.103 21.872 -67.759 1.00 17.14 89 ALA H C 1
ATOM 3296 O O . ALA B 2 74 ? -11.377 21.997 -68.751 1.00 18.94 89 ALA H O 1
ATOM 3303 N N . GLN B 2 75 ? -11.621 21.891 -66.519 1.00 15.98 90 GLN H N 1
ATOM 3304 C CA . GLN B 2 75 ? -10.209 22.119 -66.266 1.00 17.22 90 GLN H CA 1
ATOM 3305 C C . GLN B 2 75 ? -9.822 21.488 -64.944 1.00 14.85 90 GLN H C 1
ATOM 3306 O O . GLN B 2 75 ? -10.595 21.522 -63.983 1.00 14.83 90 GLN H O 1
ATOM 3320 N N . VAL B 2 76 ? -8.629 20.897 -64.929 1.00 14.44 91 VAL H N 1
ATOM 3321 C CA . VAL B 2 76 ? -7.982 20.341 -63.747 1.00 13.55 91 VAL H CA 1
ATOM 3322 C C . VAL B 2 76 ? -6.715 21.158 -63.551 1.00 13.38 91 VAL H C 1
ATOM 3323 O O . VAL B 2 76 ? -5.847 21.163 -64.432 1.00 14.51 91 VAL H O 1
ATOM 3336 N N . ILE B 2 77 ? -6.597 21.836 -62.408 1.00 11.33 92 ILE H N 1
ATOM 3337 C CA . ILE B 2 77 ? -5.450 22.691 -62.114 1.00 12.03 92 ILE H CA 1
ATOM 3338 C C . ILE B 2 77 ? -4.654 22.075 -60.972 1.00 11.65 92 ILE H C 1
ATOM 3339 O O . ILE B 2 77 ? -5.208 21.800 -59.902 1.00 12.71 92 ILE H O 1
ATOM 3355 N N . ILE B 2 78 ? -3.364 21.862 -61.195 1.00 11.55 93 ILE H N 1
ATOM 3356 C CA . ILE B 2 78 ? -2.510 21.226 -60.194 1.00 12.13 93 ILE H CA 1
ATOM 3357 C C . ILE B 2 78 ? -1.334 22.147 -59.906 1.00 12.32 93 ILE H C 1
ATOM 3358 O O . ILE B 2 78 ? -0.937 22.971 -60.752 1.00 12.49 93 ILE H O 1
ATOM 3374 N N . PRO B 2 79 ? -0.714 21.998 -58.738 1.00 12.33 94 PRO H N 1
ATOM 3375 C CA . PRO B 2 79 ? 0.448 22.834 -58.431 1.00 12.31 94 PRO H CA 1
ATOM 3376 C C . PRO B 2 79 ? 1.621 22.541 -59.351 1.00 11.96 94 PRO H C 1
ATOM 3377 O O . PRO B 2 79 ? 1.887 21.391 -59.705 1.00 12.61 94 PRO H O 1
ATOM 3388 N N . SER B 2 80 ? 2.363 23.603 -59.685 1.00 11.80 95 SER H N 1
ATOM 3389 C CA . SER B 2 80 ? 3.574 23.463 -60.486 1.00 11.96 95 SER H CA 1
ATOM 3390 C C . SER B 2 80 ? 4.609 22.579 -59.818 1.00 13.10 95 SER H C 1
ATOM 3391 O O . SER B 2 80 ? 5.495 22.056 -60.501 1.00 14.19 95 SER H O 1
ATOM 3399 N N . THR B 2 81 ? 4.525 22.424 -58.504 1.00 12.48 96 THR H N 1
ATOM 3400 C CA . THR B 2 81 ? 5.430 21.600 -57.721 1.00 12.39 96 THR H CA 1
ATOM 3401 C C . THR B 2 81 ? 4.992 20.144 -57.610 1.00 12.74 96 THR H C 1
ATOM 3402 O O . THR B 2 81 ? 5.726 19.334 -57.028 1.00 14.97 96 THR H O 1
ATOM 3413 N N . TYR B 2 82 ? 3.824 19.786 -58.136 1.00 12.86 97 TYR H N 1
ATOM 3414 C CA . TYR B 2 82 ? 3.35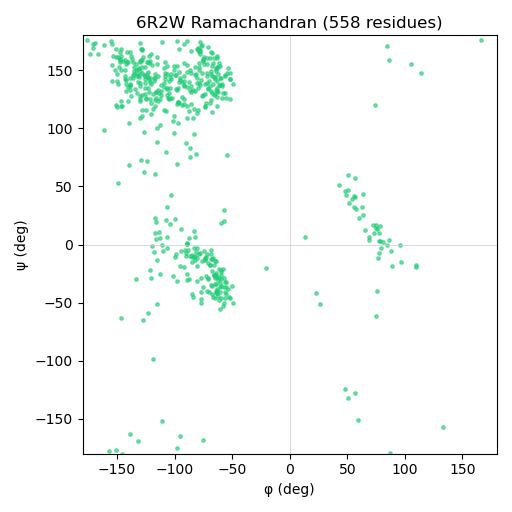8 18.409 -58.058 1.00 12.98 97 TYR H CA 1
ATOM 3415 C C . TYR B 2 82 ? 4.077 17.548 -59.091 1.00 13.48 97 TYR H C 1
ATOM 3416 O O . TYR B 2 82 ? 4.253 17.961 -60.242 1.00 15.29 97 TYR H O 1
ATOM 3434 N N . VAL B 2 83 ? 4.476 16.343 -58.674 1.00 12.95 98 VAL H N 1
ATOM 3435 C CA . VAL B 2 83 ? 5.138 15.359 -59.533 1.00 13.95 98 VAL H CA 1
ATOM 3436 C C . VAL B 2 83 ? 4.351 14.054 -59.482 1.00 14.25 98 VAL H C 1
ATOM 3437 O O . VAL B 2 83 ? 4.256 13.433 -58.410 1.00 13.77 98 VAL H O 1
ATOM 3450 N N . PRO B 2 84 ? 3.759 13.613 -60.595 1.00 14.36 99 PRO H N 1
ATOM 3451 C CA . PRO B 2 84 ? 3.052 12.326 -60.594 1.00 15.64 99 PRO H CA 1
ATOM 3452 C C . PRO B 2 84 ? 3.892 11.204 -59.997 1.00 16.31 99 PRO H C 1
ATOM 3453 O O . PRO B 2 84 ? 5.093 11.085 -60.259 1.00 17.33 99 PRO H O 1
ATOM 3464 N N . GLY B 2 85 ? 3.236 10.377 -59.184 1.00 16.90 100 GLY H N 1
ATOM 3465 C CA . GLY B 2 85 ? 3.872 9.258 -58.519 1.00 16.57 100 GLY H CA 1
ATOM 3466 C C . GLY B 2 85 ? 4.576 9.595 -57.224 1.00 17.40 100 GLY H C 1
ATOM 3467 O O . GLY B 2 85 ? 5.147 8.692 -56.595 1.00 18.17 100 GLY H O 1
ATOM 3471 N N . THR B 2 86 ? 4.564 10.862 -56.812 1.00 17.11 101 THR H N 1
ATOM 3472 C CA A THR B 2 86 ? 5.131 11.275 -55.538 0.39 16.82 101 THR H CA 1
ATOM 3473 C CA B THR B 2 86 ? 5.146 11.298 -55.555 0.61 16.10 101 THR H CA 1
ATOM 3474 C C . THR B 2 86 ? 4.068 11.991 -54.719 1.00 16.58 101 THR H C 1
ATOM 3475 O O . THR B 2 86 ? 3.128 12.576 -55.261 1.00 18.58 101 THR H O 1
ATOM 3495 N N . THR B 2 87 ? 4.233 11.949 -53.395 1.00 14.46 102 THR H N 1
ATOM 3496 C CA . THR B 2 87 ? 3.163 12.325 -52.477 1.00 14.48 102 THR H CA 1
ATOM 3497 C C . THR B 2 87 ? 2.940 13.825 -52.320 1.00 13.53 102 THR H C 1
ATOM 3498 O O . THR B 2 87 ? 1.831 14.231 -51.966 1.00 13.45 102 THR H O 1
ATOM 3509 N N . ASN B 2 88 ? 3.961 14.657 -52.490 1.00 13.24 103 ASN H N 1
ATOM 3510 C CA . ASN B 2 88 ? 3.847 16.050 -52.072 1.00 11.09 103 ASN H CA 1
ATOM 3511 C C . ASN B 2 88 ? 2.916 16.850 -52.982 1.00 11.69 103 ASN H C 1
ATOM 3512 O O . ASN B 2 88 ? 2.817 16.613 -54.188 1.00 13.61 103 ASN H O 1
ATOM 3523 N N . HIS B 2 89 ? 2.240 17.828 -52.386 1.00 11.58 104 HIS H N 1
ATOM 3524 C CA . HIS B 2 89 ? 1.400 18.767 -53.129 1.00 11.17 104 HIS H CA 1
ATOM 3525 C C . HIS B 2 89 ? 0.229 18.066 -53.806 1.00 10.93 104 HIS H C 1
ATOM 3526 O O . HIS B 2 89 ? -0.116 18.369 -54.953 1.00 12.58 104 HIS H O 1
ATOM 3540 N N . ASP B 2 90 ? -0.415 17.149 -53.080 1.00 11.72 105 ASP H N 1
ATOM 3541 C CA . ASP B 2 90 ? -1.438 16.284 -53.674 1.00 10.88 105 ASP H CA 1
ATOM 3542 C C . ASP B 2 90 ? -2.804 16.970 -53.631 1.00 11.10 105 ASP H C 1
ATOM 3543 O O . ASP B 2 90 ? -3.689 16.642 -52.835 1.00 10.37 105 ASP H O 1
ATOM 3552 N N . ILE B 2 91 ? -2.984 17.936 -54.529 1.00 11.12 106 ILE H N 1
ATOM 3553 C CA . ILE B 2 91 ? -4.206 18.732 -54.560 1.00 10.84 106 ILE H CA 1
ATOM 3554 C C . ILE B 2 91 ? -4.473 19.159 -55.991 1.00 10.18 106 ILE H C 1
ATOM 3555 O O . ILE B 2 91 ? -3.550 19.396 -56.769 1.00 10.68 106 ILE H O 1
ATOM 3571 N N . ALA B 2 92 ? -5.754 19.255 -56.330 1.00 10.07 107 ALA H N 1
ATOM 3572 C CA . ALA B 2 92 ? -6.186 19.733 -57.631 1.00 11.55 107 ALA H CA 1
ATOM 3573 C C . ALA B 2 92 ? -7.444 20.565 -57.453 1.00 10.71 107 ALA H C 1
ATOM 3574 O O . ALA B 2 92 ? -8.275 20.28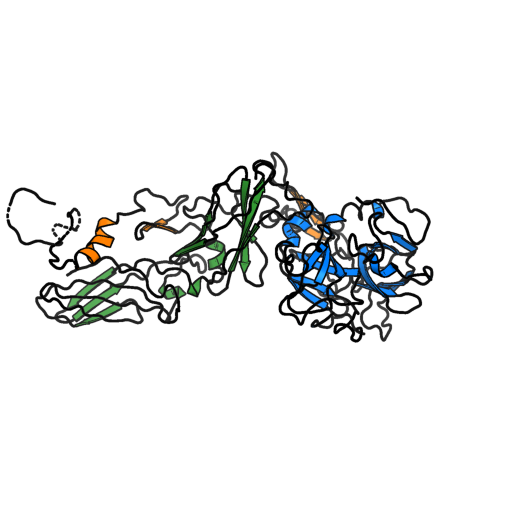4 -56.587 1.00 11.44 107 ALA H O 1
ATOM 3581 N N . LEU B 2 93 ? -7.566 21.595 -58.281 1.00 9.92 108 LEU H N 1
ATOM 3582 C CA . LEU B 2 93 ? -8.747 22.444 -58.340 1.00 10.21 108 LEU H CA 1
ATOM 3583 C C . LEU B 2 93 ? -9.400 22.239 -59.701 1.00 10.94 108 LEU H C 1
ATOM 3584 O O . LEU B 2 93 ? -8.765 22.425 -60.745 1.00 12.12 108 LEU H O 1
ATOM 3600 N N . LEU B 2 94 ? -10.664 21.850 -59.678 1.00 11.16 109 LEU H N 1
ATOM 3601 C CA . LEU B 2 94 ? -11.406 21.459 -60.865 1.00 12.30 109 LEU H CA 1
ATOM 3602 C C . LEU B 2 94 ? -12.490 22.483 -61.155 1.00 12.66 109 LEU H C 1
ATOM 3603 O O . LEU B 2 94 ? -13.289 22.813 -60.277 1.00 13.09 109 LEU H O 1
ATOM 3619 N N . ARG B 2 95 ? -12.527 22.965 -62.389 1.00 13.81 110 ARG H N 1
ATOM 3620 C CA . ARG B 2 95 ? -13.574 23.868 -62.850 1.00 14.58 110 ARG H CA 1
ATOM 3621 C C . ARG B 2 95 ? -14.619 23.033 -63.580 1.00 14.38 110 ARG H C 1
ATOM 3622 O O . ARG B 2 95 ? -14.289 22.310 -64.523 1.00 15.21 110 ARG H O 1
ATOM 3643 N N . LEU B 2 96 ? -15.860 23.095 -63.120 1.00 15.30 111 LEU H N 1
ATOM 3644 C CA . LEU B 2 96 ? -16.938 22.401 -63.803 1.00 15.51 111 LEU H CA 1
ATOM 3645 C C . LEU B 2 96 ? -17.381 23.185 -65.032 1.00 17.07 111 LEU H C 1
ATOM 3646 O O . LEU B 2 96 ? -17.314 24.416 -65.067 1.00 18.68 111 LEU H O 1
ATOM 3662 N N . HIS B 2 97 ? -17.903 22.462 -66.023 1.00 18.27 112 HIS H N 1
ATOM 3663 C CA . HIS B 2 97 ? -18.281 23.089 -67.289 1.00 21.58 112 HIS H CA 1
ATOM 3664 C C . HIS B 2 97 ? -19.513 23.975 -67.148 1.00 20.73 112 HIS H C 1
ATOM 3665 O O . HIS B 2 97 ? -19.688 24.939 -67.908 1.00 22.52 112 HIS H O 1
ATOM 3679 N N . GLN B 2 98 ? -20.395 23.630 -66.218 1.00 18.81 113 GLN H N 1
ATOM 3680 C CA . GLN B 2 98 ? -21.610 24.359 -65.928 1.00 17.62 113 GLN H CA 1
ATOM 3681 C C . GLN B 2 98 ? -21.805 24.317 -64.418 1.00 16.20 113 GLN H C 1
ATOM 3682 O O . GLN B 2 98 ? -21.551 23.273 -63.797 1.00 16.89 113 GLN H O 1
ATOM 3696 N N . PRO B 2 99 ? -22.269 25.410 -63.797 1.00 16.81 114 PRO H N 1
ATOM 3697 C CA . PRO B 2 99 ? -22.557 25.362 -62.357 1.00 17.80 114 PRO H CA 1
ATOM 3698 C C . PRO B 2 99 ? -23.545 24.266 -62.001 1.00 17.25 114 PRO H C 1
ATOM 3699 O O . PRO B 2 99 ? -24.463 23.955 -62.763 1.00 16.94 114 PRO H O 1
ATOM 3710 N N . VAL B 2 100 ? -23.346 23.684 -60.816 1.00 14.93 115 VAL H N 1
ATOM 3711 C CA . VAL B 2 100 ? -24.394 22.894 -60.182 1.00 13.77 115 VAL H CA 1
ATOM 3712 C C . VAL B 2 100 ? -25.426 23.822 -59.539 1.00 15.35 115 VAL H C 1
ATOM 3713 O O . VAL B 2 100 ? -25.178 25.008 -59.298 1.00 17.48 115 VAL H O 1
ATOM 3726 N N . VAL B 2 101 ? -26.590 23.250 -59.228 1.00 13.94 116 VAL H N 1
ATOM 3727 C CA . VAL B 2 101 ? -27.659 23.923 -58.499 1.00 14.45 116 VAL H CA 1
ATOM 3728 C C . VAL B 2 101 ? -27.535 23.523 -57.036 1.00 13.52 116 VAL H C 1
ATOM 3729 O O . VAL B 2 101 ? -27.591 22.333 -56.713 1.00 13.75 116 VAL H O 1
ATOM 3742 N N . LEU B 2 102 ? -27.393 24.489 -56.136 1.00 13.75 117 LEU H N 1
ATOM 3743 C CA . LEU B 2 102 ? -27.408 24.136 -54.721 1.00 13.14 117 LEU H CA 1
ATOM 3744 C C . LEU B 2 102 ? -28.818 23.728 -54.301 1.00 13.13 117 LEU H C 1
ATOM 3745 O O . LEU B 2 102 ? -29.807 24.353 -54.696 1.00 14.31 117 LEU H O 1
ATOM 3761 N N . THR B 2 103 ? -28.894 22.624 -53.561 1.00 13.31 118 THR H N 1
ATOM 3762 C CA . THR B 2 103 ? -30.137 22.024 -53.116 1.00 14.08 118 THR H CA 1
ATOM 3763 C C . THR B 2 103 ? -29.868 21.422 -51.741 1.00 14.74 118 THR H C 1
ATOM 3764 O O . THR B 2 103 ? -28.735 21.453 -51.246 1.00 14.14 118 THR H O 1
ATOM 3775 N N . ASP B 2 104 ? -30.899 20.810 -51.145 1.00 14.63 119 ASP H N 1
ATOM 3776 C CA . ASP B 2 104 ? -30.690 20.123 -49.874 1.00 15.95 119 ASP H CA 1
ATOM 3777 C C . ASP B 2 104 ? -29.621 19.038 -49.969 1.00 15.23 119 ASP H C 1
ATOM 3778 O O . ASP B 2 104 ? -29.029 18.676 -48.949 1.00 16.86 119 ASP H O 1
ATOM 3787 N N . HIS B 2 105 ? -29.335 18.546 -51.171 1.00 13.70 120 HIS H N 1
ATOM 3788 C CA . HIS B 2 105 ? -28.394 17.451 -51.381 1.00 13.51 120 HIS H CA 1
ATOM 3789 C C . HIS B 2 105 ? -27.054 17.869 -51.980 1.00 13.16 120 HIS H C 1
ATOM 3790 O O . HIS B 2 105 ? -26.154 17.025 -52.112 1.00 12.70 120 HIS H O 1
ATOM 3804 N N . VAL B 2 106 ? -26.885 19.151 -52.303 1.00 12.53 121 VAL H N 1
ATOM 3805 C CA . VAL B 2 106 ? -25.707 19.693 -52.976 1.00 11.79 121 VAL H CA 1
ATOM 3806 C C . VAL B 2 106 ? -25.395 21.034 -52.326 1.00 12.10 121 VAL H C 1
ATOM 3807 O O . VAL B 2 106 ? -26.086 22.028 -52.576 1.00 13.37 121 VAL H O 1
ATOM 3820 N N . VAL B 2 107 ? -24.364 21.069 -51.489 1.00 12.49 122 VAL H N 1
ATOM 3821 C CA . VAL B 2 107 ? -24.007 22.237 -50.690 1.00 12.47 122 VAL H CA 1
ATOM 3822 C C . VAL B 2 107 ? -22.484 22.293 -50.662 1.00 11.85 122 VAL H C 1
ATOM 3823 O O . VAL B 2 107 ? -21.836 21.250 -50.478 1.00 11.30 122 VAL H O 1
ATOM 3836 N N . PRO B 2 108 ? -21.874 23.468 -50.793 1.00 12.35 123 PRO H N 1
ATOM 3837 C CA . PRO B 2 108 ? -20.417 23.561 -50.699 1.00 11.65 123 PRO H CA 1
ATOM 3838 C C . PRO B 2 108 ? -19.930 23.529 -49.263 1.00 10.74 123 PRO H C 1
ATOM 3839 O O . PRO B 2 108 ? -20.609 23.963 -48.331 1.00 11.81 123 PRO H O 1
ATOM 3850 N N . LEU B 2 109 ? -18.732 22.995 -49.101 1.00 10.27 124 LEU H N 1
ATOM 3851 C CA . LEU B 2 109 ? -18.005 23.043 -47.842 1.00 10.15 124 LEU H CA 1
ATOM 3852 C C . LEU B 2 109 ? -17.206 24.336 -47.804 1.00 11.48 124 LEU H C 1
ATOM 3853 O O . LEU B 2 109 ? -16.664 24.751 -48.827 1.00 13.81 124 LEU H O 1
ATOM 3869 N N . CYS B 2 110 ? -17.154 24.991 -46.637 1.00 11.59 125 CYS H N 1
ATOM 3870 C CA . CYS B 2 110 ? -16.450 26.268 -46.551 1.00 11.42 125 CYS H CA 1
ATOM 3871 C C . CYS B 2 110 ? -14.937 26.088 -46.650 1.00 10.85 125 CYS H C 1
ATOM 3872 O O . CYS B 2 110 ? -14.357 25.231 -45.978 1.00 11.53 125 CYS H O 1
ATOM 3879 N N . LEU B 2 111 ? -14.295 26.922 -47.471 1.00 12.10 126 LEU H N 1
ATOM 3880 C CA . LEU B 2 111 ? -12.842 26.964 -47.546 1.00 12.08 126 LEU H CA 1
ATOM 3881 C C . LEU B 2 111 ? -12.382 27.976 -46.506 1.00 11.04 126 LEU H C 1
ATOM 3882 O O . LEU B 2 111 ? -12.614 29.184 -46.689 1.00 13.57 126 LEU H O 1
ATOM 3898 N N . PRO B 2 112 ? -11.768 27.550 -45.408 1.00 11.38 127 PRO H N 1
ATOM 3899 C CA . PRO B 2 112 ? -11.492 28.466 -44.299 1.00 11.94 127 PRO H CA 1
ATOM 3900 C C . PRO B 2 112 ? -10.326 29.396 -44.591 1.00 13.56 127 PRO H C 1
ATOM 3901 O O . PRO B 2 112 ? -9.451 29.101 -45.402 1.00 15.38 127 PRO H O 1
ATOM 3912 N N . GLU B 2 113 ? -10.290 30.499 -43.841 1.00 13.73 128 GLU H N 1
ATOM 3913 C CA . GLU B 2 113 ? -9.086 31.314 -43.780 1.00 15.07 128 GLU H CA 1
ATOM 3914 C C . GLU B 2 113 ? -7.947 30.490 -43.198 1.00 14.46 128 GLU H C 1
ATOM 3915 O O . GLU B 2 113 ? -8.138 29.647 -42.315 1.00 14.46 128 GLU H O 1
ATOM 3927 N N . ARG B 2 114 ? -6.742 30.764 -43.680 1.00 14.16 129 ARG H N 1
ATOM 3928 C CA . ARG B 2 114 ? -5.584 29.997 -43.250 1.00 14.71 129 ARG H CA 1
ATOM 3929 C C . ARG B 2 114 ? -5.339 30.132 -41.753 1.00 14.37 129 ARG H C 1
ATOM 3930 O O . ARG B 2 114 ? -5.090 29.134 -41.068 1.00 14.78 129 ARG H O 1
ATOM 3951 N N . THR B 2 115 ? -5.359 31.361 -41.229 1.00 16.81 130 THR H N 1
ATOM 3952 C CA . THR B 2 115 ? -5.129 31.556 -39.798 1.00 19.58 130 THR H CA 1
ATOM 3953 C C . THR B 2 115 ? -6.124 30.765 -38.961 1.00 18.54 130 THR H C 1
ATOM 3954 O O . THR B 2 115 ? -5.745 30.087 -37.997 1.00 18.82 130 THR H O 1
ATOM 3965 N N . PHE B 2 116 ? -7.415 30.911 -39.269 1.00 16.02 131 PHE H N 1
ATOM 3966 C CA . PHE B 2 116 ? -8.455 30.176 -38.557 1.00 15.35 131 PHE H CA 1
ATOM 3967 C C . PHE B 2 116 ? -8.190 28.686 -38.627 1.00 13.54 131 PHE H C 1
ATOM 3968 O O . PHE B 2 116 ? -8.347 27.965 -37.633 1.00 13.60 131 PHE H O 1
ATOM 3985 N N . SER B 2 117 ? -7.754 28.213 -39.790 1.00 12.68 132 SER H N 1
ATOM 3986 C CA . SER B 2 117 ? -7.524 26.790 -39.954 1.00 12.30 132 SER H CA 1
ATOM 3987 C C . SER B 2 117 ? -6.359 26.318 -39.098 1.00 13.52 132 SER H C 1
ATOM 3988 O O . SER B 2 117 ? -6.438 25.251 -38.478 1.00 13.28 132 SER H O 1
ATOM 3996 N N . GLU B 2 118 ? -5.272 27.095 -39.054 1.00 13.30 133 GLU H N 1
ATOM 3997 C CA . GLU B 2 118 ? -4.082 26.690 -38.320 1.00 14.16 133 GLU H CA 1
ATOM 3998 C C . GLU B 2 118 ? -4.264 26.842 -36.816 1.00 15.86 133 GLU H C 1
ATOM 3999 O O . GLU B 2 118 ? -3.746 26.028 -36.042 1.00 17.58 133 GLU H O 1
ATOM 4011 N N . ARG B 2 119 ? -4.982 27.888 -36.387 1.00 16.03 134 ARG H N 1
ATOM 4012 C CA . ARG B 2 119 ? -5.070 28.249 -34.979 1.00 18.33 134 ARG H CA 1
ATOM 4013 C C . ARG B 2 119 ? -6.212 27.546 -34.270 1.00 16.66 134 ARG H C 1
ATOM 4014 O O . ARG B 2 119 ? -6.141 27.319 -33.055 1.00 17.52 134 ARG H O 1
ATOM 4035 N N . THR B 2 120 ? -7.284 27.250 -35.004 1.00 14.39 135 THR H N 1
ATOM 4036 C CA . THR B 2 120 ? -8.524 26.774 -34.406 1.00 14.76 135 THR H CA 1
ATOM 4037 C C . THR B 2 120 ? -8.960 25.430 -34.973 1.00 13.30 135 THR H C 1
ATOM 4038 O O . THR B 2 120 ? -9.069 24.462 -34.209 1.00 14.46 135 THR H O 1
ATOM 4049 N N . LEU B 2 121 ? -9.178 25.322 -36.291 1.00 11.59 136 LEU H N 1
ATOM 4050 C CA . LEU B 2 121 ? -9.661 24.059 -36.838 1.00 11.38 136 LEU H CA 1
ATOM 4051 C C . LEU B 2 121 ? -8.682 22.925 -36.583 1.00 12.18 136 LEU H C 1
ATOM 4052 O O . LEU B 2 121 ? -9.101 21.782 -36.386 1.00 12.85 136 LEU H O 1
ATOM 4068 N N . ALA B 2 122 ? -7.382 23.214 -36.574 1.00 12.10 137 ALA H N 1
ATOM 4069 C CA . ALA B 2 122 ? -6.393 22.159 -36.411 1.00 12.82 137 ALA H CA 1
ATOM 4070 C C . ALA B 2 122 ? -6.475 21.478 -35.054 1.00 13.40 137 ALA H C 1
ATOM 4071 O O . ALA B 2 122 ? -5.920 20.384 -34.898 1.00 13.14 137 ALA H O 1
ATOM 4078 N N . PHE B 2 123 ? -7.188 22.067 -34.096 1.00 13.41 138 PHE H N 1
ATOM 4079 C CA . PHE B 2 123 ? -7.243 21.567 -32.725 1.00 13.54 138 PHE H CA 1
ATOM 4080 C C . PHE B 2 123 ? -8.606 21.029 -32.335 1.00 14.13 138 PHE H C 1
ATOM 4081 O O . PHE B 2 123 ? -8.792 20.598 -31.189 1.00 15.09 138 PHE H O 1
ATOM 4098 N N . VAL B 2 124 ? -9.529 20.971 -33.295 1.00 13.73 139 VAL H N 1
ATOM 4099 C CA . VAL B 2 124 ? -10.708 20.124 -33.203 1.00 13.68 139 VAL H CA 1
ATOM 4100 C C . VAL B 2 124 ? -10.238 18.693 -33.422 1.00 13.66 139 VAL H C 1
ATOM 4101 O O . VAL B 2 124 ? -9.663 18.369 -34.468 1.00 14.15 139 VAL H O 1
ATOM 4114 N N . ARG B 2 125 ? -10.436 17.835 -32.422 1.00 14.06 140 ARG H N 1
ATOM 4115 C CA . ARG B 2 125 ? -9.821 16.513 -32.437 1.00 15.58 140 ARG H CA 1
ATOM 4116 C C . ARG B 2 125 ? -10.263 15.691 -33.641 1.00 14.39 140 ARG H C 1
ATOM 4117 O O . ARG B 2 125 ? -9.431 15.152 -34.378 1.00 14.74 140 ARG H O 1
ATOM 4138 N N . PHE B 2 126 ? -11.566 15.521 -33.810 1.00 12.92 141 PHE H N 1
ATOM 4139 C CA . PHE B 2 126 ? -12.116 14.658 -34.840 1.00 13.01 141 PHE H CA 1
ATOM 4140 C C . PHE B 2 126 ? -12.660 15.451 -36.024 1.00 12.45 141 PHE H C 1
ATOM 4141 O O . PHE B 2 126 ? -13.197 16.554 -35.875 1.00 14.52 141 PHE H O 1
ATOM 4158 N N . SER B 2 127 ? -12.533 14.847 -37.207 1.00 12.22 142 SER H N 1
ATOM 4159 C CA . SER B 2 127 ? -13.090 15.364 -38.446 1.00 12.02 142 SER H CA 1
ATOM 4160 C C . SER B 2 127 ? -13.625 14.193 -39.257 1.00 10.79 142 SER H C 1
ATOM 4161 O O . SER B 2 127 ? -13.181 13.054 -39.095 1.00 12.36 142 SER H O 1
ATOM 4169 N N . LEU B 2 128 ? -14.556 14.488 -40.162 1.00 10.94 143 LEU H N 1
ATOM 4170 C CA . LEU B 2 128 ? -15.153 13.456 -40.994 1.00 10.73 143 LEU H CA 1
ATOM 4171 C C . LEU B 2 128 ? -14.386 13.296 -42.297 1.00 11.02 143 LEU H C 1
ATOM 4172 O O . LEU B 2 128 ? -14.018 14.284 -42.940 1.00 11.73 143 LEU H O 1
ATOM 4188 N N . VAL B 2 129 ? -14.173 12.037 -42.690 1.00 10.56 144 VAL H N 1
ATOM 4189 C CA . VAL B 2 129 ? -13.644 11.669 -44.000 1.00 11.12 144 VAL H CA 1
ATOM 4190 C C . VAL B 2 129 ? -14.654 10.743 -44.663 1.00 10.65 144 VAL H C 1
ATOM 4191 O O . VAL B 2 129 ? -15.299 9.936 -43.987 1.00 10.83 144 VAL H O 1
ATOM 4204 N N . SER B 2 130 ? -14.834 10.894 -45.974 1.00 10.03 145 SER H N 1
ATOM 4205 C CA . SER B 2 130 ? -15.911 10.199 -46.663 1.00 9.90 145 SER H CA 1
ATOM 4206 C C . SER B 2 130 ? -15.489 9.796 -48.069 1.00 9.96 145 SER H C 1
ATOM 4207 O O . SER B 2 130 ? -14.592 10.392 -48.670 1.00 9.79 145 SER H O 1
ATOM 4215 N N . GLY B 2 131 ? -16.179 8.790 -48.602 1.00 10.27 146 GLY H N 1
ATOM 4216 C CA . GLY B 2 131 ? -15.951 8.382 -49.973 1.00 9.68 146 GLY H CA 1
ATOM 4217 C C . GLY B 2 131 ? -16.563 7.034 -50.298 1.00 9.17 146 GLY H C 1
ATOM 4218 O O . GLY B 2 131 ? -17.140 6.349 -49.444 1.00 9.76 146 GLY H O 1
ATOM 4222 N N . TRP B 2 132 ? -16.442 6.683 -51.584 1.00 9.33 147 TRP H N 1
ATOM 4223 C CA . TRP B 2 132 ? -16.894 5.409 -52.127 1.00 9.60 147 TRP H CA 1
ATOM 4224 C C . TRP B 2 132 ? -15.730 4.456 -52.375 1.00 9.37 147 TRP H C 1
ATOM 4225 O O . TRP B 2 132 ? -15.869 3.478 -53.121 1.00 10.59 147 TRP H O 1
ATOM 4246 N N . GLY B 2 133 ? -14.584 4.724 -51.763 1.00 10.18 148 GLY H N 1
ATOM 4247 C CA . GLY B 2 133 ? -13.405 3.912 -51.959 1.00 10.83 148 GLY H CA 1
ATOM 4248 C C . GLY B 2 133 ? -13.463 2.587 -51.220 1.00 11.15 148 GLY H C 1
ATOM 4249 O O . GLY B 2 133 ? -14.491 2.171 -50.685 1.00 11.06 148 GLY H O 1
ATOM 4253 N N . GLN B 2 134 ? -12.307 1.925 -51.178 1.00 11.70 149 GLN H N 1
ATOM 4254 C CA . GLN B 2 134 ? -12.239 0.558 -50.677 1.00 13.19 149 GLN H CA 1
ATOM 4255 C C . GLN B 2 134 ? -12.668 0.457 -49.217 1.00 11.93 149 GLN H C 1
ATOM 4256 O O . GLN B 2 134 ? -12.282 1.269 -48.372 1.00 11.39 149 GLN H O 1
ATOM 4270 N N . LEU B 2 135 ? -13.461 -0.581 -48.928 1.00 11.77 150 LEU H N 1
ATOM 4271 C CA . LEU B 2 135 ? -13.937 -0.877 -47.579 1.00 11.92 150 LEU H CA 1
ATOM 4272 C C . LEU B 2 135 ? -12.902 -1.607 -46.735 1.00 12.90 150 LEU H C 1
ATOM 4273 O O . LEU B 2 135 ? -12.992 -1.600 -45.502 1.00 13.71 150 LEU H O 1
ATOM 4289 N N . LEU B 2 136 ? -11.915 -2.209 -47.382 1.00 13.94 151 LEU H N 1
ATOM 4290 C CA . LEU B 2 136 ? -10.761 -2.816 -46.746 1.00 14.34 151 LEU H CA 1
ATOM 4291 C C . LEU B 2 136 ? -9.610 -2.614 -47.720 1.00 14.20 151 LEU H C 1
ATOM 4292 O O . LEU B 2 136 ? -9.820 -2.554 -48.934 1.00 15.35 151 LEU H O 1
ATOM 4308 N N . ASP B 2 137 ? -8.398 -2.508 -47.199 1.00 14.75 152 ASP H N 1
ATOM 4309 C CA . ASP B 2 137 ? -7.241 -2.444 -48.077 1.00 15.94 152 ASP H CA 1
ATOM 4310 C C . ASP B 2 137 ? -7.312 -3.584 -49.083 1.00 17.97 152 ASP H C 1
ATOM 4311 O O . ASP B 2 137 ? -7.509 -4.744 -48.713 1.00 19.64 152 ASP H O 1
ATOM 4320 N N A ARG B 2 138 ? -7.169 -3.228 -50.363 0.52 19.55 153 ARG H N 1
ATOM 4321 N N B ARG B 2 138 ? -7.157 -3.258 -50.359 0.48 18.67 153 ARG H N 1
ATOM 4322 C CA A ARG B 2 138 ? -7.199 -4.125 -51.520 0.52 23.05 153 ARG H CA 1
ATOM 4323 C CA B ARG B 2 138 ? -7.147 -4.275 -51.402 0.48 21.18 153 ARG H CA 1
ATOM 4324 C C A ARG B 2 138 ? -8.555 -4.789 -51.743 0.52 22.70 153 ARG H C 1
ATOM 4325 C C B ARG B 2 138 ? -8.499 -4.975 -51.540 0.48 21.64 153 ARG H C 1
ATOM 4326 O O A ARG B 2 138 ? -8.678 -5.664 -52.610 0.52 24.65 153 ARG H O 1
ATOM 4327 O O B ARG B 2 138 ? -8.567 -6.088 -52.078 0.48 23.11 153 ARG H O 1
ATOM 4368 N N . GLY B 2 139 ? -9.564 -4.383 -50.989 1.00 20.03 154 GLY H N 1
ATOM 4369 C CA . GLY B 2 139 ? -10.903 -4.935 -51.093 1.00 18.32 154 GLY H CA 1
ATOM 4370 C C . GLY B 2 139 ? -11.823 -4.203 -52.041 1.00 17.27 154 GLY H C 1
ATOM 4371 O O . GLY B 2 139 ? -11.386 -3.536 -52.981 1.00 17.10 154 GLY H O 1
ATOM 4375 N N . ALA B 2 140 ? -13.115 -4.287 -51.770 1.00 17.99 155 ALA H N 1
ATOM 4376 C CA . ALA B 2 140 ? -14.123 -3.784 -52.685 1.00 17.72 155 ALA H CA 1
ATOM 4377 C C . ALA B 2 140 ? -14.439 -2.329 -52.390 1.00 15.65 155 ALA H C 1
ATOM 4378 O O . ALA B 2 140 ? -14.396 -1.899 -51.241 1.00 15.73 155 ALA H O 1
ATOM 4385 N N . THR B 2 141 ? -14.792 -1.576 -53.431 1.00 15.00 156 THR H N 1
ATOM 4386 C CA . THR B 2 141 ? -15.287 -0.224 -53.220 1.00 14.06 156 THR H CA 1
ATOM 4387 C C . THR B 2 141 ? -16.752 -0.261 -52.774 1.00 12.56 156 THR H C 1
ATOM 4388 O O . THR B 2 141 ? -17.440 -1.283 -52.870 1.00 13.63 156 THR H O 1
ATOM 4399 N N . ALA B 2 142 ? -17.226 0.877 -52.276 1.00 12.22 157 ALA H N 1
ATOM 4400 C CA . ALA B 2 142 ? -18.540 0.995 -51.667 1.00 11.69 157 ALA H CA 1
ATOM 4401 C C . ALA B 2 142 ? -19.574 1.495 -52.665 1.00 11.57 157 ALA H C 1
ATOM 4402 O O . ALA B 2 142 ? -19.295 2.391 -53.464 1.00 12.67 157 ALA H O 1
ATOM 4409 N N . LEU B 2 143 ? -20.788 0.950 -52.574 1.00 9.80 158 LEU H N 1
ATOM 4410 C CA . LEU B 2 143 ? -21.896 1.420 -53.399 1.00 10.77 158 LEU H CA 1
ATOM 4411 C C . LEU B 2 143 ? -22.657 2.580 -52.771 1.00 11.33 158 LEU H C 1
ATOM 4412 O O . LEU B 2 143 ? -23.243 3.383 -53.501 1.00 13.39 158 LEU H O 1
ATOM 4428 N N . GLU B 2 144 ? -22.704 2.663 -51.447 1.00 10.08 159 GLU H N 1
ATOM 4429 C CA . GLU B 2 144 ? -23.278 3.804 -50.754 1.00 10.69 159 GLU H CA 1
ATOM 4430 C C . GLU B 2 144 ? -22.147 4.603 -50.122 1.00 9.75 159 GLU H C 1
ATOM 4431 O O . GLU B 2 144 ? -21.165 4.036 -49.630 1.00 11.27 159 GLU H O 1
ATOM 4443 N N . LEU B 2 145 ? -22.282 5.918 -50.147 1.00 9.78 160 LEU H N 1
ATOM 4444 C CA . LEU B 2 145 ? -21.244 6.784 -49.606 1.00 9.51 160 LEU H CA 1
ATOM 4445 C C . LEU B 2 145 ? -20.982 6.468 -48.138 1.00 9.54 160 LEU H C 1
ATOM 4446 O O . LEU B 2 145 ? -21.914 6.402 -47.336 1.00 10.74 160 LEU H O 1
ATOM 4462 N N . MET B 2 146 ? -19.708 6.299 -47.782 1.00 9.79 161 MET H N 1
ATOM 4463 C CA A MET B 2 146 ? -19.293 5.965 -46.428 0.31 9.92 161 MET H CA 1
ATOM 4464 C CA B MET B 2 146 ? -19.298 5.959 -46.430 0.69 10.31 161 MET H CA 1
ATOM 4465 C C . MET B 2 146 ? -18.617 7.159 -45.772 1.00 10.42 161 MET H C 1
ATOM 4466 O O . MET B 2 146 ? -18.003 7.998 -46.445 1.00 10.09 161 MET H O 1
ATOM 4491 N N . VAL B 2 147 ? -18.702 7.217 -44.443 1.00 11.00 162 VAL H N 1
ATOM 4492 C CA . VAL B 2 147 ? -18.131 8.315 -43.671 1.00 11.37 162 VAL H CA 1
ATOM 4493 C C . VAL B 2 147 ? -17.568 7.772 -42.361 1.00 12.09 162 VAL H C 1
ATOM 4494 O O . VAL B 2 147 ? -18.038 6.761 -41.832 1.00 11.68 162 VAL H O 1
ATOM 4507 N N . LEU B 2 148 ? -16.522 8.434 -41.862 1.00 11.52 163 LEU H N 1
ATOM 4508 C CA . LEU B 2 148 ? -15.783 7.991 -40.688 1.00 12.66 163 LEU H CA 1
ATOM 4509 C C . LEU B 2 148 ? -15.241 9.221 -39.974 1.00 12.54 163 LEU H C 1
ATOM 4510 O O . LEU B 2 148 ? -14.740 10.146 -40.621 1.00 13.39 163 LEU H O 1
ATOM 4526 N N . ASN B 2 149 ? -15.329 9.223 -38.643 1.00 12.52 164 ASN H N 1
ATOM 4527 C CA . ASN B 2 149 ? -14.738 10.277 -37.828 1.00 14.24 164 ASN H CA 1
ATOM 4528 C C . ASN B 2 149 ? -13.326 9.842 -37.452 1.00 14.33 164 ASN H C 1
ATOM 4529 O O . ASN B 2 149 ? -13.132 8.747 -36.916 1.00 16.09 164 ASN H O 1
ATOM 4540 N N . VAL B 2 150 ? -12.342 10.683 -37.761 1.00 12.65 165 VAL H N 1
ATOM 4541 C CA . VAL B 2 150 ? -10.943 10.359 -37.489 1.00 12.98 165 VAL H CA 1
ATOM 4542 C C . VAL B 2 150 ? -10.300 11.461 -36.659 1.00 11.88 165 VAL H C 1
ATOM 4543 O O . VAL B 2 150 ? -10.563 12.647 -36.910 1.00 11.56 165 VAL H O 1
ATOM 4556 N N . PRO B 2 151 ? -9.417 11.117 -35.720 1.00 12.93 166 PRO H N 1
ATOM 4557 C CA . PRO B 2 151 ? -8.727 12.132 -34.922 1.00 12.92 166 PRO H CA 1
ATOM 4558 C C . PRO B 2 151 ? -7.408 12.533 -35.561 1.00 13.60 166 PRO H C 1
ATOM 4559 O O . PRO B 2 151 ? -6.691 11.727 -36.156 1.00 14.79 166 PRO H O 1
ATOM 4570 N N . ARG B 2 152 ? -7.080 13.807 -35.409 1.00 12.36 167 ARG H N 1
ATOM 4571 C CA . ARG B 2 152 ? -5.886 14.373 -36.014 1.00 11.05 167 ARG H CA 1
ATOM 4572 C C . ARG B 2 152 ? -4.692 14.273 -35.081 1.00 13.26 167 ARG H C 1
ATOM 4573 O O . ARG B 2 152 ? -4.834 14.283 -33.858 1.00 13.72 167 ARG H O 1
ATOM 4594 N N A VAL B 2 153 ? -3.496 14.261 -35.681 0.33 15.36 168 VAL H N 1
ATOM 4595 N N B VAL B 2 153 ? -3.514 14.114 -35.663 0.67 13.33 168 VAL H N 1
ATOM 4596 C CA A VAL B 2 153 ? -2.224 14.055 -34.984 0.33 18.09 168 VAL H CA 1
ATOM 4597 C CA B VAL B 2 153 ? -2.304 14.236 -34.875 0.67 16.65 168 VAL H CA 1
ATOM 4598 C C A VAL B 2 153 ? -1.217 15.062 -35.540 0.33 18.14 168 VAL H C 1
ATOM 4599 C C B VAL B 2 153 ? -1.389 15.264 -35.512 0.67 16.76 168 VAL H C 1
ATOM 4600 O O A VAL B 2 153 ? -0.964 15.070 -36.750 0.33 18.81 168 VAL H O 1
ATOM 4601 O O B VAL B 2 153 ? -1.414 15.517 -36.723 0.67 17.32 168 VAL H O 1
ATOM 4626 N N . MET B 2 154 ? -0.593 15.867 -34.663 1.00 17.26 169 MET H N 1
ATOM 4627 C CA . MET B 2 154 ? 0.410 16.806 -35.120 1.00 15.64 169 MET H CA 1
ATOM 4628 C C . MET B 2 154 ? 1.565 15.996 -35.696 1.00 13.93 169 MET H C 1
ATOM 4629 O O . MET B 2 154 ? 1.768 14.828 -35.353 1.00 14.73 169 MET H O 1
ATOM 4643 N N . THR B 2 155 ? 2.313 16.615 -36.604 1.00 13.71 170 THR H N 1
ATOM 4644 C CA . THR B 2 155 ? 3.294 15.847 -37.365 1.00 13.69 170 THR H CA 1
ATOM 4645 C C . THR B 2 155 ? 4.392 15.259 -36.485 1.00 15.11 170 THR H C 1
ATOM 4646 O O . THR B 2 155 ? 4.832 14.136 -36.740 1.00 15.56 170 THR H O 1
ATOM 4657 N N . GLN B 2 156 ? 4.799 15.941 -35.414 1.00 15.81 171 GLN H N 1
ATOM 4658 C CA . GLN B 2 156 ? 5.747 15.328 -34.489 1.00 17.59 171 GLN H CA 1
ATOM 4659 C C . GLN B 2 156 ? 5.269 13.963 -34.006 1.00 17.68 171 GLN H C 1
ATOM 4660 O O . GLN B 2 156 ? 6.079 13.056 -33.783 1.00 19.18 171 GLN H O 1
ATOM 4674 N N . ASP B 2 157 ? 3.962 13.821 -33.771 1.00 16.69 172 ASP H N 1
ATOM 4675 C CA . ASP B 2 157 ? 3.402 12.563 -33.290 1.00 18.87 172 ASP H CA 1
ATOM 4676 C C . ASP B 2 157 ? 3.134 11.556 -34.403 1.00 20.74 172 ASP H C 1
ATOM 4677 O O . ASP B 2 157 ? 2.793 10.407 -34.109 1.00 25.45 172 ASP H O 1
ATOM 4686 N N . CYS B 2 158 ? 3.209 11.960 -35.661 1.00 17.35 173 CYS H N 1
ATOM 4687 C CA A CYS B 2 158 ? 3.107 11.055 -36.799 0.81 17.02 173 CYS H CA 1
ATOM 4688 C CA B CYS B 2 158 ? 3.113 11.001 -36.754 0.19 17.69 173 CYS H CA 1
ATOM 4689 C C . CYS B 2 158 ? 4.467 10.653 -37.358 1.00 17.59 173 CYS H C 1
ATOM 4690 O O . CYS B 2 158 ? 4.553 9.686 -38.117 1.00 17.02 173 CYS H O 1
ATOM 4701 N N . GLU B 2 159 ? 5.526 11.384 -36.991 1.00 19.92 174 GLU H N 1
ATOM 4702 C CA . GLU B 2 159 ? 6.853 11.181 -37.566 1.00 22.91 174 GLU H CA 1
ATOM 4703 C C . GLU B 2 159 ? 7.274 9.719 -37.494 1.00 24.39 174 GLU H C 1
ATOM 4704 O O . GLU B 2 159 ? 7.756 9.148 -38.479 1.00 26.57 174 GLU H O 1
ATOM 4716 N N . ALA B 2 160 ? 7.081 9.087 -36.337 1.00 24.01 175 ALA H N 1
ATOM 4717 C CA . ALA B 2 160 ? 7.530 7.708 -36.183 1.00 25.54 175 ALA H CA 1
ATOM 4718 C C . ALA B 2 160 ? 6.762 6.746 -37.086 1.00 25.50 175 ALA H C 1
ATOM 4719 O O . ALA B 2 160 ? 7.290 5.687 -37.437 1.00 27.11 175 ALA H O 1
ATOM 4726 N N . SER B 2 161 ? 5.525 7.078 -37.463 1.00 23.24 176 SER H N 1
ATOM 4727 C CA A SER B 2 161 ? 4.783 6.233 -38.390 0.70 23.13 176 SER H CA 1
ATOM 4728 C CA B SER B 2 161 ? 4.767 6.239 -38.388 0.30 23.25 176 SER H CA 1
ATOM 4729 C C . SER B 2 161 ? 5.380 6.302 -39.787 1.00 22.18 176 SER H C 1
ATOM 4730 O O . SER B 2 161 ? 5.408 5.297 -40.510 1.00 22.56 176 SER H O 1
ATOM 4743 N N A TYR B 2 162 ? 5.868 7.479 -40.177 0.99 21.57 177 TYR H N 1
ATOM 4744 C CA A TYR B 2 162 ? 6.333 7.737 -41.538 0.99 21.78 177 TYR H CA 1
ATOM 4745 C C A TYR B 2 162 ? 7.595 8.587 -41.497 0.99 23.42 177 TYR H C 1
ATOM 4746 O O A TYR B 2 162 ? 7.597 9.749 -41.920 0.99 23.56 177 TYR H O 1
ATOM 4764 N N . PRO B 2 163 ? 8.700 8.032 -41.006 1.00 24.36 178 PRO H N 1
ATOM 4765 C CA . PRO B 2 163 ? 9.875 8.878 -40.750 1.00 24.88 178 PRO H CA 1
ATOM 4766 C C . PRO B 2 163 ? 10.375 9.590 -42.002 1.00 25.19 178 PRO H C 1
ATOM 4767 O O . PRO B 2 163 ? 10.648 8.965 -43.030 1.00 26.19 178 PRO H O 1
ATOM 4778 N N . GLY B 2 164 ? 10.498 10.917 -41.901 1.00 25.19 179 GLY H N 1
ATOM 4779 C CA . GLY B 2 164 ? 10.949 11.747 -43.004 1.00 24.50 179 GLY H CA 1
ATOM 4780 C C . GLY B 2 164 ? 9.995 11.871 -44.173 1.00 23.98 179 GLY H C 1
ATOM 4781 O O . GLY B 2 164 ? 10.362 12.456 -45.200 1.00 25.22 179 GLY H O 1
ATOM 4785 N N . LYS B 2 165 ? 8.779 11.345 -44.062 1.00 22.30 180 LYS H N 1
ATOM 4786 C CA . LYS B 2 165 ? 7.883 11.325 -45.205 1.00 23.23 180 LYS H CA 1
ATOM 4787 C C . LYS B 2 165 ? 6.697 12.264 -45.097 1.00 19.56 180 LYS H C 1
ATOM 4788 O O . LYS B 2 165 ? 5.949 12.377 -46.070 1.00 19.53 180 LYS H O 1
ATOM 4807 N N . ILE B 2 166 ? 6.496 12.924 -43.960 1.00 17.22 181 ILE H N 1
ATOM 4808 C CA . ILE B 2 166 ? 5.381 13.849 -43.783 1.00 15.52 181 ILE H CA 1
ATOM 4809 C C . ILE B 2 166 ? 5.932 15.259 -43.963 1.00 15.54 181 ILE H C 1
ATOM 4810 O O . ILE B 2 166 ? 6.695 15.758 -43.127 1.00 18.02 181 ILE H O 1
ATOM 4826 N N . THR B 2 167 ? 5.547 15.900 -45.059 1.00 14.44 182 THR H N 1
ATOM 4827 C CA . THR B 2 167 ? 6.000 17.252 -45.321 1.00 14.03 182 THR H CA 1
ATOM 4828 C C . THR B 2 167 ? 5.040 18.255 -44.688 1.00 14.08 182 THR H C 1
ATOM 4829 O O . THR B 2 167 ? 3.982 17.908 -44.158 1.00 14.08 182 THR H O 1
ATOM 4840 N N . GLU B 2 168 ? 5.417 19.528 -44.780 1.00 13.01 183 GLU H N 1
ATOM 4841 C CA . GLU B 2 168 ? 4.568 20.596 -44.278 1.00 13.58 183 GLU H CA 1
ATOM 4842 C C . GLU B 2 168 ? 3.276 20.730 -45.076 1.00 13.07 183 GLU H C 1
ATOM 4843 O O . GLU B 2 168 ? 2.374 21.452 -44.643 1.00 13.62 183 GLU H O 1
ATOM 4855 N N . TYR B 2 169 ? 3.169 20.064 -46.227 1.00 11.89 184 TYR H N 1
ATOM 4856 C CA . TYR B 2 169 ? 1.969 20.093 -47.067 1.00 12.40 184 TYR H CA 1
ATOM 4857 C C . TYR B 2 169 ? 1.030 18.927 -46.779 1.00 11.58 184 TYR H C 1
ATOM 4858 O O . TYR B 2 169 ? 0.092 18.690 -47.552 1.00 11.72 184 TYR H O 1
ATOM 4876 N N . MET B 2 170 ? 1.260 18.222 -45.671 1.00 10.97 185 MET H N 1
ATOM 4877 C CA . MET B 2 170 ? 0.514 17.042 -45.287 1.00 12.02 185 MET H CA 1
ATOM 4878 C C . MET B 2 170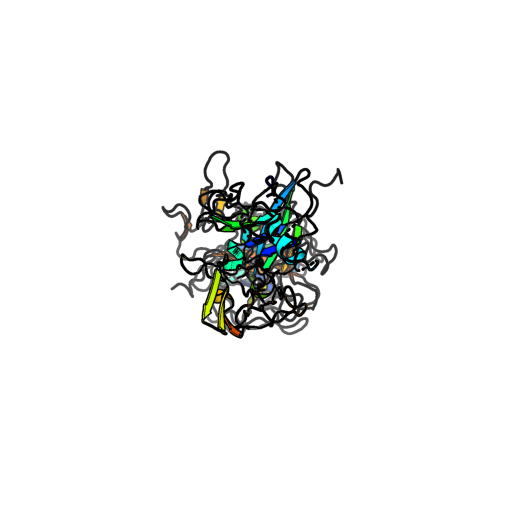 ? 0.220 17.099 -43.798 1.00 11.93 185 MET H C 1
ATOM 4879 O O . MET B 2 170 ? 0.880 17.809 -43.038 1.00 12.56 185 MET H O 1
ATOM 4893 N N . PHE B 2 171 ? -0.754 16.298 -43.380 1.00 11.38 186 PHE H N 1
ATOM 4894 C CA . PHE B 2 171 ? -0.936 16.001 -41.969 1.00 11.51 186 PHE H CA 1
ATOM 4895 C C . PHE B 2 171 ? -1.523 14.605 -41.836 1.00 11.00 186 PHE H C 1
ATOM 4896 O O . PHE B 2 171 ? -2.087 14.049 -42.782 1.00 11.57 186 PHE H O 1
ATOM 4913 N N . CYS B 2 172 ? -1.391 14.051 -40.639 1.00 12.03 187 CYS H N 1
ATOM 4914 C CA . CYS B 2 172 ? -1.880 12.718 -40.335 1.00 12.30 187 CYS H CA 1
ATOM 4915 C C . CYS B 2 172 ? -3.166 12.741 -39.516 1.00 11.62 187 CYS H C 1
ATOM 4916 O O . CYS B 2 172 ? -3.366 13.602 -38.653 1.00 12.35 187 CYS H O 1
ATOM 4923 N N . ALA B 2 173 ? -4.044 11.784 -39.802 1.00 11.64 188 ALA H N 1
ATOM 4924 C CA . ALA B 2 173 ? -5.248 11.581 -39.009 1.00 11.54 188 ALA H CA 1
ATOM 4925 C C . ALA B 2 173 ? -5.644 10.116 -39.095 1.00 12.38 188 ALA H C 1
ATOM 4926 O O . ALA B 2 173 ? -5.400 9.459 -40.109 1.00 13.65 188 ALA H O 1
ATOM 4933 N N . GLY B 2 174 ? -6.281 9.617 -38.032 1.00 13.57 189 GLY H N 1
ATOM 4934 C CA . GLY B 2 174 ? -6.699 8.235 -38.004 1.00 15.21 189 GLY H CA 1
ATOM 4935 C C . GLY B 2 174 ? -6.338 7.563 -36.701 1.00 16.92 189 GLY H C 1
ATOM 4936 O O . GLY B 2 174 ? -6.163 8.214 -35.665 1.00 16.86 189 GLY H O 1
ATOM 4940 N N . TYR B 2 175 ? -6.237 6.240 -36.755 1.00 19.91 190 TYR H N 1
ATOM 4941 C CA . TYR B 2 175 ? -6.158 5.414 -35.557 1.00 23.66 190 TYR H CA 1
ATOM 4942 C C . TYR B 2 175 ? -4.949 4.502 -35.685 1.00 25.99 190 TYR H C 1
ATOM 4943 O O . TYR B 2 175 ? -4.957 3.571 -36.494 1.00 25.62 190 TYR H O 1
ATOM 4961 N N . SER B 2 176 ? -3.922 4.734 -34.872 1.00 29.21 191 SER H N 1
ATOM 4962 C CA . SER B 2 176 ? -2.780 3.835 -34.911 1.00 32.82 191 SER H CA 1
ATOM 4963 C C . SER B 2 176 ? -3.126 2.468 -34.347 1.00 34.42 191 SER H C 1
ATOM 4964 O O . SER B 2 176 ? -2.378 1.514 -34.580 1.00 32.69 191 SER H O 1
ATOM 4972 N N . ASP B 2 177 ? -4.221 2.361 -33.587 1.00 38.66 192 ASP H N 1
ATOM 4973 C CA A ASP B 2 177 ? -4.716 1.061 -33.148 0.54 42.41 192 ASP H CA 1
ATOM 4974 C CA B ASP B 2 177 ? -4.709 1.059 -33.150 0.46 42.47 192 ASP H CA 1
ATOM 4975 C C . ASP B 2 177 ? -5.330 0.266 -34.292 1.00 38.55 192 ASP H C 1
ATOM 4976 O O . ASP B 2 177 ? -5.700 -0.893 -34.090 1.00 35.34 192 ASP H O 1
ATOM 4991 N N . GLY B 2 178 ? -5.454 0.862 -35.475 1.00 35.28 193 GLY H N 1
ATOM 4992 C CA . GLY B 2 178 ? -5.941 0.155 -36.637 1.00 34.43 193 GLY H CA 1
ATOM 4993 C C . GLY B 2 178 ? -7.448 0.162 -36.777 1.00 33.27 193 GLY H C 1
ATOM 4994 O O . GLY B 2 178 ? -8.206 0.724 -35.981 1.00 35.68 193 GLY H O 1
ATOM 4998 N N . SER B 2 179 ? -7.885 -0.506 -37.833 1.00 30.09 194 SER H N 1
ATOM 4999 C CA . SER B 2 179 ? -9.270 -0.851 -38.097 1.00 29.44 194 SER H CA 1
ATOM 5000 C C . SER B 2 179 ? -10.142 0.298 -38.612 1.00 26.76 194 SER H C 1
ATOM 5001 O O . SER B 2 179 ? -11.255 0.027 -39.068 1.00 28.13 194 SER H O 1
ATOM 5009 N N . LYS B 2 180 ? -9.697 1.556 -38.576 1.00 25.72 195 LYS H N 1
ATOM 5010 C CA . LYS B 2 180 ? -10.472 2.640 -39.180 1.00 23.65 195 LYS H CA 1
ATOM 5011 C C . LYS B 2 180 ? -9.542 3.597 -39.917 1.00 19.32 195 LYS H C 1
ATOM 5012 O O . LYS B 2 180 ? -8.516 4.007 -39.366 1.00 20.25 195 LYS H O 1
ATOM 5031 N N . ASP B 2 181 ? -9.898 3.957 -41.156 1.00 16.84 196 ASP H N 1
ATOM 5032 C CA . ASP B 2 181 ? -9.046 4.788 -42.012 1.00 14.68 196 ASP H CA 1
ATOM 5033 C C . ASP B 2 181 ? -9.833 5.124 -43.268 1.00 13.56 196 ASP H C 1
ATOM 5034 O O . ASP B 2 181 ? -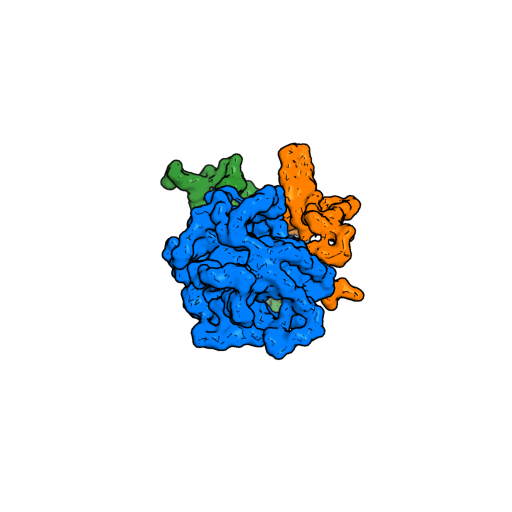10.843 4.488 -43.562 1.00 13.20 196 ASP H O 1
ATOM 5043 N N . SER B 2 182 ? -9.369 6.127 -44.005 1.00 13.50 197 SER H N 1
ATOM 5044 C CA . SER B 2 182 ? -9.746 6.219 -45.412 1.00 12.73 197 SER H CA 1
ATOM 5045 C C . SER B 2 182 ? -8.915 5.212 -46.218 1.00 13.55 197 SER H C 1
ATOM 5046 O O . SER B 2 182 ? -8.031 4.531 -45.682 1.00 14.37 197 SER H O 1
ATOM 5054 N N . CYS B 2 183 ? -9.211 5.087 -47.511 1.00 12.26 198 CYS H N 1
ATOM 5055 C CA . CYS B 2 183 ? -8.554 4.035 -48.284 1.00 12.80 198 CYS H CA 1
ATOM 5056 C C . CYS B 2 183 ? -8.566 4.383 -49.769 1.00 12.33 198 CYS H C 1
ATOM 5057 O O . CYS B 2 183 ? -9.013 5.455 -50.178 1.00 13.16 198 CYS H O 1
ATOM 5064 N N . LYS B 2 184 ? -8.028 3.475 -50.577 1.00 15.06 199 LYS H N 1
ATOM 5065 C CA . LYS B 2 184 ? -7.875 3.754 -51.999 1.00 16.46 199 LYS H CA 1
ATOM 5066 C C . LYS B 2 184 ? -9.228 3.944 -52.669 1.00 13.24 199 LYS H C 1
ATOM 5067 O O . LYS B 2 184 ? -10.160 3.166 -52.453 1.00 14.08 199 LYS H O 1
ATOM 5086 N N . GLY B 2 185 ? -9.333 4.985 -53.491 1.00 11.72 200 GLY H N 1
ATOM 5087 C CA . GLY B 2 185 ? -10.590 5.373 -54.091 1.00 11.17 200 GLY H CA 1
ATOM 5088 C C . GLY B 2 185 ? -11.300 6.482 -53.341 1.00 10.94 200 GLY H C 1
ATOM 5089 O O . GLY B 2 185 ? -12.215 7.105 -53.892 1.00 11.86 200 GLY H O 1
ATOM 5093 N N . ASP B 2 186 ? -10.893 6.756 -52.105 1.00 10.43 201 ASP H N 1
ATOM 5094 C CA . ASP B 2 186 ? -11.419 7.890 -51.360 1.00 10.01 201 ASP H CA 1
ATOM 5095 C C . ASP B 2 186 ? -10.647 9.174 -51.651 1.00 10.26 201 ASP H C 1
ATOM 5096 O O . ASP B 2 186 ? -11.081 10.252 -51.226 1.00 9.90 201 ASP H O 1
ATOM 5105 N N . SER B 2 187 ? -9.516 9.080 -52.355 1.00 10.58 202 SER H N 1
ATOM 5106 C CA . SER B 2 187 ? -8.685 10.247 -52.617 1.00 10.84 202 SER H CA 1
ATOM 5107 C C . SER B 2 187 ? -9.491 11.392 -53.208 1.00 9.99 202 SER H C 1
ATOM 5108 O O . SER B 2 187 ? -10.391 11.191 -54.035 1.00 10.65 202 SER H O 1
ATOM 5115 N N . GLY B 2 188 ? -9.139 12.606 -52.786 1.00 10.34 203 GLY H N 1
ATOM 5116 C CA . GLY B 2 188 ? -9.826 13.786 -53.226 1.00 11.01 203 GLY H CA 1
ATOM 5117 C C . GLY B 2 188 ? -11.000 14.151 -52.364 1.00 11.18 203 GLY H C 1
ATOM 5118 O O . GLY B 2 188 ? -11.438 15.308 -52.380 1.00 11.72 203 GLY H O 1
ATOM 5122 N N . GLY B 2 189 ? -11.494 13.204 -51.585 1.00 11.20 204 GLY H N 1
ATOM 5123 C CA . GLY B 2 189 ? -12.606 13.467 -50.717 1.00 11.22 204 GLY H CA 1
ATOM 5124 C C . GLY B 2 189 ? -12.215 14.336 -49.540 1.00 10.14 204 GLY H C 1
ATOM 5125 O O . GLY B 2 189 ? -11.039 14.467 -49.177 1.00 10.94 204 GLY H O 1
ATOM 5129 N N . PRO B 2 190 ? -13.216 14.949 -48.920 1.00 9.54 205 PRO H N 1
ATOM 5130 C CA . PRO B 2 190 ? -12.953 15.900 -47.839 1.00 10.99 205 PRO H CA 1
ATOM 5131 C C . PRO B 2 190 ? -12.603 15.245 -46.516 1.00 9.76 205 PRO H C 1
ATOM 5132 O O . PRO B 2 190 ? -13.182 14.231 -46.118 1.00 11.98 205 PRO H O 1
ATOM 5143 N N . HIS B 2 191 ? -11.665 15.874 -45.822 1.00 9.95 206 HIS H N 1
ATOM 5144 C CA . HIS B 2 191 ? -11.507 15.782 -44.372 1.00 10.14 206 HIS H CA 1
ATOM 5145 C C . HIS B 2 191 ? -12.120 17.087 -43.882 1.00 9.79 206 HIS H C 1
ATOM 5146 O O . HIS B 2 191 ? -11.567 18.166 -44.126 1.00 10.71 206 HIS H O 1
ATOM 5160 N N . ALA B 2 192 ? -13.312 16.989 -43.290 1.00 9.69 207 ALA H N 1
ATOM 5161 C CA . ALA B 2 192 ? -14.165 18.127 -42.977 1.00 10.64 207 ALA H CA 1
ATOM 5162 C C . ALA B 2 192 ? -14.252 18.300 -41.469 1.00 11.08 207 ALA H C 1
ATOM 5163 O O . ALA B 2 192 ? -14.554 17.345 -40.745 1.00 11.48 207 ALA H O 1
ATOM 5170 N N . THR B 2 193 ? -14.058 19.531 -41.010 1.00 10.70 208 THR H N 1
ATOM 5171 C CA . THR B 2 193 ? -13.949 19.842 -39.591 1.00 10.77 208 THR H CA 1
ATOM 5172 C C . THR B 2 193 ? -15.065 20.788 -39.179 1.00 12.07 208 THR H C 1
ATOM 5173 O O . THR B 2 193 ? -15.254 21.839 -39.796 1.00 11.89 208 THR H O 1
ATOM 5184 N N . HIS B 2 194 ? -15.763 20.435 -38.109 1.00 12.85 209 HIS H N 1
ATOM 5185 C CA . HIS B 2 194 ? -16.856 21.229 -37.582 1.00 13.69 209 HIS H CA 1
ATOM 5186 C C . HIS B 2 194 ? -16.347 22.191 -36.519 1.00 14.09 209 HIS H C 1
ATOM 5187 O O . HIS B 2 194 ? -15.529 21.830 -35.670 1.00 15.76 209 HIS H O 1
ATOM 5201 N N . TYR B 2 195 ? -16.825 23.429 -36.578 1.00 13.35 210 TYR H N 1
ATOM 5202 C CA . TYR B 2 195 ? -16.516 24.392 -35.528 1.00 13.37 210 TYR H CA 1
ATOM 5203 C C . TYR B 2 195 ? -17.712 25.311 -35.340 1.00 14.96 210 TYR H C 1
ATOM 5204 O O . TYR B 2 195 ? -18.121 25.995 -36.284 1.00 15.06 210 TYR H O 1
ATOM 5222 N N . ARG B 2 196 ? -18.283 25.298 -34.134 1.00 15.69 211 ARG H N 1
ATOM 5223 C CA . ARG B 2 196 ? -19.348 26.222 -33.743 1.00 17.68 211 ARG H CA 1
ATOM 5224 C C . ARG B 2 196 ? -20.449 26.307 -34.798 1.00 18.17 211 ARG H C 1
ATOM 5225 O O . ARG B 2 196 ? -20.911 27.389 -35.160 1.00 18.45 211 ARG H O 1
ATOM 5246 N N . GLY B 2 197 ? -20.876 25.140 -35.286 1.00 17.78 212 GLY H N 1
ATOM 5247 C CA . GLY B 2 197 ? -22.053 25.034 -36.125 1.00 18.29 212 GLY H CA 1
ATOM 5248 C C . GLY B 2 197 ? -21.833 25.027 -37.626 1.00 17.38 212 GLY H C 1
ATOM 5249 O O . GLY B 2 197 ? -22.813 24.906 -38.364 1.00 20.06 212 GLY H O 1
ATOM 5253 N N . THR B 2 198 ? -20.589 25.122 -38.102 1.00 16.22 213 THR H N 1
ATOM 5254 C CA . THR B 2 198 ? -20.274 25.191 -39.527 1.00 15.31 213 THR H CA 1
ATOM 5255 C C . THR B 2 198 ? -19.107 24.261 -39.838 1.00 13.15 213 THR H C 1
ATOM 5256 O O . THR B 2 198 ? -18.216 24.058 -39.010 1.00 13.61 213 THR H O 1
ATOM 5267 N N . TRP B 2 199 ? -19.131 23.686 -41.045 1.00 12.93 214 TRP H N 1
ATOM 5268 C CA . TRP B 2 199 ? -18.134 22.724 -41.497 1.00 12.29 214 TRP H CA 1
ATOM 5269 C C . TRP B 2 199 ? -17.174 23.377 -42.487 1.00 11.23 214 TRP H C 1
ATOM 5270 O O . TRP B 2 199 ? -17.585 24.174 -43.339 1.00 11.52 214 TRP H O 1
ATOM 5291 N N . TYR B 2 200 ? -15.892 23.015 -42.372 1.00 10.90 215 TYR H N 1
ATOM 5292 C CA . TYR B 2 200 ? -14.807 23.602 -43.146 1.00 10.63 215 TYR H CA 1
ATOM 5293 C C . TYR B 2 200 ? -13.898 22.518 -43.719 1.00 10.39 215 TYR H C 1
ATOM 5294 O O . TYR B 2 200 ? -13.684 21.470 -43.111 1.00 10.96 215 TYR H O 1
ATOM 5312 N N . LEU B 2 201 ? -13.296 22.808 -44.864 1.00 10.18 216 LEU H N 1
ATOM 5313 C CA . LEU B 2 201 ? -12.352 21.887 -45.486 1.00 10.04 216 LEU H CA 1
ATOM 5314 C C . LEU B 2 201 ? -10.970 22.046 -44.862 1.00 9.99 216 LEU H C 1
ATOM 5315 O O . LEU B 2 201 ? -10.341 23.103 -44.985 1.00 10.68 216 LEU H O 1
ATOM 5331 N N . THR B 2 202 ? -10.485 20.992 -44.209 1.00 9.88 217 THR H N 1
ATOM 5332 C CA . THR B 2 202 ? -9.139 20.997 -43.646 1.00 10.27 217 THR H CA 1
ATOM 5333 C C . THR B 2 202 ? -8.169 20.028 -44.317 1.00 9.82 217 THR H C 1
ATOM 5334 O O . THR B 2 202 ? -6.962 20.265 -44.282 1.00 10.62 217 THR H O 1
ATOM 5345 N N . GLY B 2 203 ? -8.646 18.954 -44.937 1.00 9.20 218 GLY H N 1
ATOM 5346 C CA . GLY B 2 203 ? -7.747 18.014 -45.572 1.00 9.98 218 GLY H CA 1
ATOM 5347 C C . GLY B 2 203 ? -8.388 17.398 -46.795 1.00 9.42 218 GLY H C 1
ATOM 5348 O O . GLY B 2 203 ? -9.602 17.477 -47.011 1.00 9.99 218 GLY H O 1
ATOM 5352 N N . ILE B 2 204 ? -7.534 16.769 -47.594 1.00 9.66 219 ILE H N 1
ATOM 5353 C CA . ILE B 2 204 ? -7.931 16.004 -48.765 1.00 10.26 219 ILE H CA 1
ATOM 5354 C C . ILE B 2 204 ? -7.332 14.609 -48.607 1.00 9.72 219 ILE H C 1
ATOM 5355 O O . ILE B 2 204 ? -6.132 14.473 -48.341 1.00 10.04 219 ILE H O 1
ATOM 5371 N N . VAL B 2 205 ? -8.159 13.571 -48.759 1.00 10.40 220 VAL H N 1
ATOM 5372 C CA . VAL B 2 205 ? -7.644 12.205 -48.701 1.00 10.06 220 VAL H CA 1
ATOM 5373 C C . VAL B 2 205 ? -6.530 12.053 -49.730 1.00 9.48 220 VAL H C 1
ATOM 5374 O O . VAL B 2 205 ? -6.733 12.326 -50.920 1.00 10.59 220 VAL H O 1
ATOM 5387 N N . SER B 2 206 ? -5.354 11.594 -49.284 1.00 9.52 221 SER H N 1
ATOM 5388 C CA . SER B 2 206 ? -4.168 11.581 -50.140 1.00 9.64 221 SER H CA 1
ATOM 5389 C C . SER B 2 206 ? -3.473 10.219 -50.221 1.00 9.89 221 SER H C 1
ATOM 5390 O O . SER B 2 206 ? -3.421 9.631 -51.304 1.00 11.54 221 SER H O 1
ATOM 5398 N N . TRP B 2 207 ? -2.917 9.707 -49.122 1.00 10.91 222 TRP H N 1
ATOM 5399 C CA . TRP B 2 207 ? -2.169 8.455 -49.193 1.00 10.88 222 TRP H CA 1
ATOM 5400 C C . TRP B 2 207 ? -2.032 7.846 -47.807 1.00 11.67 222 TRP H C 1
ATOM 5401 O O . TRP B 2 207 ? -2.407 8.446 -46.798 1.00 12.43 222 TRP H O 1
ATOM 5422 N N . GLY B 2 208 ? -1.516 6.621 -47.786 1.00 12.99 223 GLY H N 1
ATOM 5423 C CA . GLY B 2 208 ? -1.132 5.955 -46.555 1.00 13.78 223 GLY H CA 1
ATOM 5424 C C . GLY B 2 208 ? -0.389 4.682 -46.889 1.00 16.74 223 GLY H C 1
ATOM 5425 O O . GLY B 2 208 ? -0.361 4.235 -48.038 1.00 18.44 223 GLY H O 1
ATOM 5429 N N . GLN B 2 209 ? 0.212 4.087 -45.867 1.00 18.66 224 GLN H N 1
ATOM 5430 C CA . GLN B 2 209 ? 0.747 2.737 -46.012 1.00 21.92 224 GLN H CA 1
ATOM 5431 C C . GLN B 2 209 ? -0.389 1.746 -45.767 1.00 20.69 224 GLN H C 1
ATOM 5432 O O . GLN B 2 209 ? -0.845 1.587 -44.631 1.00 21.48 224 GLN H O 1
ATOM 5446 N N . GLY B 2 210 ? -0.849 1.075 -46.821 1.00 19.09 225 GLY H N 1
ATOM 5447 C CA . GLY B 2 210 ? -2.043 0.251 -46.719 1.00 20.27 225 GLY H CA 1
ATOM 5448 C C . GLY B 2 210 ? -3.223 1.108 -46.296 1.00 18.78 225 GLY H C 1
ATOM 5449 O O . GLY B 2 210 ? -3.278 2.307 -46.576 1.00 19.18 225 GLY H O 1
ATOM 5453 N N . CYS B 2 211 ? -4.178 0.492 -45.598 1.00 19.06 226 CYS H N 1
ATOM 5454 C CA . CYS B 2 211 ? -5.287 1.222 -44.994 1.00 18.67 226 CYS H CA 1
ATOM 5455 C C . CYS B 2 211 ? -5.605 0.584 -43.653 1.00 19.06 226 CYS H C 1
ATOM 5456 O O . CYS B 2 211 ? -5.715 -0.644 -43.561 1.00 19.71 226 CYS H O 1
ATOM 5463 N N . ALA B 2 212 ? -5.740 1.416 -42.621 1.00 20.43 227 ALA H N 1
ATOM 5464 C CA . ALA B 2 212 ? -6.102 0.940 -41.290 1.00 22.18 227 ALA H CA 1
ATOM 5465 C C . ALA B 2 212 ? -5.044 -0.004 -40.731 1.00 25.94 227 ALA H C 1
ATOM 5466 O O . ALA B 2 212 ? -5.360 -0.948 -40.001 1.00 28.43 227 ALA H O 1
ATOM 5473 N N . THR B 2 213 ? -3.783 0.222 -41.088 1.00 28.33 228 THR H N 1
ATOM 5474 C CA A THR B 2 213 ? -2.701 -0.597 -40.562 0.42 31.08 228 THR H CA 1
ATOM 5475 C CA B THR B 2 213 ? -2.694 -0.589 -40.566 0.58 31.06 228 THR H CA 1
ATOM 5476 C C . THR B 2 213 ? -2.309 -0.115 -39.170 1.00 31.16 228 THR H C 1
ATOM 5477 O O . THR B 2 213 ? -2.331 1.086 -38.875 1.00 31.00 228 THR H O 1
ATOM 5496 N N . VAL B 2 214 ? -1.966 -1.066 -38.303 1.00 31.14 229 VAL H N 1
ATOM 5497 C CA . VAL B 2 214 ? -1.528 -0.709 -36.962 1.00 32.01 229 VAL H CA 1
ATOM 5498 C C . VAL B 2 214 ? -0.247 0.110 -37.061 1.00 32.10 229 VAL H C 1
ATOM 5499 O O . VAL B 2 214 ? 0.622 -0.142 -37.906 1.00 32.96 229 VAL H O 1
ATOM 5512 N N . GLY B 2 215 ? -0.136 1.122 -36.212 1.00 30.29 230 GLY H N 1
ATOM 5513 C CA . GLY B 2 215 ? 1.068 1.923 -36.193 1.00 28.84 230 GLY H CA 1
ATOM 5514 C C . GLY B 2 215 ? 1.143 2.986 -37.262 1.00 28.53 230 GLY H C 1
ATOM 5515 O O . GLY B 2 215 ? 2.147 3.707 -37.338 1.00 28.00 230 GLY H O 1
ATOM 5519 N N . HIS B 2 216 ? 0.121 3.123 -38.083 1.00 27.51 231 HIS H N 1
ATOM 5520 C CA . HIS B 2 216 ? 0.141 4.121 -39.132 1.00 26.43 231 HIS H CA 1
ATOM 5521 C C . HIS B 2 216 ? -1.123 4.960 -39.052 1.00 23.99 231 HIS H C 1
ATOM 5522 O O . HIS B 2 216 ? -2.066 4.661 -38.314 1.00 26.03 231 HIS H O 1
ATOM 5536 N N . PHE B 2 217 ? -1.093 6.053 -39.801 1.00 19.32 232 PHE H N 1
ATOM 5537 C CA . PHE B 2 217 ? -2.206 6.971 -39.912 1.00 17.19 232 PHE H CA 1
ATOM 5538 C C . PHE B 2 217 ? -2.496 7.200 -41.385 1.00 16.19 232 PHE H C 1
ATOM 5539 O O . PHE B 2 217 ? -1.636 7.005 -42.243 1.00 18.07 232 PHE H O 1
ATOM 5556 N N . GLY B 2 218 ? -3.709 7.639 -41.687 1.00 14.26 233 GLY H N 1
ATOM 5557 C CA . GLY B 2 218 ? -3.954 8.206 -42.994 1.00 13.61 233 GLY H CA 1
ATOM 5558 C C . GLY B 2 218 ? -3.234 9.532 -43.148 1.00 12.91 233 GLY H C 1
ATOM 5559 O O . GLY B 2 218 ? -3.051 10.276 -42.182 1.00 13.08 233 GLY H O 1
ATOM 5563 N N . VAL B 2 219 ? -2.833 9.839 -44.385 1.00 11.49 234 VAL H N 1
ATOM 5564 C CA . VAL B 2 219 ? -2.143 11.089 -44.691 1.00 11.12 234 VAL H CA 1
ATOM 5565 C C . VAL B 2 219 ? -3.011 11.924 -45.626 1.00 10.48 234 VAL H C 1
ATOM 5566 O O . VAL B 2 219 ? -3.527 11.428 -46.641 1.00 10.59 234 VAL H O 1
ATOM 5579 N N . TYR B 2 220 ? -3.163 13.190 -45.260 1.00 10.81 235 TYR H N 1
ATOM 5580 C CA . TYR B 2 220 ? -4.079 14.127 -45.883 1.00 10.90 235 TYR H CA 1
ATOM 5581 C C . TYR B 2 220 ? -3.305 15.341 -46.358 1.00 10.92 235 TYR H C 1
ATOM 5582 O O . TYR B 2 220 ? -2.371 15.796 -45.696 1.00 10.81 235 TYR H O 1
ATOM 5600 N N . THR B 2 221 ? -3.718 15.887 -47.492 1.00 10.81 236 THR H N 1
ATOM 5601 C CA . THR B 2 221 ? -3.134 17.138 -47.948 1.00 9.86 236 THR H CA 1
ATOM 5602 C C . THR B 2 221 ? -3.574 18.240 -47.010 1.00 10.35 236 THR H C 1
ATOM 5603 O O . THR B 2 221 ? -4.754 18.328 -46.663 1.00 10.60 236 THR H O 1
ATOM 5614 N N . ARG B 2 222 ? -2.613 19.046 -46.564 1.00 9.89 237 ARG H N 1
ATOM 5615 C CA . ARG B 2 222 ? -2.870 20.098 -45.585 1.00 10.73 237 ARG H CA 1
ATOM 5616 C C . ARG B 2 222 ? -3.408 21.332 -46.303 1.00 9.78 237 ARG H C 1
ATOM 5617 O O . ARG B 2 222 ? -2.645 22.175 -46.791 1.00 11.23 237 ARG H O 1
ATOM 5638 N N . VAL B 2 223 ? -4.735 21.449 -46.341 1.00 9.27 238 VAL H N 1
ATOM 5639 C CA . VAL B 2 223 ? -5.389 22.450 -47.180 1.00 9.59 238 VAL H CA 1
ATOM 5640 C C . VAL B 2 223 ? -5.031 23.869 -46.772 1.00 9.52 238 VAL H C 1
ATOM 5641 O O . VAL B 2 223 ? -5.021 24.773 -47.619 1.00 11.02 238 VAL H O 1
ATOM 5654 N N . SER B 2 224 ? -4.702 24.091 -45.493 1.00 10.94 239 SER H N 1
ATOM 5655 C CA . SER B 2 224 ? -4.371 25.438 -45.034 1.00 11.72 239 SER H CA 1
ATOM 5656 C C . SER B 2 224 ? -3.210 26.037 -45.829 1.00 11.60 239 SER H C 1
ATOM 5657 O O . SER B 2 224 ? -3.111 27.260 -45.955 1.00 12.54 239 SER H O 1
ATOM 5665 N N . GLN B 2 225 ? -2.312 25.204 -46.349 1.00 10.40 240 GLN H N 1
ATOM 5666 C CA . GLN B 2 225 ? -1.181 25.690 -47.128 1.00 12.40 240 GLN H CA 1
ATOM 5667 C C . GLN B 2 225 ? -1.580 26.176 -48.508 1.00 12.15 240 GLN H C 1
ATOM 5668 O O . GLN B 2 225 ? -0.771 26.846 -49.160 1.00 14.03 240 GLN H O 1
ATOM 5682 N N . TYR B 2 226 ? -2.805 25.868 -48.948 1.00 10.88 241 TYR H N 1
ATOM 5683 C CA . TYR B 2 226 ? -3.257 26.123 -50.309 1.00 11.74 241 TYR H CA 1
ATOM 5684 C C . TYR B 2 226 ? -4.401 27.120 -50.401 1.00 11.66 241 TYR H C 1
ATOM 5685 O O . TYR B 2 226 ? -4.938 27.323 -51.499 1.00 12.60 241 TYR H O 1
ATOM 5703 N N . ILE B 2 227 ? -4.808 27.728 -49.286 1.00 12.40 242 ILE H N 1
ATOM 5704 C CA . ILE B 2 227 ? -5.980 28.596 -49.310 1.00 12.82 242 ILE H CA 1
ATOM 5705 C C . ILE B 2 227 ? -5.786 29.728 -50.312 1.00 12.99 242 ILE H C 1
ATOM 5706 O O . ILE B 2 227 ? -6.639 29.982 -51.171 1.00 13.89 242 ILE H O 1
ATOM 5722 N N . GLU B 2 228 ? -4.669 30.453 -50.188 1.00 14.84 243 GLU H N 1
ATOM 5723 C CA A GLU B 2 228 ? -4.411 31.575 -51.086 0.56 14.87 243 GLU H CA 1
ATOM 5724 C CA B GLU B 2 228 ? -4.414 31.573 -51.082 0.44 16.64 243 GLU H CA 1
ATOM 5725 C C . GLU B 2 228 ? -4.270 31.104 -52.526 1.00 14.48 243 GLU H C 1
ATOM 5726 O O . GLU B 2 228 ? -4.743 31.768 -53.453 1.00 14.25 243 GLU H O 1
ATOM 5748 N N . TRP B 2 229 ? -3.610 29.964 -52.733 1.00 13.87 244 TRP H N 1
ATOM 5749 C CA . TRP B 2 229 ? -3.440 29.424 -54.079 1.00 12.64 244 TRP H CA 1
ATOM 5750 C C . TRP B 2 229 ? -4.797 29.149 -54.720 1.00 12.27 244 TRP H C 1
ATOM 5751 O O . TRP B 2 229 ? -5.042 29.507 -55.880 1.00 12.79 244 TRP H O 1
ATOM 5772 N N . LEU B 2 230 ? -5.699 28.517 -53.967 1.00 12.26 245 LEU H N 1
ATOM 5773 C CA . LEU B 2 230 ? -7.031 28.211 -54.475 1.00 11.54 245 LEU H CA 1
ATOM 5774 C C . LEU B 2 230 ? -7.834 29.481 -54.721 1.00 12.44 245 LEU H C 1
ATOM 5775 O O . LEU B 2 230 ? -8.491 29.620 -55.760 1.00 13.94 245 LEU H O 1
ATOM 5791 N N . GLN B 2 231 ? -7.797 30.422 -53.777 1.00 13.90 246 GLN H N 1
ATOM 5792 C CA A GLN B 2 231 ? -8.574 31.648 -53.930 0.55 16.31 246 GLN H CA 1
ATOM 5793 C CA B GLN B 2 231 ? -8.582 31.642 -53.934 0.45 16.08 246 GLN H CA 1
ATOM 5794 C C . GLN B 2 231 ? -8.126 32.437 -55.153 1.00 15.87 246 GLN H C 1
ATOM 5795 O O . GLN B 2 231 ? -8.954 32.951 -55.914 1.00 16.22 246 GLN H O 1
ATOM 5820 N N . LYS B 2 232 ? -6.812 32.550 -55.359 1.00 15.41 247 LYS H N 1
ATOM 5821 C CA . LYS B 2 232 ? -6.320 33.295 -56.512 1.00 16.44 247 LYS H CA 1
ATOM 5822 C C . LYS B 2 232 ? -6.764 32.625 -57.804 1.00 14.77 247 LYS H C 1
ATOM 5823 O O . LYS B 2 232 ? -7.185 33.300 -58.750 1.00 16.70 247 LYS H O 1
ATOM 5842 N N . LEU B 2 233 ? -6.701 31.294 -57.855 1.00 13.97 248 LEU H N 1
ATOM 5843 C CA . LEU B 2 233 ? -7.120 30.595 -59.062 1.00 14.45 248 LEU H CA 1
ATOM 5844 C C . LEU B 2 233 ? -8.598 30.808 -59.339 1.00 15.64 248 LEU H C 1
ATOM 5845 O O . LEU B 2 233 ? -9.000 30.990 -60.491 1.00 17.19 248 LEU H O 1
ATOM 5861 N N . MET B 2 234 ? -9.428 30.792 -58.303 1.00 14.72 249 MET H N 1
ATOM 5862 C CA . MET B 2 234 ? -10.853 30.967 -58.537 1.00 16.49 249 MET H CA 1
ATOM 5863 C C . MET B 2 234 ? -11.190 32.369 -59.023 1.00 19.63 249 MET H C 1
ATOM 5864 O O . MET B 2 234 ? -12.232 32.551 -59.658 1.00 21.44 249 MET H O 1
ATOM 5878 N N . ARG B 2 235 ? -10.331 33.355 -58.754 1.00 20.63 250 ARG H N 1
ATOM 5879 C CA . ARG B 2 235 ? -10.511 34.705 -59.261 1.00 25.60 250 ARG H CA 1
ATOM 5880 C C . ARG B 2 235 ? -9.843 34.934 -60.608 1.00 26.47 250 ARG H C 1
ATOM 5881 O O . ARG B 2 235 ? -10.067 35.984 -61.216 1.00 27.69 250 ARG H O 1
ATOM 5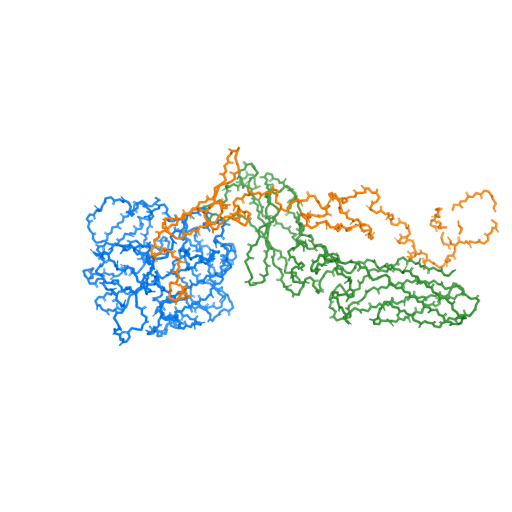902 N N . SER B 2 236 ? -9.018 34.001 -61.073 1.00 26.55 251 SER H N 1
ATOM 5903 C CA . SER B 2 236 ? -8.135 34.279 -62.192 1.00 29.78 251 SER H CA 1
ATOM 5904 C C . SER B 2 236 ? -8.891 34.214 -63.510 1.00 34.34 251 SER H C 1
ATOM 5905 O O . SER B 2 236 ? -9.930 33.558 -63.635 1.00 32.74 251 SER H O 1
ATOM 5913 N N . GLU B 2 237 ? -8.356 34.905 -64.502 1.00 40.53 252 GLU H N 1
ATOM 5914 C CA . GLU B 2 237 ? -8.902 34.777 -65.840 1.00 47.04 252 GLU H CA 1
ATOM 5915 C C . GLU B 2 237 ? -8.601 33.366 -66.334 1.00 44.00 252 GLU H C 1
ATOM 5916 O O . GLU B 2 237 ? -7.458 32.903 -66.219 1.00 42.96 252 GLU H O 1
ATOM 5928 N N . PRO B 2 238 ? -9.592 32.641 -66.846 1.00 42.06 253 PRO H N 1
ATOM 5929 C CA . PRO B 2 238 ? -9.340 31.260 -67.272 1.00 40.81 253 PRO H CA 1
ATOM 5930 C C . PRO B 2 238 ? -8.280 31.199 -68.361 1.00 40.04 253 PRO H C 1
ATOM 5931 O O . PRO B 2 238 ? -8.198 32.069 -69.230 1.00 40.13 253 PRO H O 1
ATOM 5942 N N . ARG B 2 239 ? -7.461 30.163 -68.292 1.00 40.61 254 ARG H N 1
ATOM 5943 C CA . ARG B 2 239 ? -6.454 29.854 -69.287 1.00 41.25 254 ARG H CA 1
ATOM 5944 C C . ARG B 2 239 ? -6.885 28.624 -70.071 1.00 38.36 254 ARG H C 1
ATOM 5945 O O . ARG B 2 239 ? -7.681 27.815 -69.583 1.00 36.55 254 ARG H O 1
ATOM 5966 N N . PRO B 2 240 ? -6.373 28.444 -71.289 1.00 38.62 255 PRO H N 1
ATOM 5967 C CA . PRO B 2 240 ? -6.782 27.289 -72.098 1.00 37.93 255 PRO H CA 1
ATOM 5968 C C . PRO B 2 240 ? -6.152 25.995 -71.610 1.00 36.65 255 PRO H C 1
ATOM 5969 O O . PRO B 2 240 ? -5.072 25.994 -71.014 1.00 36.74 255 PRO H O 1
ATOM 5980 N N . GLY B 2 241 ? -6.815 24.896 -71.906 1.00 34.41 256 GLY H N 1
ATOM 5981 C CA . GLY B 2 241 ? -6.263 23.580 -71.640 1.00 33.49 256 GLY H CA 1
ATOM 5982 C C . GLY B 2 241 ? -7.081 22.869 -70.582 1.00 31.72 256 GLY H C 1
ATOM 5983 O O . GLY B 2 241 ? -7.647 23.471 -69.671 1.00 34.22 256 GLY H O 1
ATOM 5987 N N . VAL B 2 242 ? -7.154 21.542 -70.718 1.00 27.99 257 VAL H N 1
ATOM 5988 C CA . VAL B 2 242 ? -7.862 20.765 -69.702 1.00 27.70 257 VAL H CA 1
ATOM 5989 C C . VAL B 2 242 ? -7.002 20.604 -68.448 1.00 24.54 257 VAL H C 1
ATOM 5990 O O . VAL B 2 242 ? -7.431 20.951 -67.345 1.00 27.08 257 VAL H O 1
ATOM 6003 N N . LEU B 2 243 ? -5.755 20.167 -68.595 1.00 20.47 258 LEU H N 1
ATOM 6004 C CA . LEU B 2 243 ? -4.823 20.056 -67.474 1.00 19.21 258 LEU H CA 1
ATOM 6005 C C . LEU B 2 243 ? -3.923 21.287 -67.445 1.00 18.53 258 LEU H C 1
ATOM 6006 O O . LEU B 2 243 ? -3.203 21.559 -68.413 1.00 21.56 258 LEU H O 1
ATOM 6022 N N . LEU B 2 244 ? -3.964 22.024 -66.340 1.00 15.98 259 LEU H N 1
ATOM 6023 C CA A LEU B 2 244 ? -3.188 23.245 -66.174 0.56 16.22 259 LEU H CA 1
ATOM 6024 C CA B LEU B 2 244 ? -3.186 23.244 -66.172 0.44 16.39 259 LEU H CA 1
ATOM 6025 C C . LEU B 2 244 ? -2.299 23.109 -64.948 1.00 15.83 259 LEU H C 1
ATOM 6026 O O . LEU B 2 244 ? -2.761 22.693 -63.888 1.00 16.12 259 LEU H O 1
ATOM 6055 N N . ARG B 2 245 ? -1.031 23.462 -65.088 1.00 14.18 260 ARG H N 1
ATOM 6056 C CA A ARG B 2 245 ? -0.148 23.616 -63.942 0.55 14.27 260 ARG H CA 1
ATOM 6057 C CA B ARG B 2 245 ? -0.135 23.623 -63.946 0.45 13.84 260 ARG H CA 1
ATOM 6058 C C . ARG B 2 245 ? -0.103 25.097 -63.588 1.00 14.11 260 ARG H C 1
ATOM 6059 O O . ARG B 2 245 ? 0.079 25.947 -64.463 1.00 14.39 260 ARG H O 1
ATOM 6098 N N . ALA B 2 246 ? -0.308 25.400 -62.313 1.00 12.95 261 ALA H N 1
ATOM 6099 C CA . ALA B 2 246 ? -0.334 26.772 -61.860 1.00 13.12 261 ALA H CA 1
ATOM 6100 C C . ALA B 2 246 ? 0.739 26.961 -60.803 1.00 13.00 261 ALA H C 1
ATOM 6101 O O . ALA B 2 246 ? 0.945 26.074 -59.965 1.00 13.01 261 ALA H O 1
ATOM 6108 N N . PRO B 2 247 ? 1.444 28.087 -60.818 1.00 13.65 262 PRO H N 1
ATOM 6109 C CA . PRO B 2 247 ? 2.587 28.234 -59.915 1.00 13.43 262 PRO H CA 1
ATOM 6110 C C . PRO B 2 247 ? 2.191 28.089 -58.457 1.00 12.82 262 PRO H C 1
ATOM 6111 O O . PRO B 2 247 ? 1.162 28.607 -58.012 1.00 14.42 262 PRO H O 1
ATOM 6122 N N . PHE B 2 248 ? 3.034 27.371 -57.714 1.00 13.61 263 PHE H N 1
ATOM 6123 C CA . PHE B 2 248 ? 2.862 27.234 -56.281 1.00 14.26 263 PHE H CA 1
ATOM 6124 C C . PHE B 2 248 ? 4.188 27.604 -55.623 1.00 16.35 263 PHE H C 1
ATOM 6125 O O . PHE B 2 248 ? 5.239 27.070 -56.027 1.00 16.77 263 PHE H O 1
ATOM 6142 N N . PRO B 2 249 ? 4.202 28.511 -54.614 1.00 19.77 264 PRO H N 1
ATOM 6143 C CA . PRO B 2 249 ? 3.022 29.145 -54.005 1.00 22.00 264 PRO H CA 1
ATOM 6144 C C . PRO B 2 249 ? 2.278 30.154 -54.867 1.00 24.96 264 PRO H C 1
ATOM 6145 O O . PRO B 2 249 ? 1.121 30.449 -54.535 1.00 26.72 264 PRO H O 1
ATOM 6157 N N . SER C 3 1 ? 23.028 25.256 -29.379 1.00 86.52 1 SER T N 1
ATOM 6158 C CA . SER C 3 1 ? 21.791 25.384 -30.206 1.00 85.32 1 SER T CA 1
ATOM 6159 C C . SER C 3 1 ? 21.528 26.851 -30.532 1.00 79.31 1 SER T C 1
ATOM 6160 O O . SER C 3 1 ? 20.380 27.289 -30.625 1.00 78.71 1 SER T O 1
ATOM 6170 N N . GLY C 3 2 ? 22.615 27.602 -30.709 1.00 73.87 2 GLY T N 1
ATOM 6171 C CA . GLY C 3 2 ? 22.544 28.980 -31.151 1.00 68.84 2 GLY T CA 1
ATOM 6172 C C . GLY C 3 2 ? 22.073 29.171 -32.573 1.00 63.44 2 GLY T C 1
ATOM 6173 O O . GLY C 3 2 ? 21.915 30.314 -33.013 1.00 61.79 2 GLY T O 1
ATOM 6177 N N . THR C 3 3 ? 21.858 28.084 -33.314 1.00 60.19 3 THR T N 1
ATOM 6178 C CA . THR C 3 3 ? 21.206 28.161 -34.610 1.00 57.28 3 THR T CA 1
ATOM 6179 C C . THR C 3 3 ? 19.731 27.779 -34.556 1.00 55.76 3 THR T C 1
ATOM 6180 O O . THR C 3 3 ? 19.024 28.002 -35.544 1.00 55.98 3 THR T O 1
ATOM 6191 N N . THR C 3 4 ? 19.243 27.219 -33.449 1.00 53.84 4 THR T N 1
ATOM 6192 C CA . THR C 3 4 ? 17.813 26.963 -33.339 1.00 51.54 4 THR T CA 1
ATOM 6193 C C . THR C 3 4 ? 17.113 28.177 -32.740 1.00 42.91 4 THR T C 1
ATOM 6194 O O . THR C 3 4 ? 17.714 28.991 -32.029 1.00 41.39 4 THR T O 1
ATOM 6205 N N . ASN C 3 5 ? 15.833 28.300 -33.063 1.00 35.57 5 ASN T N 1
ATOM 6206 C CA A ASN C 3 5 ? 15.015 29.410 -32.606 0.42 31.43 5 ASN T CA 1
ATOM 6207 C CA B ASN C 3 5 ? 15.026 29.415 -32.599 0.58 32.80 5 ASN T CA 1
ATOM 6208 C C . ASN C 3 5 ? 14.149 29.052 -31.410 1.00 26.26 5 ASN T C 1
ATOM 6209 O O . ASN C 3 5 ? 13.641 29.957 -30.743 1.00 22.86 5 ASN T O 1
ATOM 6228 N N . THR C 3 6 ? 13.962 27.754 -31.143 1.00 20.19 6 THR T N 1
ATOM 6229 C CA . THR C 3 6 ? 13.295 27.261 -29.947 1.00 17.43 6 THR T CA 1
ATOM 6230 C C . THR C 3 6 ? 13.869 25.889 -29.601 1.00 16.61 6 THR T C 1
ATOM 6231 O O . THR C 3 6 ? 14.520 25.236 -30.425 1.00 17.82 6 THR T O 1
ATOM 6242 N N . VAL C 3 7 ? 13.653 25.479 -28.354 1.00 16.69 7 VAL T N 1
ATOM 6243 C CA . VAL C 3 7 ? 13.917 24.116 -27.915 1.00 17.78 7 VAL T CA 1
ATOM 6244 C C . VAL C 3 7 ? 12.667 23.597 -27.219 1.00 16.28 7 VAL T C 1
ATOM 6245 O O . VAL C 3 7 ? 11.927 24.349 -26.574 1.00 15.19 7 VAL T O 1
ATOM 6258 N N . ALA C 3 8 ? 12.440 22.298 -27.341 1.00 17.10 8 ALA T N 1
ATOM 6259 C CA . ALA C 3 8 ? 11.240 21.716 -26.769 1.00 17.23 8 ALA T CA 1
ATOM 6260 C C . ALA C 3 8 ? 11.335 21.668 -25.249 1.00 17.66 8 ALA T C 1
ATOM 6261 O O . ALA C 3 8 ? 12.408 21.476 -24.672 1.00 18.19 8 ALA T O 1
ATOM 6268 N N . ALA C 3 9 ? 10.191 21.859 -24.600 1.00 17.43 9 ALA T N 1
ATOM 6269 C CA . ALA C 3 9 ? 10.099 21.639 -23.168 1.00 15.09 9 ALA T CA 1
ATOM 6270 C C . ALA C 3 9 ? 10.363 20.170 -22.828 1.00 15.23 9 ALA T C 1
ATOM 6271 O O . ALA C 3 9 ? 10.274 19.272 -23.673 1.00 16.68 9 ALA T O 1
ATOM 6278 N N . TYR C 3 10 ? 10.694 19.932 -21.561 1.00 15.11 10 TYR T N 1
ATOM 6279 C CA . TYR C 3 10 ? 10.944 18.580 -21.086 1.00 16.54 10 TYR T CA 1
ATOM 6280 C C . TYR C 3 10 ? 10.662 18.513 -19.591 1.00 16.50 10 TYR T C 1
ATOM 6281 O O . TYR C 3 10 ? 10.399 19.523 -18.935 1.00 16.77 10 TYR T O 1
ATOM 6299 N N . ASN C 3 11 ? 10.696 17.294 -19.061 1.00 17.27 11 ASN T N 1
ATOM 6300 C CA . ASN C 3 11 ? 10.415 17.045 -17.644 1.00 17.88 11 ASN T CA 1
ATOM 6301 C C . ASN C 3 11 ? 9.035 17.567 -17.248 1.00 17.36 11 ASN T C 1
ATOM 6302 O O . ASN C 3 11 ? 8.850 18.152 -16.174 1.00 18.16 11 ASN T O 1
ATOM 6313 N N . LEU C 3 12 ? 8.062 17.367 -18.131 1.00 16.49 12 LEU T N 1
ATOM 6314 C CA . LEU C 3 12 ? 6.703 17.807 -17.851 1.00 16.35 12 LEU T CA 1
ATOM 6315 C C . LEU C 3 12 ? 6.143 17.002 -16.685 1.00 17.15 12 LEU T C 1
ATOM 6316 O O . LEU C 3 12 ? 6.173 15.765 -16.693 1.00 19.11 12 LEU T O 1
ATOM 6332 N N . THR C 3 13 ? 5.624 17.705 -15.686 1.00 16.64 13 THR T N 1
ATOM 6333 C CA . THR C 3 13 ? 5.271 17.089 -14.421 1.00 17.75 13 THR T CA 1
ATOM 6334 C C . THR C 3 13 ? 3.953 17.654 -13.926 1.00 15.87 13 THR T C 1
ATOM 6335 O O . THR C 3 13 ? 3.741 18.872 -13.941 1.00 16.37 13 THR T O 1
ATOM 6346 N N . TRP C 3 14 ? 3.095 16.754 -13.448 1.00 17.37 14 TRP T N 1
ATOM 6347 C CA . TRP C 3 14 ? 1.824 17.124 -12.844 1.00 16.98 14 TRP T CA 1
ATOM 6348 C C . TRP C 3 14 ? 2.025 17.293 -11.342 1.00 17.03 14 TRP T C 1
ATOM 6349 O O . TRP C 3 14 ? 2.443 16.355 -10.650 1.00 19.85 14 TRP T O 1
ATOM 6370 N N . LYS C 3 15 ? 1.729 18.486 -10.847 1.00 17.02 15 LYS T N 1
ATOM 6371 C CA . LYS C 3 15 ? 1.669 18.761 -9.419 1.00 16.19 15 LYS T CA 1
ATOM 6372 C C . LYS C 3 15 ? 0.206 18.968 -9.059 1.00 15.67 15 LYS T C 1
ATOM 6373 O O . LYS C 3 15 ? -0.416 19.929 -9.523 1.00 17.00 15 LYS T O 1
ATOM 6392 N N . SER C 3 16 ? -0.339 18.086 -8.227 1.00 16.00 16 SER T N 1
ATOM 6393 C CA . SER C 3 16 ? -1.775 18.106 -7.969 1.00 14.58 16 SER T CA 1
ATOM 6394 C C . SER C 3 16 ? -2.046 17.677 -6.535 1.00 14.18 16 SER T C 1
ATOM 6395 O O . SER C 3 16 ? -1.650 16.581 -6.125 1.00 14.85 16 SER T O 1
ATOM 6403 N N . THR C 3 17 ? -2.735 18.542 -5.786 1.00 14.98 17 THR T N 1
ATOM 6404 C CA . THR C 3 17 ? -3.159 18.257 -4.420 1.00 15.31 17 THR T CA 1
ATOM 6405 C C . THR C 3 17 ? -4.584 18.758 -4.248 1.00 14.46 17 THR T C 1
ATOM 6406 O O . THR C 3 17 ? -4.878 19.913 -4.566 1.00 14.76 17 THR T O 1
ATOM 6417 N N . ASN C 3 18 ? -5.465 17.881 -3.763 1.00 13.50 18 ASN T N 1
ATOM 6418 C CA . ASN C 3 18 ? -6.881 18.209 -3.563 1.00 13.92 18 ASN T CA 1
ATOM 6419 C C . ASN C 3 18 ? -7.495 18.814 -4.824 1.00 14.34 18 ASN T C 1
ATOM 6420 O O . ASN C 3 18 ? -8.371 19.691 -4.770 1.00 14.79 18 ASN T O 1
ATOM 6431 N N . PHE C 3 19 ? -7.036 18.317 -5.972 1.00 13.60 19 PHE T N 1
ATOM 6432 C CA . PHE C 3 19 ? -7.481 18.685 -7.312 1.00 13.66 19 PHE T CA 1
ATOM 6433 C C . PHE C 3 19 ? -6.934 20.018 -7.830 1.00 14.59 19 PHE T C 1
ATOM 6434 O O . PHE C 3 19 ? -7.127 20.314 -9.008 1.00 15.04 19 PHE T O 1
ATOM 6451 N N . LYS C 3 20 ? -6.242 20.819 -7.018 1.00 13.34 20 LYS T N 1
ATOM 6452 C CA . LYS C 3 20 ? -5.471 21.942 -7.546 1.00 14.41 20 LYS T CA 1
ATOM 6453 C C . LYS C 3 20 ? -4.314 21.370 -8.354 1.00 15.34 20 LYS T C 1
ATOM 6454 O O . LYS C 3 20 ? -3.409 20.740 -7.795 1.00 15.19 20 LYS T O 1
ATOM 6473 N N . THR C 3 21 ? -4.328 21.599 -9.663 1.00 14.60 21 THR T N 1
ATOM 6474 C CA . THR C 3 21 ? -3.510 20.830 -10.592 1.00 14.16 21 THR T CA 1
ATOM 6475 C C . THR C 3 21 ? -2.717 21.772 -11.481 1.00 15.16 21 THR T C 1
ATOM 6476 O O . THR C 3 21 ? -3.299 22.484 -12.306 1.00 15.11 21 THR T O 1
ATOM 6487 N N . ILE C 3 22 ? -1.390 21.727 -11.350 1.00 16.42 22 ILE T N 1
ATOM 6488 C CA . ILE C 3 22 ? -0.481 22.615 -12.065 1.00 15.69 22 ILE T CA 1
ATOM 6489 C C . ILE C 3 22 ? 0.518 21.769 -12.835 1.00 15.19 22 ILE T C 1
ATOM 6490 O O . ILE C 3 22 ? 1.173 20.895 -12.259 1.00 15.24 22 ILE T O 1
ATOM 6506 N N . LEU C 3 23 ? 0.630 22.016 -14.135 1.00 15.00 23 LEU T N 1
ATOM 6507 C CA . LEU C 3 23 ? 1.662 21.371 -14.936 1.00 14.72 23 LEU T CA 1
ATOM 6508 C C . LEU C 3 23 ? 2.934 22.204 -14.834 1.00 14.72 23 LEU T C 1
ATOM 6509 O O . LEU C 3 23 ? 2.873 23.429 -14.889 1.00 15.08 23 LEU T O 1
ATOM 6525 N N . GLU C 3 24 ? 4.080 21.546 -14.653 1.00 14.81 24 GLU T N 1
ATOM 6526 C CA . GLU C 3 24 ? 5.371 22.228 -14.582 1.00 14.74 24 GLU T CA 1
ATOM 6527 C C . GLU C 3 24 ? 6.322 21.625 -15.608 1.00 14.22 24 GLU T C 1
ATOM 6528 O O . GLU C 3 24 ? 6.181 20.461 -15.985 1.00 16.25 24 GLU T O 1
ATOM 6540 N N . TRP C 3 25 ? 7.289 22.412 -16.082 1.00 14.57 25 TRP T N 1
ATOM 6541 C CA . TRP C 3 25 ? 8.240 21.873 -17.046 1.00 15.02 25 TRP T CA 1
ATOM 6542 C C . TRP C 3 25 ? 9.559 22.638 -17.006 1.00 15.62 25 TRP T C 1
ATOM 6543 O O . TRP C 3 25 ? 9.695 23.658 -16.327 1.00 16.31 25 TRP T O 1
ATOM 6564 N N . GLU C 3 26 ? 10.517 22.147 -17.787 1.00 15.89 26 GLU T N 1
ATOM 6565 C CA . GLU C 3 26 ? 11.777 22.791 -18.113 1.00 17.21 26 GLU T CA 1
ATOM 6566 C C . GLU C 3 26 ? 11.776 23.079 -19.606 1.00 15.72 26 GLU T C 1
ATOM 6567 O O . GLU C 3 26 ? 11.027 22.448 -20.358 1.00 16.10 26 GLU T O 1
ATOM 6579 N N . PRO C 3 27 ? 12.629 23.989 -20.087 1.00 15.45 27 PRO T N 1
ATOM 6580 C CA . PRO C 3 27 ? 13.566 24.807 -19.331 1.00 15.23 27 PRO T CA 1
ATOM 6581 C C . PRO C 3 27 ? 13.017 26.189 -19.017 1.00 16.20 27 PRO T C 1
ATOM 6582 O O . PRO C 3 27 ? 12.001 26.604 -19.571 1.00 14.38 27 PRO T O 1
ATOM 6593 N N . LYS C 3 28 ? 13.703 26.904 -18.134 1.00 16.85 28 LYS T N 1
ATOM 6594 C CA . LYS C 3 28 ? 13.423 28.319 -17.940 1.00 18.37 28 LYS T CA 1
ATOM 6595 C C . LYS C 3 28 ? 13.448 28.987 -19.308 1.00 17.99 28 LYS T C 1
ATOM 6596 O O . LYS C 3 28 ? 14.212 28.578 -20.196 1.00 18.48 28 LYS T O 1
ATOM 6615 N N . PRO C 3 29 ? 12.632 30.016 -19.515 1.00 16.58 29 PRO T N 1
ATOM 6616 C CA . PRO C 3 29 ? 12.509 30.611 -20.854 1.00 16.47 29 PRO T CA 1
ATOM 6617 C C . PRO C 3 29 ? 13.834 31.205 -21.302 1.00 17.78 29 PRO T C 1
ATOM 6618 O O . PRO C 3 29 ? 14.411 32.076 -20.649 1.00 19.50 29 PRO T O 1
ATOM 6629 N N . VAL C 3 30 ? 14.345 30.684 -22.402 1.00 16.66 30 VAL T N 1
ATOM 6630 C CA . VAL C 3 30 ? 15.625 31.103 -22.945 1.00 17.28 30 VAL T CA 1
ATOM 6631 C C . VAL C 3 30 ? 15.361 31.469 -24.402 1.00 16.78 30 VAL T C 1
ATOM 6632 O O . VAL C 3 30 ? 15.272 30.597 -25.272 1.00 16.69 30 VAL T O 1
ATOM 6645 N N . ASN C 3 31 ? 15.162 32.759 -24.655 1.00 15.49 31 ASN T N 1
ATOM 6646 C CA . ASN C 3 31 ? 14.804 33.260 -25.978 1.00 16.11 31 ASN T CA 1
ATOM 6647 C C . ASN C 3 31 ? 13.496 32.669 -26.485 1.00 16.05 31 ASN T C 1
ATOM 6648 O O . ASN C 3 31 ? 13.250 32.658 -27.698 1.00 17.70 31 ASN T O 1
ATOM 6659 N N . GLN C 3 32 ? 12.635 32.205 -25.583 1.00 15.84 32 GLN T N 1
ATOM 6660 C CA . GLN C 3 32 ? 11.373 31.615 -25.993 1.00 15.69 32 GLN T CA 1
ATOM 6661 C C . GLN C 3 32 ? 10.344 31.759 -24.884 1.00 15.32 32 GLN T C 1
ATOM 6662 O O . GLN C 3 32 ? 10.672 32.019 -23.719 1.00 16.44 32 GLN T O 1
ATOM 6676 N N . VAL C 3 33 ? 9.082 31.593 -25.286 1.00 14.97 33 VAL T N 1
ATOM 6677 C CA . VAL C 3 33 ? 7.935 31.572 -24.391 1.00 14.71 33 VAL T CA 1
ATOM 6678 C C . VAL C 3 33 ? 7.097 30.334 -24.706 1.00 13.82 33 VAL T C 1
ATOM 6679 O O . VAL C 3 33 ? 7.315 29.644 -25.703 1.00 14.24 33 VAL T O 1
ATOM 6692 N N . TYR C 3 34 ? 6.083 30.095 -23.872 1.00 13.42 34 TYR T N 1
ATOM 6693 C CA . TYR C 3 34 ? 5.349 28.837 -23.893 1.00 13.64 34 TYR T CA 1
ATOM 6694 C C . TYR C 3 34 ? 3.848 29.062 -23.997 1.00 12.88 34 TYR T C 1
ATOM 6695 O O . TYR C 3 34 ? 3.316 30.073 -23.532 1.00 13.35 34 TYR T O 1
ATOM 6713 N N . THR C 3 35 ? 3.166 28.071 -24.574 1.00 13.76 35 THR T N 1
ATOM 6714 C CA . THR C 3 35 ? 1.719 27.948 -24.477 1.00 14.06 35 THR T CA 1
ATOM 6715 C C . THR C 3 35 ? 1.392 26.483 -24.203 1.00 13.48 35 THR T C 1
ATOM 6716 O O . THR C 3 35 ? 2.060 25.581 -24.718 1.00 13.90 35 THR T O 1
ATOM 6727 N N . VAL C 3 36 ? 0.369 26.244 -23.392 1.00 13.26 36 VAL T N 1
ATOM 6728 C CA . VAL C 3 36 ? -0.036 24.885 -23.055 1.00 14.64 36 VAL T CA 1
ATOM 6729 C C . VAL C 3 36 ? -1.347 24.577 -23.754 1.00 14.62 36 VAL T C 1
ATOM 6730 O O . VAL C 3 36 ? -2.195 25.454 -23.946 1.00 16.47 36 VAL T O 1
ATOM 6743 N N . GLN C 3 37 ? -1.523 23.316 -24.119 1.00 11.92 37 GLN T N 1
ATOM 6744 C CA . GLN C 3 37 ? -2.839 22.811 -24.466 1.00 12.70 37 GLN T CA 1
ATOM 6745 C C . GLN C 3 37 ? -3.182 21.621 -23.586 1.00 13.60 37 GLN T C 1
ATOM 6746 O O . GLN C 3 37 ? -2.311 20.832 -23.216 1.00 13.75 37 GLN T O 1
ATOM 6760 N N . ILE C 3 38 ? -4.469 21.467 -23.308 1.00 12.90 38 ILE T N 1
ATOM 6761 C CA . ILE C 3 38 ? -4.978 20.309 -22.588 1.00 13.86 38 ILE T CA 1
ATOM 6762 C C . ILE C 3 38 ? -6.203 19.757 -23.310 1.00 14.32 38 ILE T C 1
ATOM 6763 O O . ILE C 3 38 ? -6.986 20.496 -23.915 1.00 14.55 38 ILE T O 1
ATOM 6779 N N . SER C 3 39 ? -6.355 18.435 -23.248 1.00 15.80 39 SER T N 1
ATOM 6780 C CA . SER C 3 39 ? -7.529 17.767 -23.781 1.00 15.84 39 SER T CA 1
ATOM 6781 C C . SER C 3 39 ? -7.829 16.537 -22.941 1.00 16.99 39 SER T C 1
ATOM 6782 O O . SER C 3 39 ? -6.955 16.007 -22.251 1.00 17.72 39 SER T O 1
ATOM 6790 N N . THR C 3 40 ? -9.077 16.084 -23.006 1.00 18.49 40 THR T N 1
ATOM 6791 C CA . THR C 3 40 ? -9.353 14.710 -22.633 1.00 20.31 40 THR T CA 1
ATOM 6792 C C . THR C 3 40 ? -8.934 13.799 -23.787 1.00 22.12 40 THR T C 1
ATOM 6793 O O . THR C 3 40 ? -8.662 14.248 -24.911 1.00 20.42 40 THR T O 1
ATOM 6804 N N . LYS C 3 41 ? -8.883 12.499 -23.502 1.00 27.18 41 LYS T N 1
ATOM 6805 C CA . LYS C 3 41 ? -8.338 11.566 -24.480 1.00 33.03 41 LYS T CA 1
ATOM 6806 C C . LYS C 3 41 ? -9.045 11.661 -25.826 1.00 31.26 41 LYS T C 1
ATOM 6807 O O . LYS C 3 41 ? -8.408 11.459 -26.865 1.00 31.71 41 LYS T O 1
ATOM 6826 N N . SER C 3 42 ? -10.342 11.981 -25.843 1.00 29.86 42 SER T N 1
ATOM 6827 C CA A SER C 3 42 ? -11.098 12.082 -27.087 0.59 30.10 42 SER T CA 1
ATOM 6828 C CA B SER C 3 42 ? -11.084 12.082 -27.095 0.41 30.18 42 SER T CA 1
ATOM 6829 C C . SER C 3 42 ? -11.666 13.472 -27.346 1.00 27.41 42 SER T C 1
ATOM 6830 O O . SER C 3 42 ? -12.443 13.645 -28.294 1.00 27.44 42 SER T O 1
ATOM 6843 N N . GLY C 3 43 ? -11.309 14.463 -26.535 1.00 22.65 43 GLY T N 1
ATOM 6844 C CA . GLY C 3 43 ? -11.864 15.793 -26.653 1.00 20.20 43 GLY T CA 1
ATOM 6845 C C . GLY C 3 43 ? -10.954 16.741 -27.426 1.00 17.91 43 GLY T C 1
ATOM 6846 O O . GLY C 3 43 ? -9.841 16.400 -27.809 1.00 16.87 43 GLY T O 1
ATOM 6850 N N . ASP C 3 44 ? -11.461 17.952 -27.654 1.00 16.51 44 ASP T N 1
ATOM 6851 C CA . ASP C 3 44 ? -10.710 18.972 -28.372 1.00 15.63 44 ASP T CA 1
ATOM 6852 C C . ASP C 3 44 ? -9.615 19.563 -27.488 1.00 15.88 44 ASP T C 1
ATOM 6853 O O . ASP C 3 44 ? -9.678 19.518 -26.257 1.00 15.99 44 ASP T O 1
ATOM 6862 N N . TRP C 3 45 ? -8.607 20.139 -28.133 1.00 14.84 45 TRP T N 1
ATOM 6863 C CA . TRP C 3 45 ? -7.511 20.774 -27.415 1.00 14.65 45 TRP T CA 1
ATOM 6864 C C . TRP C 3 45 ? -7.866 22.219 -27.075 1.00 16.82 45 TRP T C 1
ATOM 6865 O O . TRP C 3 45 ? -8.306 22.983 -27.941 1.00 20.71 45 TRP T O 1
ATOM 6886 N N . LYS C 3 46 ? -7.661 22.594 -25.818 1.00 15.84 46 LYS T N 1
ATOM 6887 C CA . LYS C 3 46 ? -7.870 23.962 -25.371 1.00 16.56 46 LYS T CA 1
ATOM 6888 C C . LYS C 3 46 ? -6.538 24.566 -24.958 1.00 15.78 46 LYS T C 1
ATOM 6889 O O . LYS C 3 46 ? -5.784 23.957 -24.190 1.00 16.62 46 LYS T O 1
ATOM 6908 N N . SER C 3 47 ? -6.272 25.776 -25.430 1.00 15.34 47 SER T N 1
ATOM 6909 C CA . SER C 3 47 ? -5.037 26.463 -25.099 1.00 16.46 47 SER T CA 1
ATOM 6910 C C . SER C 3 47 ? -5.180 27.216 -23.786 1.00 15.89 47 SER T C 1
ATOM 6911 O O . SER C 3 47 ? -6.264 27.691 -23.432 1.00 16.24 47 SER T O 1
ATOM 6919 N N . LYS C 3 48 ? -4.064 27.290 -23.059 1.00 15.14 48 LYS T N 1
ATOM 6920 C CA . LYS C 3 48 ? -3.988 27.895 -21.740 1.00 15.84 48 LYS T CA 1
ATOM 6921 C C . LYS C 3 48 ? -2.607 28.517 -21.601 1.00 16.21 48 LYS T C 1
ATOM 6922 O O . LYS C 3 48 ? -1.664 28.105 -22.276 1.00 15.75 48 LYS T O 1
ATOM 6941 N N . CYS C 3 49 ? -2.478 29.495 -20.705 1.00 16.11 49 CYS T N 1
ATOM 6942 C CA . CYS C 3 49 ? -1.165 30.026 -20.323 1.00 16.68 49 CYS T CA 1
ATOM 6943 C C . CYS C 3 49 ? -0.390 30.544 -21.542 1.00 16.59 49 CYS T C 1
ATOM 6944 O O . CYS C 3 49 ? 0.739 30.145 -21.828 1.00 16.68 49 CYS T O 1
ATOM 6951 N N . PHE C 3 50 ? -1.026 31.479 -22.240 1.00 17.09 50 PHE T N 1
ATOM 6952 C CA . PHE C 3 50 ? -0.586 31.929 -23.556 1.00 16.47 50 PHE T CA 1
ATOM 6953 C C . PHE C 3 50 ? 0.722 32.700 -23.517 1.00 16.20 50 PHE T C 1
ATOM 6954 O O . PHE C 3 50 ? 0.836 33.715 -22.822 1.00 17.25 50 PHE T O 1
ATOM 6971 N N . TYR C 3 51 ? 1.691 32.228 -24.305 1.00 15.00 51 TYR T N 1
ATOM 6972 C CA . TYR C 3 51 ? 2.922 32.961 -24.597 1.00 16.11 51 TYR T CA 1
ATOM 6973 C C . TYR C 3 51 ? 3.577 33.443 -23.310 1.00 17.57 51 TYR T C 1
ATOM 6974 O O . TYR C 3 51 ? 3.972 34.601 -23.165 1.00 18.80 51 TYR T O 1
ATOM 6992 N N . THR C 3 52 ? 3.674 32.529 -22.359 1.00 17.35 52 THR T N 1
ATOM 6993 C CA . THR C 3 52 ? 4.118 32.853 -21.017 1.00 17.08 52 THR T CA 1
ATOM 6994 C C . THR C 3 52 ? 5.605 32.585 -20.830 1.00 15.94 52 THR T C 1
ATOM 6995 O O . THR C 3 52 ? 6.187 31.682 -21.442 1.00 14.64 52 THR T O 1
ATOM 7006 N N . THR C 3 53 ? 6.212 33.400 -19.966 1.00 15.75 53 THR T N 1
ATOM 7007 C CA . THR C 3 53 ? 7.531 33.108 -19.430 1.00 15.47 53 THR T CA 1
ATOM 7008 C C . THR C 3 53 ? 7.490 32.137 -18.256 1.00 16.13 53 THR T C 1
ATOM 7009 O O . THR C 3 53 ? 8.558 31.699 -17.813 1.00 15.86 53 THR T O 1
ATOM 7020 N N . ASP C 3 54 ? 6.304 31.826 -17.721 1.00 15.41 54 ASP T N 1
ATOM 7021 C CA . ASP C 3 54 ? 6.201 30.845 -16.650 1.00 15.24 54 ASP T CA 1
ATOM 7022 C C . ASP C 3 54 ? 6.640 29.470 -17.157 1.00 14.12 54 ASP T C 1
ATOM 7023 O O . ASP C 3 54 ? 6.525 29.154 -18.350 1.00 15.78 54 ASP T O 1
ATOM 7032 N N . THR C 3 55 ? 7.163 28.655 -16.235 1.00 14.02 55 THR T N 1
ATOM 7033 C CA . THR C 3 55 ? 7.387 27.230 -16.469 1.00 14.88 55 THR T CA 1
ATOM 7034 C C . THR C 3 55 ? 6.360 26.398 -15.702 1.00 14.73 55 THR T C 1
ATOM 7035 O O . THR C 3 55 ? 6.639 25.284 -15.242 1.00 15.23 55 THR T O 1
ATOM 7046 N N . GLU C 3 56 ? 5.160 26.954 -15.565 1.00 14.07 56 GLU T N 1
ATOM 7047 C CA . GLU C 3 56 ? 4.042 26.276 -14.932 1.00 14.19 56 GLU T CA 1
ATOM 7048 C C . GLU C 3 56 ? 2.761 26.745 -15.609 1.00 13.70 56 GLU T C 1
ATOM 7049 O O . GLU C 3 56 ? 2.715 27.814 -16.223 1.00 15.14 56 GLU T O 1
ATOM 7061 N N . CYS C 3 57 ? 1.710 25.944 -15.470 1.00 13.39 57 CYS T N 1
ATOM 7062 C CA . CYS C 3 57 ? 0.398 26.319 -15.986 1.00 13.87 57 CYS T CA 1
ATOM 7063 C C . CYS C 3 57 ? -0.668 25.687 -15.102 1.00 13.80 57 CYS T C 1
ATOM 7064 O O . CYS C 3 57 ? -0.753 24.457 -15.015 1.00 14.23 57 CYS T O 1
ATOM 7071 N N . ASP C 3 58 ? -1.487 26.517 -14.454 1.00 14.49 58 ASP T N 1
ATOM 7072 C CA . ASP C 3 58 ? -2.615 26.006 -13.683 1.00 14.07 58 ASP T CA 1
ATOM 7073 C C . ASP C 3 58 ? -3.669 25.430 -14.625 1.00 14.75 58 ASP T C 1
ATOM 7074 O O . ASP C 3 58 ? -4.174 26.134 -15.504 1.00 16.79 58 ASP T O 1
ATOM 7083 N N . LEU C 3 59 ? -4.004 24.152 -14.449 1.00 13.80 59 LEU T N 1
ATOM 7084 C CA . LEU C 3 59 ? -5.001 23.484 -15.284 1.00 14.36 59 LEU T CA 1
ATOM 7085 C C . LEU C 3 59 ? -6.199 23.028 -14.462 1.00 14.46 59 LEU T C 1
ATOM 7086 O O . LEU C 3 59 ? -7.071 22.316 -14.984 1.00 14.48 59 LEU T O 1
ATOM 7102 N N . THR C 3 60 ? -6.272 23.469 -13.199 1.00 14.33 60 THR T N 1
ATOM 7103 C CA . THR C 3 60 ? -7.342 23.080 -12.287 1.00 13.65 60 THR T CA 1
ATOM 7104 C C . THR C 3 60 ? -8.711 23.248 -12.917 1.00 14.40 60 THR T C 1
ATOM 7105 O O . THR C 3 60 ? -9.553 22.346 -12.843 1.00 15.17 60 THR T O 1
ATOM 7116 N N . ASP C 3 61 ? -8.976 24.423 -13.488 1.00 16.60 61 ASP T N 1
ATOM 7117 C CA . ASP C 3 61 ? -10.322 24.700 -13.957 1.00 20.60 61 ASP T CA 1
ATOM 7118 C C . ASP C 3 61 ? -10.727 23.766 -15.076 1.00 18.47 61 ASP T C 1
ATOM 7119 O O . ASP C 3 61 ? -11.922 23.551 -15.281 1.00 18.53 61 ASP T O 1
ATOM 7128 N N . GLU C 3 62 ? -9.761 23.212 -15.806 1.00 17.00 62 GLU T N 1
ATOM 7129 C CA . GLU C 3 62 ? -10.096 22.294 -16.885 1.00 16.56 62 GLU T CA 1
ATOM 7130 C C . GLU C 3 62 ? -10.307 20.885 -16.347 1.00 16.30 62 GLU T C 1
ATOM 7131 O O . GLU C 3 62 ? -11.295 20.225 -16.687 1.00 16.89 62 GLU T O 1
ATOM 7143 N N . ILE C 3 63 ? -9.410 20.421 -15.472 1.00 15.57 63 ILE T N 1
ATOM 7144 C CA . ILE C 3 63 ? -9.509 19.038 -15.015 1.00 15.32 63 ILE T CA 1
ATOM 7145 C C . ILE C 3 63 ? -10.698 18.808 -14.082 1.00 15.25 63 ILE T C 1
ATOM 7146 O O . ILE C 3 63 ? -11.244 17.699 -14.044 1.00 16.56 63 ILE T O 1
ATOM 7162 N N . VAL C 3 64 ? -11.138 19.823 -13.332 1.00 16.44 64 VAL T N 1
ATOM 7163 C CA . VAL C 3 64 ? -12.288 19.618 -12.453 1.00 17.33 64 VAL T CA 1
ATOM 7164 C C . VAL C 3 64 ? -13.617 19.556 -13.202 1.00 16.89 64 VAL T C 1
ATOM 7165 O O . VAL C 3 64 ? -14.663 19.289 -12.587 1.00 17.71 64 VAL T O 1
ATOM 7178 N N . LYS C 3 65 ? -13.616 19.808 -14.511 1.00 17.59 65 LYS T N 1
ATOM 7179 C CA . LYS C 3 65 ? -14.839 19.631 -15.286 1.00 17.58 65 LYS T CA 1
ATOM 7180 C C . LYS C 3 65 ? -15.268 18.166 -15.316 1.00 18.32 65 LYS T C 1
ATOM 7181 O O . LYS C 3 65 ? -16.460 17.867 -15.464 1.00 20.36 65 LYS T O 1
ATOM 7200 N N . ASP C 3 66 ? -14.315 17.242 -15.184 1.00 17.60 66 ASP T N 1
ATOM 7201 C CA . ASP C 3 66 ? -14.641 15.827 -15.007 1.00 18.51 66 ASP T CA 1
ATOM 7202 C C . ASP C 3 66 ? -13.391 15.155 -14.434 1.00 17.53 66 ASP T C 1
ATOM 7203 O O . ASP C 3 66 ? -12.460 14.831 -15.180 1.00 18.09 66 ASP T O 1
ATOM 7212 N N . VAL C 3 67 ? -13.370 14.969 -13.115 1.00 17.74 67 VAL T N 1
ATOM 7213 C CA . VAL C 3 67 ? -12.180 14.415 -12.480 1.00 18.50 67 VAL T CA 1
ATOM 7214 C C . VAL C 3 67 ? -11.916 12.965 -12.857 1.00 19.51 67 VAL T C 1
ATOM 7215 O O . VAL C 3 67 ? -10.820 12.461 -12.579 1.00 19.42 67 VAL T O 1
ATOM 7228 N N . LYS C 3 68 ? -12.870 12.277 -13.482 1.00 19.69 68 LYS T N 1
ATOM 7229 C CA . LYS C 3 68 ? -12.651 10.875 -13.823 1.00 21.47 68 LYS T CA 1
ATOM 7230 C C . LYS C 3 68 ? -12.137 10.687 -15.240 1.00 21.11 68 LYS T C 1
ATOM 7231 O O . LYS C 3 68 ? -11.792 9.561 -15.612 1.00 22.92 68 LYS T O 1
ATOM 7250 N N . GLN C 3 69 ? -12.056 11.759 -16.021 1.00 20.08 69 GLN T N 1
ATOM 7251 C CA . GLN C 3 69 ? -11.450 11.692 -17.335 1.00 21.06 69 GLN T CA 1
ATOM 7252 C C . GLN C 3 69 ? -9.936 11.595 -17.209 1.00 19.13 69 GLN T C 1
ATOM 7253 O O . GLN C 3 69 ? -9.344 11.913 -16.174 1.00 18.65 69 GLN T O 1
ATOM 7267 N N . THR C 3 70 ? -9.309 11.154 -18.289 1.00 19.55 70 THR T N 1
ATOM 7268 C CA . THR C 3 70 ? -7.858 11.130 -18.415 1.00 19.17 70 THR T CA 1
ATOM 7269 C C . THR C 3 70 ? -7.449 12.266 -19.345 1.00 18.29 70 THR T C 1
ATOM 7270 O O . THR C 3 70 ? -7.960 12.383 -20.465 1.00 19.10 70 THR T O 1
ATOM 7281 N N . TYR C 3 71 ? -6.557 13.121 -18.863 1.00 16.59 71 TYR T N 1
ATOM 7282 C CA . TYR C 3 71 ? -6.149 14.319 -19.575 1.00 16.96 71 TYR T CA 1
ATOM 7283 C C . TYR C 3 71 ? -4.745 14.166 -20.139 1.00 17.15 71 TYR T C 1
ATOM 7284 O O . TYR C 3 71 ? -3.884 13.489 -19.566 1.00 18.12 71 TYR T O 1
ATOM 7302 N N . LEU C 3 72 ? -4.549 14.802 -21.288 1.00 17.71 72 LEU T N 1
ATOM 7303 C CA . LEU C 3 72 ? -3.272 14.925 -21.962 1.00 19.45 72 LEU T CA 1
ATOM 7304 C C . LEU C 3 72 ? -2.967 16.407 -22.078 1.00 17.87 72 LEU T C 1
ATOM 7305 O O . LEU C 3 72 ? -3.850 17.202 -22.407 1.00 16.81 72 LEU T O 1
ATOM 7321 N N . ALA C 3 73 ? -1.728 16.787 -21.829 1.00 16.98 73 ALA T N 1
ATOM 7322 C CA . ALA C 3 73 ? -1.321 18.165 -22.033 1.00 15.77 73 ALA T CA 1
ATOM 7323 C C . ALA C 3 73 ? -0.083 18.171 -22.913 1.00 14.93 73 ALA T C 1
ATOM 7324 O O . ALA C 3 73 ? 0.595 17.152 -23.079 1.00 17.45 73 ALA T O 1
ATOM 7331 N N . ARG C 3 74 ? 0.184 19.326 -23.507 1.00 13.86 74 ARG T N 1
ATOM 7332 C CA . ARG C 3 74 ? 1.429 19.522 -24.227 1.00 14.24 74 ARG T CA 1
ATOM 7333 C C . ARG C 3 74 ? 1.835 20.980 -24.104 1.00 13.06 74 ARG T C 1
ATOM 7334 O O . ARG C 3 74 ? 0.996 21.870 -23.926 1.00 12.87 74 ARG T O 1
ATOM 7355 N N . VAL C 3 75 ? 3.141 21.204 -24.187 1.00 13.76 75 VAL T N 1
ATOM 7356 C CA . VAL C 3 75 ? 3.738 22.517 -24.003 1.00 12.70 75 VAL T CA 1
ATOM 7357 C C . VAL C 3 75 ? 4.468 22.872 -25.285 1.00 13.32 75 VAL T C 1
ATOM 7358 O O . VAL C 3 75 ? 5.363 22.134 -25.723 1.00 13.56 75 VAL T O 1
ATOM 7371 N N . PHE C 3 76 ? 4.069 23.987 -25.885 1.00 13.39 76 PHE T N 1
ATOM 7372 C CA . PHE C 3 76 ? 4.629 24.509 -27.117 1.00 13.61 76 PHE T CA 1
ATOM 7373 C C . PHE C 3 76 ? 5.628 25.610 -26.798 1.00 12.42 76 PHE T C 1
ATOM 7374 O O . PHE C 3 76 ? 5.435 26.388 -25.857 1.00 13.65 76 PHE T O 1
ATOM 7391 N N . SER C 3 77 ? 6.681 25.690 -27.613 1.00 13.97 77 SER T N 1
ATOM 7392 C CA . SER C 3 77 ? 7.682 26.743 -27.524 1.00 13.56 77 SER T CA 1
ATOM 7393 C C . SER C 3 77 ? 7.569 27.701 -28.706 1.00 13.82 77 SER T C 1
ATOM 7394 O O . SER C 3 77 ? 7.370 27.273 -29.849 1.00 15.64 77 SER T O 1
ATOM 7402 N N . TYR C 3 78 ? 7.715 29.000 -28.427 1.00 13.81 78 TYR T N 1
ATOM 7403 C CA . TYR C 3 78 ? 7.639 30.017 -29.463 1.00 14.82 78 TYR T CA 1
ATOM 7404 C C . TYR C 3 78 ? 8.829 30.955 -29.345 1.00 15.31 78 TYR T C 1
ATOM 7405 O O . TYR C 3 78 ? 9.232 31.294 -28.228 1.00 15.18 78 TYR T O 1
ATOM 7423 N N . PRO C 3 79 ? 9.370 31.445 -30.459 1.00 16.07 79 PRO T N 1
ATOM 7424 C CA . PRO C 3 79 ? 10.481 32.402 -30.351 1.00 17.11 79 PRO T CA 1
ATOM 7425 C C . PRO C 3 79 ? 10.052 33.681 -29.638 1.00 18.51 79 PRO T C 1
ATOM 7426 O O . PRO C 3 79 ? 9.016 34.272 -29.947 1.00 19.06 79 PRO T O 1
ATOM 7437 N N . ALA C 3 80 ? 10.849 34.093 -28.656 1.00 19.56 80 ALA T N 1
ATOM 7438 C CA . ALA C 3 80 ? 10.503 35.269 -27.869 1.00 21.35 80 ALA T CA 1
ATOM 7439 C C . ALA C 3 80 ? 10.409 36.500 -28.760 1.00 24.09 80 ALA T C 1
ATOM 7440 O O . ALA C 3 80 ? 11.246 36.714 -29.641 1.00 25.53 80 ALA T O 1
ATOM 7447 N N . GLY C 3 81 ? 9.383 37.316 -28.520 1.00 25.45 81 GLY T N 1
ATOM 7448 C CA . GLY C 3 81 ? 9.161 38.513 -29.296 1.00 26.78 81 GLY T CA 1
ATOM 7449 C C . GLY C 3 81 ? 8.738 38.267 -30.722 1.00 27.76 81 GLY T C 1
ATOM 7450 O O . GLY C 3 81 ? 8.580 39.232 -31.478 1.00 29.69 81 GLY T O 1
ATOM 7454 N N . ASN C 3 82 ? 8.540 37.015 -31.115 1.00 26.84 82 ASN T N 1
ATOM 7455 C CA . ASN C 3 82 ? 8.215 36.684 -32.496 1.00 27.38 82 ASN T CA 1
ATOM 7456 C C . ASN C 3 82 ? 7.336 35.437 -32.508 1.00 23.35 82 ASN T C 1
ATOM 7457 O O . ASN C 3 82 ? 7.620 34.446 -33.186 1.00 21.77 82 ASN T O 1
ATOM 7468 N N . VAL C 3 83 ? 6.247 35.477 -31.737 1.00 22.12 83 VAL T N 1
ATOM 7469 C CA . VAL C 3 83 ? 5.573 34.245 -31.354 1.00 22.01 83 VAL T CA 1
ATOM 7470 C C . VAL C 3 83 ? 4.786 33.615 -32.489 1.00 22.35 83 VAL T C 1
ATOM 7471 O O . VAL C 3 83 ? 4.378 32.462 -32.362 1.00 21.94 83 VAL T O 1
ATOM 7484 N N . GLU C 3 84 ? 4.578 34.314 -33.597 1.00 24.19 84 GLU T N 1
ATOM 7485 C CA . GLU C 3 84 ? 3.878 33.716 -34.729 1.00 27.45 84 GLU T CA 1
ATOM 7486 C C . GLU C 3 84 ? 4.824 33.009 -35.692 1.00 26.64 84 GLU T C 1
ATOM 7487 O O . GLU C 3 84 ? 4.362 32.414 -36.670 1.00 26.93 84 GLU T O 1
ATOM 7499 N N . SER C 3 85 ? 6.126 33.011 -35.407 1.00 27.31 85 SER T N 1
ATOM 7500 C CA . SER C 3 85 ? 7.116 32.343 -36.251 1.00 30.55 85 SER T CA 1
ATOM 7501 C C . SER C 3 85 ? 7.209 30.882 -35.820 1.00 30.18 85 SER T C 1
ATOM 7502 O O . SER C 3 85 ? 8.080 30.475 -35.046 1.00 31.56 85 SER T O 1
ATOM 7510 N N . THR C 3 86 ? 6.282 30.078 -36.343 1.00 28.14 86 THR T N 1
ATOM 7511 C CA . THR C 3 86 ? 6.118 28.699 -35.903 1.00 28.94 86 THR T CA 1
ATOM 7512 C C . THR C 3 86 ? 6.382 27.691 -37.014 1.00 29.25 86 THR T C 1
ATOM 7513 O O . THR C 3 86 ? 5.902 26.555 -36.944 1.00 29.29 86 THR T O 1
ATOM 7524 N N . GLY C 3 87 ? 7.134 28.065 -38.035 1.00 31.00 87 GLY T N 1
ATOM 7525 C CA . GLY C 3 87 ? 7.472 27.133 -39.086 1.00 32.88 87 GLY T CA 1
ATOM 7526 C C . GLY C 3 87 ? 6.398 27.042 -40.152 1.00 35.16 87 GLY T C 1
ATOM 7527 O O . GLY C 3 87 ? 5.280 27.548 -40.017 1.00 34.16 87 GLY T O 1
ATOM 7531 N N . SER C 3 88 ? 6.745 26.348 -41.233 1.00 38.34 88 SER T N 1
ATOM 7532 C CA . SER C 3 88 ? 5.902 26.398 -42.419 1.00 41.27 88 SER T CA 1
ATOM 7533 C C . SER C 3 88 ? 4.524 25.788 -42.189 1.00 38.57 88 SER T C 1
ATOM 7534 O O . SER C 3 88 ? 3.539 26.247 -42.777 1.00 39.82 88 SER T O 1
ATOM 7542 N N . ALA C 3 89 ? 4.427 24.758 -41.362 1.00 33.41 89 ALA T N 1
ATOM 7543 C CA . ALA C 3 89 ? 3.161 24.066 -41.176 1.00 27.13 89 ALA T CA 1
ATOM 7544 C C . ALA C 3 89 ? 2.304 24.650 -40.060 1.00 24.63 89 ALA T C 1
ATOM 7545 O O . ALA C 3 89 ? 1.224 24.118 -39.793 1.00 24.15 89 ALA T O 1
ATOM 7552 N N . GLY C 3 90 ? 2.747 25.712 -39.395 1.00 23.30 90 GLY T N 1
ATOM 7553 C CA . GLY C 3 90 ? 1.971 26.266 -38.304 1.00 23.48 90 GLY T CA 1
ATOM 7554 C C . GLY C 3 90 ? 2.028 25.453 -37.032 1.00 22.24 90 GLY T C 1
ATOM 7555 O O . GLY C 3 90 ? 1.168 25.619 -36.155 1.00 23.27 90 GLY T O 1
ATOM 7559 N N . GLU C 3 91 ? 3.009 24.553 -36.917 1.00 18.65 91 GLU T N 1
ATOM 7560 C CA . GLU C 3 91 ? 3.146 23.657 -35.773 1.00 16.21 91 GLU T CA 1
ATOM 7561 C C . GLU C 3 91 ? 4.427 23.970 -35.012 1.00 16.79 91 GLU T C 1
ATOM 7562 O O . GLU C 3 91 ? 5.517 23.553 -35.428 1.00 17.60 91 GLU T O 1
ATOM 7574 N N . PRO C 3 92 ? 4.360 24.704 -33.904 1.00 15.75 92 PRO T N 1
ATOM 7575 C CA . PRO C 3 92 ? 5.567 24.902 -33.094 1.00 15.54 92 PRO T CA 1
ATOM 7576 C C . PRO C 3 92 ? 6.073 23.578 -32.535 1.00 14.32 92 PRO T C 1
ATOM 7577 O O . PRO C 3 92 ? 5.343 22.591 -32.445 1.00 15.23 92 PRO T O 1
ATOM 7588 N N . LEU C 3 93 ? 7.335 23.582 -32.111 1.00 14.63 93 LEU T N 1
ATOM 7589 C CA . LEU C 3 93 ? 7.870 22.480 -31.327 1.00 15.05 93 LEU T CA 1
ATOM 7590 C C . LEU C 3 93 ? 7.087 22.319 -30.032 1.00 14.07 93 LEU T C 1
ATOM 7591 O O . LEU C 3 93 ? 6.683 23.304 -29.404 1.00 13.61 93 LEU T O 1
ATOM 7607 N N . TYR C 3 94 ? 6.905 21.068 -29.614 1.00 14.26 94 TYR T N 1
ATOM 7608 C CA . TYR C 3 94 ? 6.214 20.798 -28.364 1.00 14.33 94 TYR T CA 1
ATOM 7609 C C . TYR C 3 94 ? 6.718 19.503 -27.740 1.00 14.12 94 TYR T C 1
ATOM 7610 O O . TYR C 3 94 ? 7.438 18.722 -28.362 1.00 14.82 94 TYR T O 1
ATOM 7628 N N . GLU C 3 95 ? 6.329 19.289 -26.484 1.00 13.47 95 GLU T N 1
ATOM 7629 C CA . GLU C 3 95 ? 6.455 17.999 -25.825 1.00 14.31 95 GLU T CA 1
ATOM 7630 C C . GLU C 3 95 ? 5.127 17.661 -25.162 1.00 13.22 95 GLU T C 1
ATOM 7631 O O . GLU C 3 95 ? 4.372 18.552 -24.757 1.00 13.49 95 GLU T O 1
ATOM 7643 N N . ASN C 3 96 ? 4.861 16.358 -25.059 1.00 14.46 96 ASN T N 1
ATOM 7644 C CA . ASN C 3 96 ? 3.655 15.831 -24.440 1.00 14.19 96 ASN T CA 1
ATOM 7645 C C . ASN C 3 96 ? 3.906 15.485 -22.982 1.00 15.42 96 ASN T C 1
ATOM 7646 O O . ASN C 3 96 ? 4.968 14.963 -22.631 1.00 16.81 96 ASN T O 1
ATOM 7657 N N . SER C 3 97 ? 2.895 15.724 -22.151 1.00 14.88 97 SER T N 1
ATOM 7658 C CA . SER C 3 97 ? 2.918 15.354 -20.748 1.00 15.34 97 SER T CA 1
ATOM 7659 C C . SER C 3 97 ? 2.596 13.874 -20.576 1.00 15.28 97 SER T C 1
ATOM 7660 O O . SER C 3 97 ? 2.084 13.210 -21.486 1.00 16.03 97 SER T O 1
ATOM 7668 N N . PRO C 3 98 ? 2.834 13.328 -19.384 1.00 16.91 98 PRO T N 1
ATOM 7669 C CA . PRO C 3 98 ? 2.191 12.058 -19.030 1.00 17.70 98 PRO T CA 1
ATOM 7670 C C . PRO C 3 98 ? 0.680 12.234 -19.025 1.00 16.14 98 PRO T C 1
ATOM 7671 O O . PRO C 3 98 ? 0.164 13.334 -18.826 1.00 17.12 98 PRO T O 1
ATOM 7682 N N . GLU C 3 99 ? -0.038 11.131 -19.216 1.00 16.85 99 GLU T N 1
ATOM 7683 C CA . GLU C 3 99 ? -1.472 11.165 -18.972 1.00 17.80 99 GLU T CA 1
ATOM 7684 C C . GLU C 3 99 ? -1.725 11.440 -17.494 1.00 17.87 99 GLU T C 1
ATOM 7685 O O . GLU C 3 99 ? -0.922 11.077 -16.631 1.00 18.16 99 GLU T O 1
ATOM 7697 N N . PHE C 3 100 ? -2.865 12.063 -17.197 1.00 16.65 100 PHE T N 1
ATOM 7698 C CA . PHE C 3 100 ? -3.225 12.374 -15.817 1.00 16.15 100 PHE T CA 1
ATOM 7699 C C . PHE C 3 100 ? -4.713 12.140 -15.606 1.00 16.84 100 PHE T C 1
ATOM 7700 O O . PHE C 3 100 ? -5.542 12.736 -16.298 1.00 17.47 100 PHE T O 1
ATOM 7717 N N . THR C 3 101 ? -5.051 11.291 -14.634 1.00 16.20 101 THR T N 1
ATOM 7718 C CA . THR C 3 101 ? -6.444 11.038 -14.276 1.00 17.23 101 THR T CA 1
ATOM 7719 C C . THR C 3 101 ? -6.679 11.591 -12.875 1.00 16.45 101 THR T C 1
ATOM 7720 O O . THR C 3 101 ? -6.237 10.985 -11.885 1.00 17.11 101 THR T O 1
ATOM 7731 N N . PRO C 3 102 ? -7.326 12.751 -12.736 1.00 15.80 102 PRO T N 1
ATOM 7732 C CA . PRO C 3 102 ? -7.318 13.425 -11.422 1.00 16.18 102 PRO T CA 1
ATOM 7733 C C . PRO C 3 102 ? -7.850 12.577 -10.282 1.00 14.95 102 PRO T C 1
ATOM 7734 O O . PRO C 3 102 ? -7.256 12.553 -9.198 1.00 14.61 102 PRO T O 1
ATOM 7745 N N . TYR C 3 103 ? -8.983 11.906 -10.489 1.00 15.83 103 TYR T N 1
ATOM 7746 C CA . TYR C 3 103 ? -9.608 11.134 -9.422 1.00 16.49 103 TYR T CA 1
ATOM 7747 C C . TYR C 3 103 ? -8.641 10.122 -8.828 1.00 16.10 103 TYR T C 1
ATOM 7748 O O . TYR C 3 103 ? -8.672 9.855 -7.621 1.00 16.87 103 TYR T O 1
ATOM 7766 N N . LEU C 3 104 ? -7.788 9.535 -9.667 1.00 16.69 104 LEU T N 1
ATOM 7767 C CA . LEU C 3 104 ? -6.881 8.486 -9.235 1.00 17.47 104 LEU T CA 1
ATOM 7768 C C . LEU C 3 104 ? -5.526 9.001 -8.787 1.00 18.06 104 LEU T C 1
ATOM 7769 O O . LEU C 3 104 ? -4.809 8.266 -8.094 1.00 19.18 104 LEU T O 1
ATOM 7785 N N . GLU C 3 105 ? -5.143 10.220 -9.185 1.00 17.47 105 GLU T N 1
ATOM 7786 C CA . GLU C 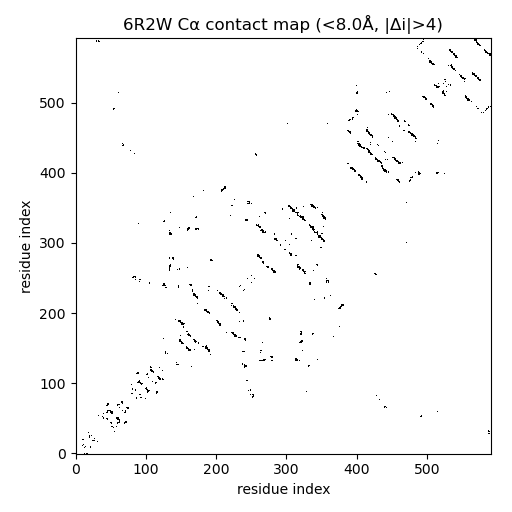3 105 ? -3.763 10.652 -9.024 1.00 16.98 105 GLU T CA 1
ATOM 7787 C C . GLU C 3 105 ? -3.548 11.905 -8.193 1.00 17.40 105 GLU T C 1
ATOM 7788 O O . GLU C 3 105 ? -2.421 12.116 -7.736 1.00 18.70 105 GLU T O 1
ATOM 7800 N N . THR C 3 106 ? -4.548 12.766 -8.028 1.00 15.77 106 THR T N 1
ATOM 7801 C CA . THR C 3 106 ? -4.338 13.951 -7.205 1.00 14.43 106 THR T CA 1
ATOM 7802 C C . THR C 3 106 ? -3.947 13.523 -5.795 1.00 14.51 106 THR T C 1
ATOM 7803 O O . THR C 3 106 ? -4.524 12.589 -5.231 1.00 16.45 106 THR T O 1
ATOM 7814 N N . ASN C 3 107 ? -2.952 14.199 -5.227 1.00 14.35 107 ASN T N 1
ATOM 7815 C CA . ASN C 3 107 ? -2.547 13.889 -3.867 1.00 15.46 107 ASN T CA 1
ATOM 7816 C C . ASN C 3 107 ? -3.630 14.329 -2.893 1.00 16.34 107 ASN T C 1
ATOM 7817 O O . ASN C 3 107 ? -4.226 15.402 -3.033 1.00 16.74 107 ASN T O 1
ATOM 7828 N N . LEU C 3 108 ? -3.852 13.515 -1.876 1.00 16.68 108 LEU T N 1
ATOM 7829 C CA . LEU C 3 108 ? -4.661 13.939 -0.749 1.00 17.66 108 LEU T CA 1
ATOM 7830 C C . LEU C 3 108 ? -3.834 14.873 0.120 1.00 18.14 108 LEU T C 1
ATOM 7831 O O . LEU C 3 108 ? -2.712 14.533 0.513 1.00 19.72 108 LEU T O 1
ATOM 7847 N N . GLY C 3 109 ? -4.385 16.048 0.417 1.00 17.23 109 GLY T N 1
ATOM 7848 C CA . GLY C 3 109 ? -3.700 17.012 1.250 1.00 16.54 109 GLY T CA 1
ATOM 7849 C C . GLY C 3 109 ? -3.577 16.532 2.682 1.00 15.99 109 GLY T C 1
ATOM 7850 O O . GLY C 3 109 ? -4.231 15.582 3.116 1.00 16.25 109 GLY T O 1
ATOM 7854 N N . GLN C 3 110 ? -2.711 17.199 3.432 1.00 15.65 110 GLN T N 1
ATOM 7855 C CA . GLN C 3 110 ? -2.530 16.839 4.831 1.00 14.78 110 GLN T CA 1
ATOM 7856 C C . GLN C 3 110 ? -3.838 17.069 5.583 1.00 14.44 110 GLN T C 1
ATOM 7857 O O . GLN C 3 110 ? -4.382 18.180 5.532 1.00 15.60 110 GLN T O 1
ATOM 7871 N N . PRO C 3 111 ? -4.360 16.078 6.305 1.00 14.10 111 PRO T N 1
ATOM 7872 C CA . PRO C 3 111 ? -5.627 16.274 7.016 1.00 14.44 111 PRO T CA 1
ATOM 7873 C C . PRO C 3 111 ? -5.434 17.081 8.292 1.00 15.22 111 PRO T C 1
ATOM 7874 O O . PRO C 3 111 ? -4.315 17.325 8.752 1.00 14.93 111 PRO T O 1
ATOM 7885 N N . THR C 3 112 ? -6.569 17.453 8.881 1.00 15.51 112 THR T N 1
ATOM 7886 C CA . THR C 3 112 ? -6.607 18.151 10.156 1.00 17.95 112 THR T CA 1
ATOM 7887 C C . THR C 3 112 ? -7.628 17.477 11.060 1.00 16.42 112 THR T C 1
ATOM 7888 O O . THR C 3 112 ? -8.761 17.221 10.637 1.00 17.04 112 THR T O 1
ATOM 7899 N N . ILE C 3 113 ? -7.226 17.173 12.293 1.00 15.26 113 ILE T N 1
ATOM 7900 C CA . ILE C 3 113 ? -8.191 16.752 13.304 1.00 15.29 113 ILE T CA 1
ATOM 7901 C C . ILE C 3 113 ? -8.986 17.978 13.735 1.00 16.66 113 ILE T C 1
ATOM 7902 O O . ILE C 3 113 ? -8.423 18.966 14.220 1.00 18.81 113 ILE T O 1
ATOM 7918 N N . GLN C 3 114 ? -10.296 17.940 13.504 1.00 17.33 114 GLN T N 1
ATOM 7919 C CA . GLN C 3 114 ? -11.167 19.059 13.835 1.00 18.35 114 GLN T CA 1
ATOM 7920 C C . GLN C 3 114 ? -11.459 19.117 15.326 1.00 18.61 114 GLN T C 1
ATOM 7921 O O . GLN C 3 114 ? -11.498 20.204 15.913 1.00 20.34 114 GLN T O 1
ATOM 7935 N N . SER C 3 115 ? -11.684 17.966 15.950 1.00 17.94 115 SER T N 1
ATOM 7936 C CA . SER C 3 115 ? -12.068 17.953 17.350 1.00 18.12 115 SER T CA 1
ATOM 7937 C C . SER C 3 115 ? -11.947 16.543 17.898 1.00 17.90 115 SER T C 1
ATOM 7938 O O . SER C 3 115 ? -11.884 15.561 17.153 1.00 17.43 115 SER T O 1
ATOM 7946 N N . PHE C 3 116 ? -11.941 16.458 19.217 1.00 19.72 116 PHE T N 1
ATOM 7947 C CA . PHE C 3 116 ? -12.114 15.187 19.903 1.00 22.03 116 PHE T CA 1
ATOM 7948 C C . PHE C 3 116 ? -12.954 15.482 21.134 1.00 20.11 116 PHE T C 1
ATOM 7949 O O . PHE C 3 116 ? -13.029 16.621 21.596 1.00 20.92 116 PHE T O 1
ATOM 7966 N N . GLU C 3 117 ? -13.648 14.461 21.625 1.00 18.95 117 GLU T N 1
ATOM 7967 C CA . GLU C 3 117 ? -14.597 14.654 22.718 1.00 20.85 117 GLU T CA 1
ATOM 7968 C C . GLU C 3 117 ? -14.678 13.362 23.513 1.00 21.86 117 GLU T C 1
ATOM 7969 O O . GLU C 3 117 ? -15.049 12.320 22.965 1.00 23.15 117 GLU T O 1
ATOM 7981 N N . GLN C 3 118 ? -14.340 13.427 24.799 1.00 21.45 118 GLN T N 1
ATOM 7982 C CA . GLN C 3 118 ? -14.278 12.250 25.652 1.00 21.98 118 GLN T CA 1
ATOM 7983 C C . GLN C 3 118 ? -15.415 12.243 26.668 1.00 21.33 118 GLN T C 1
ATOM 7984 O O . GLN C 3 118 ? -15.716 13.269 27.286 1.00 23.41 118 GLN T O 1
ATOM 7992 N N . VAL C 3 119 ? -16.040 11.079 26.834 1.00 19.92 119 VAL T N 1
ATOM 7993 C CA . VAL C 3 119 ? -16.950 10.803 27.943 1.00 19.91 119 VAL T CA 1
ATOM 7994 C C . VAL C 3 119 ? -16.493 9.473 28.532 1.00 19.82 119 VAL T C 1
ATOM 7995 O O . VAL C 3 119 ? -16.668 8.423 27.900 1.00 19.05 119 VAL T O 1
ATOM 8008 N N . GLY C 3 120 ? -15.907 9.513 29.732 1.00 21.75 120 GLY T N 1
ATOM 8009 C CA . GLY C 3 120 ? -15.411 8.297 30.364 1.00 22.07 120 GLY T CA 1
ATOM 8010 C C . GLY C 3 120 ? -14.412 7.574 29.476 1.00 22.23 120 GLY T C 1
ATOM 8011 O O . GLY C 3 120 ? -13.458 8.166 28.965 1.00 21.84 120 GLY T O 1
ATOM 8015 N N . THR C 3 121 ? -14.652 6.281 29.253 1.00 21.93 121 THR T N 1
ATOM 8016 C CA . THR C 3 121 ? -13.765 5.415 28.485 1.00 22.56 121 THR T CA 1
ATOM 8017 C C . THR C 3 121 ? -13.963 5.489 26.970 1.00 21.37 121 THR T C 1
ATOM 8018 O O . THR C 3 121 ? -13.427 4.629 26.261 1.00 20.76 121 THR T O 1
ATOM 8029 N N . LYS C 3 122 ? -14.720 6.450 26.446 1.00 20.14 122 LYS T N 1
ATOM 8030 C CA . LYS C 3 122 ? -14.899 6.562 25.004 1.00 20.58 122 LYS T CA 1
ATOM 8031 C C . LYS C 3 122 ? -14.558 7.970 24.539 1.00 18.01 122 LYS T C 1
ATOM 8032 O O . LYS C 3 122 ? -14.785 8.949 25.256 1.00 17.72 122 LYS T O 1
ATOM 8051 N N . VAL C 3 123 ? -13.998 8.057 23.330 1.00 17.60 123 VAL T N 1
ATOM 8052 C CA . VAL C 3 123 ? -13.625 9.328 22.716 1.00 17.43 123 VAL T CA 1
ATOM 8053 C C . VAL C 3 123 ? -14.085 9.340 21.264 1.00 16.29 123 VAL T C 1
ATOM 8054 O O . VAL C 3 123 ? -13.877 8.363 20.536 1.00 16.51 123 VAL T O 1
ATOM 8067 N N . ASN C 3 124 ? -14.709 10.447 20.848 1.00 15.27 124 ASN T N 1
ATOM 8068 C CA . ASN C 3 124 ? -14.928 10.734 19.440 1.00 15.31 124 ASN T CA 1
ATOM 8069 C C . ASN C 3 124 ? -13.707 11.496 18.938 1.00 15.06 124 ASN T C 1
ATOM 8070 O O . ASN C 3 124 ? -13.248 12.435 19.592 1.00 16.96 124 ASN T O 1
ATOM 8081 N N . VAL C 3 125 ? -13.206 11.127 17.770 1.00 13.97 125 VAL T N 1
ATOM 8082 C CA . VAL C 3 125 ? -12.228 11.942 17.065 1.00 13.76 125 VAL T CA 1
ATOM 8083 C C . VAL C 3 125 ? -12.816 12.279 15.707 1.00 13.58 125 VAL T C 1
ATOM 8084 O O . VAL C 3 125 ? -13.200 11.373 14.961 1.00 14.84 125 VAL T O 1
ATOM 8097 N N . THR C 3 126 ? -12.884 13.567 15.387 1.00 14.03 126 THR T N 1
ATOM 8098 C CA . THR C 3 126 ? -13.476 14.029 14.140 1.00 14.35 126 THR T CA 1
ATOM 8099 C C . THR C 3 126 ? -12.428 14.711 13.279 1.00 14.30 126 THR T C 1
ATOM 8100 O O . THR C 3 126 ? -11.706 15.591 13.757 1.00 14.92 126 THR T O 1
ATOM 8111 N N . VAL C 3 127 ? -12.371 14.312 12.003 1.00 13.62 127 VAL T N 1
ATOM 8112 C CA . VAL C 3 127 ? -11.471 14.885 11.014 1.00 14.89 127 VAL T CA 1
ATOM 8113 C C . VAL C 3 127 ? -12.235 15.940 10.228 1.00 15.34 127 VAL T C 1
ATOM 8114 O O . VAL C 3 127 ? -13.403 15.738 9.868 1.00 15.98 127 VAL T O 1
ATOM 8127 N N . GLU C 3 128 ? -11.571 17.054 9.925 1.00 16.71 128 GLU T N 1
ATOM 8128 C CA . GLU C 3 128 ? -12.192 18.097 9.112 1.00 18.15 128 GLU T CA 1
ATOM 8129 C C . GLU C 3 128 ? -12.473 17.580 7.700 1.00 19.42 128 GLU T C 1
ATOM 8130 O O . GLU C 3 128 ? -11.584 17.028 7.051 1.00 20.01 128 GLU T O 1
ATOM 8142 N N . ASP C 3 129 ? -13.707 17.756 7.205 1.00 21.67 129 ASP T N 1
ATOM 8143 C CA . ASP C 3 129 ? -14.017 17.338 5.827 1.00 23.58 129 ASP T CA 1
ATOM 8144 C C . ASP C 3 129 ? -13.732 18.521 4.917 1.00 24.52 129 ASP T C 1
ATOM 8145 O O . ASP C 3 129 ? -14.614 19.313 4.591 1.00 27.68 129 ASP T O 1
ATOM 8154 N N . GLU C 3 130 ? -12.496 18.632 4.480 1.00 22.83 130 GLU T N 1
ATOM 8155 C CA . GLU C 3 130 ? -12.075 19.884 3.894 1.00 24.01 130 GLU T CA 1
ATOM 8156 C C . GLU C 3 130 ? -12.407 19.983 2.416 1.00 22.39 130 GLU T C 1
ATOM 8157 O O . GLU C 3 130 ? -12.742 19.006 1.739 1.00 21.13 130 GLU T O 1
ATOM 8169 N N . ARG C 3 131 ? -12.286 21.208 1.926 1.00 22.58 131 ARG T N 1
ATOM 8170 C CA . ARG C 3 131 ? -12.655 21.551 0.571 1.00 24.31 131 ARG T CA 1
ATOM 8171 C C . ARG C 3 131 ? -11.612 21.068 -0.430 1.00 20.53 131 ARG T C 1
ATOM 8172 O O . ARG C 3 131 ? -10.408 21.024 -0.146 1.00 18.66 131 ARG T O 1
ATOM 8193 N N . THR C 3 132 ? -12.100 20.710 -1.618 1.00 17.90 132 THR T N 1
ATOM 8194 C CA . THR C 3 132 ? -11.278 20.501 -2.798 1.00 16.77 132 THR T CA 1
ATOM 8195 C C . THR C 3 132 ? -11.555 21.605 -3.807 1.00 15.10 132 THR T C 1
ATOM 8196 O O . THR C 3 132 ? -12.471 22.418 -3.641 1.00 15.96 132 THR T O 1
ATOM 8207 N N . LEU C 3 133 ? -10.774 21.585 -4.886 1.00 15.17 133 LEU T N 1
ATOM 8208 C CA . LEU C 3 133 ? -10.945 22.542 -5.968 1.00 15.10 133 LEU T CA 1
ATOM 8209 C C . LEU C 3 133 ? -12.075 22.166 -6.919 1.00 15.67 133 LEU T C 1
ATOM 8210 O O . LEU C 3 133 ? -12.371 22.937 -7.838 1.00 16.82 133 LEU T O 1
ATOM 8226 N N . VAL C 3 134 ? -12.734 21.024 -6.716 1.00 15.16 134 VAL T N 1
ATOM 8227 C CA . VAL C 3 134 ? -13.833 20.642 -7.594 1.00 16.88 134 VAL T CA 1
ATOM 8228 C C . VAL C 3 134 ? -15.042 21.514 -7.281 1.00 18.66 134 VAL T C 1
ATOM 8229 O O . VAL C 3 134 ? -15.427 21.668 -6.116 1.00 19.48 134 VAL T O 1
ATOM 8242 N N . ARG C 3 135 ? -15.635 22.104 -8.313 1.00 21.76 135 ARG T N 1
ATOM 8243 C CA . ARG C 3 135 ? -16.851 22.879 -8.141 1.00 25.14 135 ARG T CA 1
ATOM 8244 C C . ARG C 3 135 ? -18.080 22.067 -8.535 1.00 25.83 135 ARG T C 1
ATOM 8245 O O . ARG C 3 135 ? -18.046 21.245 -9.454 1.00 25.53 135 ARG T O 1
ATOM 8266 N N . ARG C 3 136 ? -19.175 22.312 -7.831 1.00 28.68 136 ARG T N 1
ATOM 8267 C CA . ARG C 3 136 ? -20.487 21.867 -8.269 1.00 35.19 136 ARG T CA 1
ATOM 8268 C C . ARG C 3 136 ? -21.395 23.077 -8.175 1.00 36.71 136 ARG T C 1
ATOM 8269 O O . ARG C 3 136 ? -21.475 23.706 -7.115 1.00 34.34 136 ARG T O 1
ATOM 8290 N N . ASN C 3 137 ? -22.051 23.416 -9.279 1.00 40.83 137 ASN T N 1
ATOM 8291 C CA . ASN C 3 137 ? -22.756 24.691 -9.331 1.00 47.23 137 ASN T CA 1
ATOM 8292 C C . ASN C 3 137 ? -21.796 25.764 -8.818 1.00 52.14 137 ASN T C 1
ATOM 8293 O O . ASN C 3 137 ? -20.675 25.886 -9.324 1.00 52.21 137 ASN T O 1
ATOM 8304 N N . ASN C 3 138 ? -22.188 26.525 -7.800 1.00 56.35 138 ASN T N 1
ATOM 8305 C CA . ASN C 3 138 ? -21.381 27.654 -7.354 1.00 60.45 138 ASN T CA 1
ATOM 8306 C C . ASN C 3 138 ? -20.535 27.343 -6.121 1.00 54.20 138 ASN T C 1
ATOM 8307 O O . ASN C 3 138 ? -20.111 28.270 -5.423 1.00 55.48 138 ASN T O 1
ATOM 8318 N N . THR C 3 139 ? -20.245 26.070 -5.853 1.00 46.24 139 THR T N 1
ATOM 8319 C CA . THR C 3 139 ? -19.669 25.703 -4.568 1.00 41.14 139 THR T CA 1
ATOM 8320 C C . THR C 3 139 ? -18.512 24.729 -4.724 1.00 32.96 139 THR T C 1
ATOM 8321 O O . THR C 3 139 ? -18.498 23.900 -5.631 1.00 31.80 139 THR T O 1
ATOM 8332 N N . PHE C 3 140 ? -17.555 24.803 -3.802 1.00 27.43 140 PHE T N 1
ATOM 8333 C CA . PHE C 3 140 ? -16.482 23.820 -3.771 1.00 22.62 140 PHE T CA 1
ATOM 8334 C C . PHE C 3 140 ? -16.962 22.571 -3.039 1.00 21.51 140 PHE T C 1
ATOM 8335 O O . PHE C 3 140 ? -17.543 22.656 -1.951 1.00 24.30 140 PHE T O 1
ATOM 8352 N N . LEU C 3 141 ? -16.712 21.414 -3.639 1.00 19.42 141 LEU T N 1
ATOM 8353 C CA . LEU C 3 141 ? -17.034 20.139 -3.028 1.00 19.22 141 LEU T CA 1
ATOM 8354 C C . LEU C 3 141 ? -15.957 19.716 -2.039 1.00 17.81 141 LEU T C 1
ATOM 8355 O O . LEU C 3 141 ? -14.757 19.949 -2.241 1.00 17.35 141 LEU T O 1
ATOM 8371 N N . SER C 3 142 ? -16.402 19.049 -0.977 1.00 18.61 142 SER T N 1
ATOM 8372 C CA . SER C 3 142 ? -15.482 18.499 -0.001 1.00 18.99 142 SER T CA 1
ATOM 8373 C C . SER C 3 142 ? -14.856 17.206 -0.522 1.00 17.99 142 SER T C 1
ATOM 8374 O O . SER C 3 142 ? -15.331 16.582 -1.475 1.00 17.84 142 SER T O 1
ATOM 8382 N N . LEU C 3 143 ? -13.796 16.775 0.163 1.00 17.40 143 LEU T N 1
ATOM 8383 C CA . LEU C 3 143 ? -13.198 15.475 -0.122 1.00 17.59 143 LEU T CA 1
ATOM 8384 C C . LEU C 3 143 ? -14.237 14.357 -0.093 1.00 17.68 143 LEU T C 1
ATOM 8385 O O . LEU C 3 143 ? -14.250 13.484 -0.967 1.00 18.25 143 LEU T O 1
ATOM 8401 N N . ARG C 3 144 ? -15.107 14.355 0.923 1.00 18.82 144 ARG T N 1
ATOM 8402 C CA . ARG C 3 144 ? -16.154 13.336 1.008 1.00 20.07 144 ARG T CA 1
ATOM 8403 C C . ARG C 3 144 ? -17.137 13.454 -0.156 1.00 20.09 144 ARG T C 1
ATOM 8404 O O . ARG C 3 144 ? -17.576 12.439 -0.713 1.00 20.38 144 ARG T O 1
ATOM 8425 N N . ASP C 3 145 ? -17.511 14.688 -0.519 1.00 18.22 145 ASP T N 1
ATOM 8426 C CA . ASP C 3 145 ? -18.393 14.904 -1.660 1.00 19.39 145 ASP T CA 1
ATOM 8427 C C . ASP C 3 145 ? -17.815 14.269 -2.921 1.00 19.72 145 ASP T C 1
ATOM 8428 O O . ASP C 3 145 ? -18.547 13.671 -3.718 1.00 21.75 145 ASP T O 1
ATOM 8437 N N . VAL C 3 146 ? -16.507 14.416 -3.135 1.00 17.57 146 VAL T N 1
ATOM 8438 C CA . VAL C 3 146 ? -15.899 13.947 -4.374 1.00 17.61 146 VAL T CA 1
ATOM 8439 C C . VAL C 3 146 ? -15.714 12.439 -4.356 1.00 18.41 146 VAL T C 1
ATOM 8440 O O . VAL C 3 146 ? -16.007 11.749 -5.337 1.00 20.05 146 VAL T O 1
ATOM 8453 N N . PHE C 3 147 ? -15.182 11.910 -3.259 1.00 18.43 147 PHE T N 1
ATOM 8454 C CA . PHE C 3 147 ? -14.753 10.520 -3.213 1.00 18.31 147 PHE T CA 1
ATOM 8455 C C . PHE C 3 147 ? -15.803 9.579 -2.645 1.00 20.20 147 PHE T C 1
ATOM 8456 O O . PHE C 3 147 ? -15.698 8.365 -2.858 1.00 20.11 147 PHE T O 1
ATOM 8473 N N . GLY C 3 148 ? -16.789 10.104 -1.922 1.00 20.75 148 GLY T N 1
ATOM 8474 C CA . GLY C 3 148 ? -17.819 9.260 -1.339 1.00 22.09 148 GLY T CA 1
ATOM 8475 C C . GLY C 3 148 ? -17.215 8.110 -0.568 1.00 21.95 148 GLY T C 1
ATOM 8476 O O . GLY C 3 148 ? -16.273 8.283 0.215 1.00 22.60 148 GLY T O 1
ATOM 8480 N N . LYS C 3 149 ? -17.728 6.904 -0.826 1.00 24.54 149 LYS T N 1
ATOM 8481 C CA . LYS C 3 149 ? -17.304 5.732 -0.076 1.00 28.03 149 LYS T CA 1
ATOM 8482 C C . LYS C 3 149 ? -15.866 5.319 -0.363 1.00 24.80 149 LYS T C 1
ATOM 8483 O O . LYS C 3 149 ? -15.336 4.483 0.372 1.00 25.11 149 LYS T O 1
ATOM 8502 N N . ASP C 3 150 ? -15.224 5.860 -1.404 1.00 21.15 150 ASP T N 1
ATOM 8503 C CA . ASP C 3 150 ? -13.850 5.471 -1.708 1.00 20.29 150 ASP T CA 1
ATOM 8504 C C . ASP C 3 150 ? -12.834 6.002 -0.699 1.00 18.67 150 ASP T C 1
ATOM 8505 O O . ASP C 3 150 ? -11.692 5.530 -0.682 1.00 19.88 150 ASP T O 1
ATOM 8514 N N . LEU C 3 151 ? -13.216 6.981 0.115 1.00 16.26 151 LEU T N 1
ATOM 8515 C CA . LEU C 3 151 ? -12.326 7.630 1.068 1.00 15.20 151 LEU T CA 1
ATOM 8516 C C . LEU C 3 151 ? -12.514 7.042 2.464 1.00 15.02 151 LEU T C 1
ATOM 8517 O O . LEU C 3 151 ? -13.645 6.873 2.934 1.00 16.42 151 LEU T O 1
ATOM 8533 N N . ILE C 3 152 ? -11.401 6.742 3.131 1.00 14.11 152 ILE T N 1
ATOM 8534 C CA . ILE C 3 152 ? -11.415 6.352 4.534 1.00 13.22 152 ILE T CA 1
ATOM 8535 C C . ILE C 3 152 ? -10.402 7.215 5.274 1.00 13.88 152 ILE T C 1
ATOM 8536 O O . ILE C 3 152 ? -9.566 7.881 4.668 1.00 14.92 152 ILE T O 1
ATOM 8552 N N . TYR C 3 153 ? -10.456 7.158 6.601 1.00 12.85 153 TYR T N 1
ATOM 8553 C CA . TYR C 3 153 ? -9.420 7.756 7.426 1.00 12.64 153 TYR T CA 1
ATOM 8554 C C . TYR C 3 153 ? -8.868 6.712 8.379 1.00 13.25 153 TYR T C 1
ATOM 8555 O O . TYR C 3 153 ? -9.591 5.834 8.857 1.00 13.53 153 TYR T O 1
ATOM 8573 N N . THR C 3 154 ? -7.577 6.814 8.651 1.00 12.72 154 THR T N 1
ATOM 8574 C CA A THR C 3 154 ? -6.926 5.966 9.635 0.48 13.77 154 THR T CA 1
ATOM 8575 C CA B THR C 3 154 ? -6.912 5.968 9.628 0.52 13.57 154 THR T CA 1
ATOM 8576 C C . THR C 3 154 ? -6.413 6.844 10.760 1.00 13.34 154 THR T C 1
ATOM 8577 O O . THR C 3 154 ? -5.938 7.963 10.530 1.00 15.45 154 THR T O 1
ATOM 8597 N N . LEU C 3 155 ? -6.533 6.320 11.967 1.00 13.73 155 LEU T N 1
ATOM 8598 C CA . LEU C 3 155 ? -6.129 6.985 13.187 1.00 15.09 155 LEU T CA 1
ATOM 8599 C C . LEU C 3 155 ? -4.955 6.231 13.791 1.00 17.35 155 LEU T C 1
ATOM 8600 O O . LEU C 3 155 ? -4.994 5.003 13.900 1.00 19.06 155 LEU T O 1
ATOM 8616 N N . TYR C 3 156 ? -3.905 6.965 14.129 1.00 16.51 156 TYR T N 1
ATOM 8617 C CA A TYR C 3 156 ? -2.755 6.503 14.893 0.50 13.79 156 TYR T CA 1
ATOM 8618 C CA B TYR C 3 156 ? -2.831 6.442 14.951 0.50 13.48 156 TYR T CA 1
ATOM 8619 C C . TYR C 3 156 ? -2.865 7.189 16.258 1.00 17.94 156 TYR T C 1
ATOM 8620 O O . TYR C 3 156 ? -2.881 8.425 16.299 1.00 27.19 156 TYR T O 1
ATOM 8637 N N . TYR C 3 157 ? -2.949 6.423 17.337 1.00 22.17 157 TYR T N 1
ATOM 8638 C CA . TYR C 3 157 ? -3.096 7.036 18.645 1.00 23.36 157 TYR T CA 1
ATOM 8639 C C . TYR C 3 157 ? -2.272 6.289 19.677 1.00 24.41 157 TYR T C 1
ATOM 8640 O O . TYR C 3 157 ? -1.914 5.122 19.509 1.00 26.47 157 TYR T O 1
ATOM 8658 N N . TRP C 3 158 ? -1.954 6.992 20.752 1.00 22.54 158 TRP T N 1
ATOM 8659 C CA . TRP C 3 158 ? -1.128 6.376 21.773 1.00 23.94 158 TRP T CA 1
ATOM 8660 C C . TRP C 3 158 ? -1.396 7.048 23.103 1.00 26.65 158 TRP T C 1
ATOM 8661 O O . TRP C 3 158 ? -1.833 8.201 23.151 1.00 24.14 158 TRP T O 1
ATOM 8682 N N . LYS C 3 159 ? -1.145 6.290 24.173 1.00 32.98 159 LYS T N 1
ATOM 8683 C CA . LYS C 3 159 ? -1.058 6.814 25.527 1.00 42.08 159 LYS T CA 1
ATOM 8684 C C . LYS C 3 159 ? 0.365 7.277 25.775 1.00 46.24 159 LYS T C 1
ATOM 8685 O O . LYS C 3 159 ? 1.320 6.548 25.4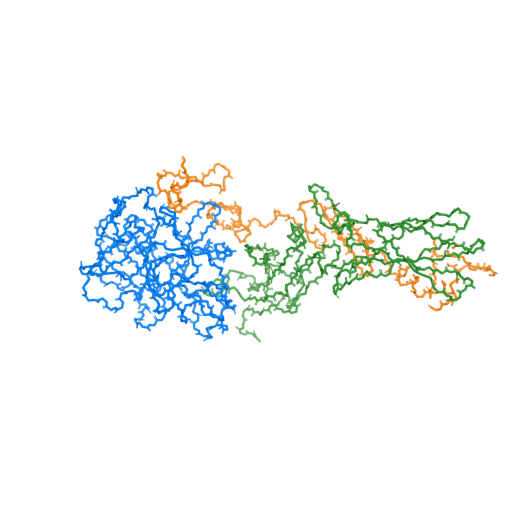88 1.00 45.62 159 LYS T O 1
ATOM 8704 N N . SER C 3 160 ? 0.502 8.478 26.325 1.00 51.43 160 SER T N 1
ATOM 8705 C CA . SER C 3 160 ? 1.826 8.996 26.631 1.00 55.94 160 SER T CA 1
ATOM 8706 C C . SER C 3 160 ? 2.596 8.049 27.541 1.00 58.57 160 SER T C 1
ATOM 8707 O O . SER C 3 160 ? 3.822 7.943 27.421 1.00 58.74 160 SER T O 1
ATOM 8715 N N . SER C 3 161 ? 1.898 7.327 28.421 1.00 60.78 161 SER T N 1
ATOM 8716 C CA . SER C 3 161 ? 2.528 6.497 29.443 1.00 62.54 161 SER T CA 1
ATOM 8717 C C . SER C 3 161 ? 2.951 5.121 28.940 1.00 64.45 161 SER T C 1
ATOM 8718 O O . SER C 3 161 ? 3.554 4.362 29.709 1.00 65.40 161 SER T O 1
ATOM 8726 N N . SER C 3 162 ? 2.666 4.783 27.684 1.00 64.54 162 SER T N 1
ATOM 8727 C CA . SER C 3 162 ? 2.948 3.464 27.137 1.00 64.92 162 SER T CA 1
ATOM 8728 C C . SER C 3 162 ? 3.674 3.606 25.808 1.00 64.72 162 SER T C 1
ATOM 8729 O O . SER C 3 162 ? 3.498 4.595 25.092 1.00 64.57 162 SER T O 1
ATOM 8737 N N . SER C 3 163 ? 4.484 2.598 25.472 1.00 64.83 163 SER T N 1
ATOM 8738 C CA . SER C 3 163 ? 5.275 2.661 24.249 1.00 65.21 163 SER T CA 1
ATOM 8739 C C . SER C 3 163 ? 4.509 2.201 23.014 1.00 62.60 163 SER T C 1
ATOM 8740 O O . SER C 3 163 ? 4.952 2.474 21.893 1.00 63.95 163 SER T O 1
ATOM 8748 N N . GLY C 3 164 ? 3.374 1.528 23.181 1.00 58.22 164 GLY T N 1
ATOM 8749 C CA . GLY C 3 164 ? 2.664 0.998 22.040 1.00 53.94 164 GLY T CA 1
ATOM 8750 C C . GLY C 3 164 ? 1.922 2.059 21.242 1.00 49.97 164 GLY T C 1
ATOM 8751 O O . GLY C 3 164 ? 1.619 3.154 21.712 1.00 50.62 164 GLY T O 1
ATOM 8755 N N . LYS C 3 165 ? 1.640 1.716 19.991 1.00 45.22 165 LYS T N 1
ATOM 8756 C CA . LYS C 3 165 ? 0.786 2.509 19.124 1.00 42.76 165 LYS T CA 1
ATOM 8757 C C . LYS C 3 165 ? -0.470 1.706 18.820 1.00 33.97 165 LYS T C 1
ATOM 8758 O O . LYS C 3 165 ? -0.429 0.478 18.732 1.00 32.03 165 LYS T O 1
ATOM 8777 N N . LYS C 3 166 ? -1.590 2.407 18.696 1.00 27.14 166 LYS T N 1
ATOM 8778 C CA . LYS C 3 166 ? -2.868 1.802 18.361 1.00 23.97 166 LYS T CA 1
ATOM 8779 C C . LYS C 3 166 ? -3.363 2.416 17.060 1.00 20.92 166 LYS T C 1
ATOM 8780 O O . LYS C 3 166 ? -3.027 3.556 16.726 1.00 19.87 166 LYS T O 1
ATOM 8788 N N . THR C 3 167 ? -4.186 1.678 16.337 1.00 19.39 167 THR T N 1
ATOM 8789 C CA . THR C 3 167 ? -4.772 2.211 15.121 1.00 18.53 167 THR T CA 1
ATOM 8790 C C . THR C 3 167 ? -6.265 1.909 15.089 1.00 15.26 167 THR T C 1
ATOM 8791 O O . THR C 3 167 ? -6.749 0.950 15.697 1.00 17.39 167 THR T O 1
ATOM 8802 N N . ALA C 3 168 ? -6.988 2.738 14.338 1.00 13.87 168 ALA T N 1
ATOM 8803 C CA . ALA C 3 168 ? -8.397 2.524 14.051 1.00 14.59 168 ALA T CA 1
ATOM 8804 C C . ALA C 3 168 ? -8.658 3.064 12.652 1.00 13.87 168 ALA T C 1
ATOM 8805 O O . ALA C 3 168 ? -7.885 3.870 12.129 1.00 13.51 168 ALA T O 1
ATOM 8812 N N . LYS C 3 169 ? -9.769 2.639 12.055 1.00 13.18 169 LYS T N 1
ATOM 8813 C CA A LYS C 3 169 ? -10.135 3.086 10.720 0.43 12.83 169 LYS T CA 1
ATOM 8814 C CA B LYS C 3 169 ? -10.134 3.093 10.722 0.57 11.40 169 LYS T CA 1
ATOM 8815 C C . LYS C 3 169 ? -11.616 3.415 10.672 1.00 11.59 169 LYS T C 1
ATOM 8816 O O . LYS C 3 169 ? -12.426 2.818 11.388 1.00 13.64 169 LYS T O 1
ATOM 8851 N N . THR C 3 170 ? -11.954 4.379 9.819 1.00 11.65 170 THR T N 1
ATOM 8852 C CA . THR C 3 170 ? -13.332 4.797 9.661 1.00 11.46 170 THR T CA 1
ATOM 8853 C C . THR C 3 170 ? -13.674 5.040 8.201 1.00 12.26 170 THR T C 1
ATOM 8854 O O . THR C 3 170 ? -12.843 5.526 7.427 1.00 13.36 170 THR T O 1
ATOM 8865 N N . ASN C 3 171 ? -14.912 4.680 7.842 1.00 13.11 171 ASN T N 1
ATOM 8866 C CA . ASN C 3 171 ? -15.507 4.979 6.549 1.00 14.56 171 ASN T CA 1
ATOM 8867 C C . ASN C 3 171 ? -16.052 6.392 6.454 1.00 15.41 171 ASN T C 1
ATOM 8868 O O . ASN C 3 171 ? -16.406 6.827 5.351 1.00 17.08 171 ASN T O 1
ATOM 8879 N N . THR C 3 172 ? -16.159 7.100 7.575 1.00 14.80 172 THR T N 1
ATOM 8880 C CA . THR C 3 172 ? -16.644 8.464 7.606 1.00 16.02 172 THR T CA 1
ATOM 8881 C C . THR C 3 172 ? -15.480 9.381 7.966 1.00 15.60 172 THR T C 1
ATOM 8882 O O . THR C 3 172 ? -14.318 9.044 7.698 1.00 15.47 172 THR T O 1
ATOM 8893 N N . ASN C 3 173 ? -15.777 10.512 8.586 1.00 16.16 173 ASN T N 1
ATOM 8894 C CA A ASN C 3 173 ? -14.750 11.403 9.103 0.56 17.09 173 ASN T CA 1
ATOM 8895 C CA B ASN C 3 173 ? -14.743 11.399 9.095 0.44 17.89 173 ASN T CA 1
ATOM 8896 C C . ASN C 3 173 ? -14.617 11.313 10.613 1.00 16.90 173 ASN T C 1
ATOM 8897 O O . ASN C 3 173 ? -13.937 12.145 11.218 1.00 17.15 173 ASN T O 1
ATOM 8917 N N . GLU C 3 174 ? -15.233 10.306 11.230 1.00 16.70 174 GLU T N 1
ATOM 8918 C CA . GLU C 3 174 ? -15.346 10.209 12.675 1.00 18.22 174 GLU T CA 1
ATOM 8919 C C . GLU C 3 174 ? -14.921 8.835 13.162 1.00 15.17 174 GLU T C 1
ATOM 8920 O O . GLU C 3 174 ? -15.275 7.810 12.565 1.00 15.41 174 GLU T O 1
ATOM 8932 N N . PHE C 3 175 ? -14.196 8.830 14.281 1.00 14.88 175 PHE T N 1
ATOM 8933 C CA . PHE C 3 175 ? -13.841 7.616 14.991 1.00 14.42 175 PHE T CA 1
ATOM 8934 C C . PHE C 3 175 ? -14.467 7.622 16.384 1.00 16.62 175 PHE T C 1
ATOM 8935 O O . PHE C 3 175 ? -14.525 8.665 17.046 1.00 19.10 175 PHE T O 1
ATOM 8952 N N . LEU C 3 176 ? -14.891 6.452 16.844 1.00 15.08 176 LEU T N 1
ATOM 8953 C CA . LEU C 3 176 ? -15.314 6.253 18.227 1.00 15.83 176 LEU T CA 1
ATOM 8954 C C . LEU C 3 176 ? -14.400 5.181 18.798 1.00 17.00 176 LEU T C 1
ATOM 8955 O O . LEU C 3 176 ? -14.442 4.032 18.348 1.00 18.11 176 LEU T O 1
ATOM 8971 N N . ILE C 3 177 ? -13.539 5.561 19.744 1.00 16.70 177 ILE T N 1
ATOM 8972 C CA . ILE C 3 177 ? -12.546 4.637 20.268 1.00 19.25 177 ILE T CA 1
ATOM 8973 C C . ILE C 3 177 ? -12.678 4.500 21.781 1.00 19.62 177 ILE T C 1
ATOM 8974 O O . ILE C 3 177 ? -13.169 5.391 22.479 1.00 20.02 177 ILE T O 1
ATOM 8990 N N . ASP C 3 178 ? -12.186 3.371 22.286 1.00 19.42 178 ASP T N 1
ATOM 8991 C CA . ASP C 3 178 ? -12.101 3.135 23.718 1.00 21.95 178 ASP T CA 1
ATOM 8992 C C . ASP C 3 178 ? -10.737 3.583 24.226 1.00 22.96 178 ASP T C 1
ATOM 8993 O O . ASP C 3 178 ? -9.712 3.361 23.572 1.00 23.47 178 ASP T O 1
ATOM 9002 N N . VAL C 3 179 ? -10.731 4.198 25.409 1.00 23.29 179 VAL T N 1
ATOM 9003 C CA . VAL C 3 179 ? -9.508 4.666 26.040 1.00 23.99 179 VAL T CA 1
ATOM 9004 C C . VAL C 3 179 ? -9.552 4.295 27.514 1.00 25.31 179 VAL T C 1
ATOM 9005 O O . VAL C 3 179 ? -10.617 4.095 28.100 1.00 26.23 179 VAL T O 1
ATOM 9018 N N . ASP C 3 180 ? -8.373 4.217 28.115 1.00 25.56 180 ASP T N 1
ATOM 9019 C CA . ASP C 3 180 ? -8.286 4.059 29.557 1.00 31.37 180 ASP T CA 1
ATOM 9020 C C . ASP C 3 180 ? -8.513 5.407 30.223 1.00 33.47 180 ASP T C 1
ATOM 9021 O O . ASP C 3 180 ? -8.018 6.435 29.749 1.00 31.40 180 ASP T O 1
ATOM 9030 N N . LYS C 3 181 ? -9.272 5.407 31.318 1.00 38.08 181 LYS T N 1
ATOM 9031 C CA . LYS C 3 181 ? -9.475 6.642 32.059 1.00 42.83 181 LYS T CA 1
ATOM 9032 C C . LYS C 3 181 ? -8.162 7.074 32.700 1.00 41.47 181 LYS T C 1
ATOM 9033 O O . LYS C 3 181 ? -7.295 6.251 33.007 1.00 41.35 181 LYS T O 1
ATOM 9052 N N . GLY C 3 182 ? -8.035 8.380 32.923 1.00 40.79 182 GLY T N 1
ATOM 9053 C CA . GLY C 3 182 ? -6.881 8.924 33.607 1.00 40.15 182 GLY T CA 1
ATOM 9054 C C . GLY C 3 182 ? -5.607 8.935 32.800 1.00 39.75 182 GLY T C 1
ATOM 9055 O O . GLY C 3 182 ? -4.536 9.193 33.363 1.00 39.60 182 GLY T O 1
ATOM 9059 N N . GLU C 3 183 ? -5.686 8.656 31.501 1.00 39.75 183 GLU T N 1
ATOM 9060 C CA . GLU C 3 183 ? -4.530 8.661 30.621 1.00 40.43 183 GLU T CA 1
ATOM 9061 C C . GLU C 3 183 ? -4.734 9.720 29.548 1.00 36.07 183 GLU T C 1
ATOM 9062 O O . GLU C 3 183 ? -5.841 9.891 29.028 1.00 33.14 183 GLU T O 1
ATOM 9074 N N . ASN C 3 184 ? -3.670 10.426 29.215 1.00 36.60 184 ASN T N 1
ATOM 9075 C CA . ASN C 3 184 ? -3.735 11.416 28.155 1.00 38.61 184 ASN T CA 1
ATOM 9076 C C . ASN C 3 184 ? -3.292 10.743 26.869 1.00 34.34 184 ASN T C 1
ATOM 9077 O O . ASN C 3 184 ? -2.255 10.074 26.831 1.00 36.44 184 ASN T O 1
ATOM 9088 N N . TYR C 3 185 ? -4.119 10.856 25.844 1.00 28.11 185 TYR T N 1
ATOM 9089 C CA . TYR C 3 185 ? -3.842 10.241 24.561 1.00 23.94 185 TYR T CA 1
ATOM 9090 C C . TYR C 3 185 ? -3.501 11.313 23.536 1.00 21.26 185 TYR T C 1
ATOM 9091 O O . TYR C 3 185 ? -3.953 12.458 23.628 1.00 21.95 185 TYR T O 1
ATOM 9109 N N . CYS C 3 186 ? -2.694 10.936 22.555 1.00 18.60 186 CYS T N 1
ATOM 9110 C CA . CYS C 3 186 ? -2.421 11.794 21.417 1.00 18.61 186 CYS T CA 1
ATOM 9111 C C . CYS C 3 186 ? -2.835 11.069 20.145 1.00 17.92 186 CYS T C 1
ATOM 9112 O O . CYS C 3 186 ? -2.924 9.837 20.112 1.00 18.53 186 CYS T O 1
ATOM 9119 N N . PHE C 3 187 ? -3.074 11.855 19.094 1.00 16.42 187 PHE T N 1
ATOM 9120 C CA . PHE C 3 187 ? -3.748 11.374 17.903 1.00 17.16 187 PHE T CA 1
ATOM 9121 C C . PHE C 3 187 ? -3.149 12.003 16.652 1.00 15.69 187 PHE T C 1
ATOM 9122 O O . PHE C 3 187 ? -2.819 13.192 16.645 1.00 16.29 187 PHE T O 1
ATOM 9139 N N . SER C 3 188 ? -3.061 11.208 15.584 1.00 14.80 188 SER T N 1
ATOM 9140 C CA A SER C 3 188 ? -2.803 11.701 14.236 0.53 14.89 188 SER T CA 1
ATOM 9141 C CA B SER C 3 188 ? -2.808 11.704 14.236 0.47 14.51 188 SER T CA 1
ATOM 9142 C C . SER C 3 188 ? -3.627 10.865 13.263 1.00 13.77 188 SER T C 1
ATOM 9143 O O . SER C 3 188 ? -3.934 9.704 13.536 1.00 14.90 188 SER T O 1
ATOM 9156 N N . VAL C 3 189 ? -3.996 11.462 12.121 1.00 12.45 189 VAL T N 1
ATOM 9157 C CA . VAL C 3 189 ? -4.795 10.763 11.121 1.00 13.01 189 VAL T CA 1
ATOM 9158 C C . VAL C 3 189 ? -4.159 10.864 9.740 1.00 13.49 189 VAL T C 1
ATOM 9159 O O . VAL C 3 189 ? -3.389 11.780 9.443 1.00 15.10 189 VAL T O 1
ATOM 9172 N N . GLN C 3 190 ? -4.554 9.935 8.910 1.00 13.91 190 GLN T N 1
ATOM 9173 C CA . GLN C 3 190 ? -4.252 9.987 7.491 1.00 14.68 190 GLN T CA 1
ATOM 9174 C C . GLN C 3 190 ? -5.507 9.723 6.662 1.00 15.78 190 GLN T C 1
ATOM 9175 O O . GLN C 3 190 ? -6.314 8.932 7.047 1.00 16.01 190 GLN T O 1
ATOM 9183 N N . ALA C 3 191 ? -5.648 10.466 5.573 1.00 15.02 191 ALA T N 1
ATOM 9184 C CA . ALA C 3 191 ? -6.642 10.152 4.553 1.00 15.68 191 ALA T CA 1
ATOM 9185 C C . ALA C 3 191 ? -6.110 9.043 3.650 1.00 15.86 191 ALA T C 1
ATOM 9186 O O . ALA C 3 191 ? -4.929 9.032 3.296 1.00 17.00 191 ALA T O 1
ATOM 9193 N N . VAL C 3 192 ? -6.981 8.099 3.288 1.00 15.37 192 VAL T N 1
ATOM 9194 C CA . VAL C 3 192 ? -6.594 6.958 2.461 1.00 16.21 192 VAL T CA 1
ATOM 9195 C C . VAL C 3 192 ? -7.693 6.656 1.451 1.00 16.11 192 VAL T C 1
ATOM 9196 O O . VAL C 3 192 ? -8.881 6.687 1.783 1.00 15.89 192 VAL T O 1
ATOM 9209 N N . ILE C 3 193 ? -7.301 6.407 0.208 1.00 16.44 193 ILE T N 1
ATOM 9210 C CA A ILE C 3 193 ? -8.216 5.870 -0.794 0.50 16.63 193 ILE T CA 1
ATOM 9211 C CA B ILE C 3 193 ? -8.216 5.874 -0.802 0.50 17.32 193 ILE T CA 1
ATOM 9212 C C . ILE C 3 193 ? -7.741 4.449 -1.057 1.00 17.69 193 ILE T C 1
ATOM 9213 O O . ILE C 3 193 ? -6.822 4.240 -1.864 1.00 18.86 193 ILE T O 1
ATOM 9242 N N . PRO C 3 194 ? -8.314 3.452 -0.378 1.00 18.82 194 PRO T N 1
ATOM 9243 C CA . PRO C 3 194 ? -7.740 2.105 -0.459 1.00 21.72 194 PRO T CA 1
ATOM 9244 C C . PRO C 3 194 ? -7.700 1.537 -1.851 1.00 23.25 194 PRO T C 1
ATOM 9245 O O . PRO C 3 194 ? -6.810 0.732 -2.143 1.00 24.68 194 PRO T O 1
ATOM 9256 N N . SER C 3 195 ? -8.643 1.920 -2.715 1.00 22.37 195 SER T N 1
ATOM 9257 C CA . SER C 3 195 ? -8.723 1.350 -4.053 1.00 23.92 195 SER T CA 1
ATOM 9258 C C . SER C 3 195 ? -7.627 1.854 -4.978 1.00 24.97 195 SER T C 1
ATOM 9259 O O . SER C 3 195 ? -7.446 1.289 -6.060 1.00 26.27 195 SER T O 1
ATOM 9267 N N . ARG C 3 196 ? -6.905 2.901 -4.599 1.00 25.79 196 ARG T N 1
ATOM 9268 C CA . ARG C 3 196 ? -5.854 3.398 -5.461 1.00 27.53 196 ARG T CA 1
ATOM 9269 C C . ARG C 3 196 ? -4.675 2.439 -5.462 1.00 32.95 196 ARG T C 1
ATOM 9270 O O . ARG C 3 196 ? -4.439 1.697 -4.505 1.00 32.64 196 ARG T O 1
ATOM 9291 N N . THR C 3 197 ? -3.909 2.490 -6.547 1.00 38.94 197 THR T N 1
ATOM 9292 C CA . THR C 3 197 ? -2.621 1.815 -6.598 1.00 44.67 197 THR T CA 1
ATOM 9293 C C . THR C 3 197 ? -1.452 2.753 -6.317 1.00 46.97 197 THR T C 1
ATOM 9294 O O . THR C 3 197 ? -0.467 2.316 -5.717 1.00 48.99 197 THR T O 1
ATOM 9305 N N . VAL C 3 198 ? -1.549 4.036 -6.684 1.00 46.63 198 VAL T N 1
ATOM 9306 C CA . VAL C 3 198 ? -0.528 5.022 -6.345 1.00 44.77 198 VAL T CA 1
ATOM 9307 C C . VAL C 3 198 ? -1.150 6.167 -5.552 1.00 38.37 198 VAL T C 1
ATOM 9308 O O . VAL C 3 198 ? -2.364 6.385 -5.576 1.00 36.02 198 VAL T O 1
ATOM 9321 N N . ASN C 3 199 ? -0.281 6.923 -4.877 1.00 34.01 199 ASN T N 1
ATOM 9322 C CA . ASN C 3 199 ? -0.668 8.024 -3.994 1.00 30.65 199 ASN T CA 1
ATOM 9323 C C . ASN C 3 199 ? -1.871 7.640 -3.134 1.00 24.18 199 ASN T C 1
ATOM 9324 O O . ASN C 3 199 ? -2.865 8.366 -3.066 1.00 22.28 199 ASN T O 1
ATOM 9335 N N . ARG C 3 200 ? -1.773 6.482 -2.460 1.00 21.48 200 ARG T N 1
ATOM 9336 C CA . ARG C 3 200 ? -2.925 5.952 -1.730 1.00 19.57 200 ARG T CA 1
ATOM 9337 C C . ARG C 3 200 ? -3.236 6.739 -0.455 1.00 16.02 200 ARG T C 1
ATOM 9338 O O . ARG C 3 200 ? -4.386 6.730 0.004 1.00 16.64 200 ARG T O 1
ATOM 9359 N N . LYS C 3 201 ? -2.229 7.381 0.148 1.00 16.90 201 LYS T N 1
ATOM 9360 C CA . LYS C 3 201 ? -2.346 7.955 1.481 1.00 16.01 201 LYS T CA 1
ATOM 9361 C C . LYS C 3 201 ? -1.835 9.390 1.507 1.00 15.84 201 LYS T C 1
ATOM 9362 O O . LYS C 3 201 ? -0.890 9.757 0.808 1.00 17.89 201 LYS T O 1
ATOM 9381 N N . SER C 3 202 ? -2.485 10.200 2.331 1.00 14.52 202 SER T N 1
ATOM 9382 C CA . SER C 3 202 ? -1.963 11.512 2.634 1.00 15.00 202 SER T CA 1
ATOM 9383 C C . SER C 3 202 ? -0.809 11.387 3.613 1.00 14.77 202 SER T C 1
ATOM 9384 O O . SER C 3 202 ? -0.558 10.319 4.181 1.00 16.10 202 SER T O 1
ATOM 9392 N N . THR C 3 203 ? -0.126 12.504 3.840 1.00 15.94 203 THR T N 1
ATOM 9393 C CA A THR C 3 203 ? 0.772 12.566 4.979 0.38 17.61 203 THR T CA 1
ATOM 9394 C CA B THR C 3 203 ? 0.773 12.577 4.978 0.62 17.70 203 THR T CA 1
ATOM 9395 C C . THR C 3 203 ? -0.038 12.571 6.277 1.00 17.70 203 THR T C 1
ATOM 9396 O O . THR C 3 203 ? -1.259 12.776 6.290 1.00 18.02 203 THR T O 1
ATOM 9415 N N . ASP C 3 204 ? 0.656 12.345 7.383 1.00 17.34 204 ASP T N 1
ATOM 9416 C CA . ASP C 3 204 ? 0.004 12.400 8.680 1.00 14.54 204 ASP T CA 1
ATOM 9417 C C . ASP C 3 204 ? -0.440 13.822 9.024 1.00 15.62 204 ASP T C 1
ATOM 9418 O O . ASP C 3 204 ? 0.243 14.807 8.729 1.00 14.96 204 ASP T O 1
ATOM 9423 N N . SER C 3 205 ? -1.578 13.917 9.707 1.00 14.13 205 SER T N 1
ATOM 9424 C CA . SER C 3 205 ? -2.030 15.190 10.230 1.00 13.79 205 SER T CA 1
ATOM 9425 C C . SER C 3 205 ? -1.110 15.680 11.342 1.00 14.04 205 SER T C 1
ATOM 9426 O O . SER C 3 205 ? -0.339 14.906 11.920 1.00 14.98 205 SER T O 1
ATOM 9434 N N . PRO C 3 206 ? -1.215 16.955 11.701 1.00 14.28 206 PRO T N 1
ATOM 9435 C CA . PRO C 3 206 ? -0.636 17.392 12.971 1.00 15.51 206 PRO T CA 1
ATOM 9436 C C . PRO C 3 206 ? -1.160 16.537 14.114 1.00 15.89 206 PRO T C 1
ATOM 9437 O O . PRO C 3 206 ? -2.264 15.982 14.061 1.00 15.94 206 PRO T O 1
ATOM 9448 N N . VAL C 3 207 ? -0.337 16.428 15.144 1.00 16.87 207 VAL T N 1
ATOM 9449 C CA . VAL C 3 207 ? -0.681 15.650 16.323 1.00 17.72 207 VAL T CA 1
ATOM 9450 C C . VAL C 3 207 ? -1.519 16.508 17.260 1.00 19.24 207 VAL T C 1
ATOM 9451 O O . VAL C 3 207 ? -1.178 17.663 17.530 1.00 21.32 207 VAL T O 1
ATOM 9464 N N . GLU C 3 208 ? -2.624 15.953 17.752 1.00 19.08 208 GLU T N 1
ATOM 9465 C CA . GLU C 3 208 ? -3.431 16.606 18.774 1.00 20.64 208 GLU T CA 1
ATOM 9466 C C . GLU C 3 208 ? -3.517 15.687 19.984 1.00 20.70 208 GLU T C 1
ATOM 9467 O O . GLU C 3 208 ? -3.592 14.463 19.831 1.00 20.91 208 GLU T O 1
ATOM 9479 N N . CYS C 3 209 ? -3.498 16.274 21.183 1.00 20.85 209 CYS T N 1
ATOM 9480 C CA . CYS C 3 209 ? -3.463 15.493 22.410 1.00 22.93 209 CYS T CA 1
ATOM 9481 C C . CYS C 3 209 ? -4.539 15.981 23.369 1.00 25.26 209 CYS T C 1
ATOM 9482 O O . CYS C 3 209 ? -4.901 17.159 23.369 1.00 26.42 209 CYS T O 1
ATOM 9489 N N . MET C 3 210 ? -5.046 15.063 24.184 1.00 27.64 210 MET T N 1
ATOM 9490 C CA . MET C 3 210 ? -5.881 15.418 25.323 1.00 32.19 210 MET T CA 1
ATOM 9491 C C . MET C 3 210 ? -5.145 16.355 26.268 1.00 36.21 210 MET T C 1
ATOM 9492 O O . MET C 3 210 ? -5.742 17.147 27.009 1.00 39.18 210 MET T O 1
#